Protein AF-A0A8H8MZK5-F1 (afdb_monomer)

Solvent-accessible surface area (backbone atoms only — not comparable to full-atom values): 23412 Å² total; per-residue (Å²): 116,86,90,49,48,70,38,40,75,70,54,70,36,62,51,66,53,46,91,84,56,93,65,47,45,21,61,58,56,51,44,27,31,74,88,29,70,53,31,50,55,61,66,64,50,88,74,42,76,44,72,24,41,55,40,45,24,84,85,52,40,41,29,72,45,61,54,36,93,64,58,81,54,59,44,72,78,41,94,80,50,38,72,26,54,42,56,28,92,89,31,74,28,29,53,68,48,69,29,47,51,60,92,91,62,82,64,62,79,38,69,71,57,53,54,49,52,51,53,50,67,68,38,86,82,66,49,76,80,74,72,69,68,74,80,69,95,60,61,81,92,73,67,54,59,87,69,56,38,59,56,48,63,69,44,42,78,57,48,54,58,53,49,50,51,49,49,52,52,49,52,52,50,56,51,50,54,50,51,51,54,50,54,51,48,68,71,36,85,71,27,65,75,32,68,49,38,48,45,32,52,50,52,53,51,50,51,54,54,62,63,41,78,80,54,84,79,88,82,80,91,77,82,85,82,80,85,84,88,82,89,83,90,83,89,83,90,78,87,81,87,79,88,83,85,82,90,82,89,82,90,80,85,88,78,91,79,92,79,82,88,83,83,86,83,80,86,87,83,92,77,87,80,81,89,75,88,76,83,83,76,82,80,73,88,78,78,74,75,78,39,77,57,79,88,64,76,66,92,79,47,86,86,54,78,91,75,54,71,70,54,51,52,33,35,53,44,57,63,63,41,86,59,64,41,80,45,36,34,55,41,96,81,44,85,57,26,62,55,23,59,70,30,69,49,39,87,89,36,59,77,18,52,61,12,48,39,44,47,44,58,49,57,81,66,61,80,132

Secondary structure (DSSP, 8-state):
-TTTHHHHHTT---B--STT-SS-B-HHHHHH-TTSHHHHHHTT-S-EEEEEESS--SSS-HHHHHT-S--GGGGGGSTT--EEEEEPSS-TTBEEEEEEPPTTSPPPPPHHHHHHHHHHHH-TT--GGGG-S---SS-GGG-PPTTHHHHHHHHHHHHHHHHHHHHHHHHHHHHHHHHHHHHHHHHSGGGGGSHHHHHHHHHHHHHHHHHHTTS-----------------------------------------------------------PPPPP-----------PPP-SS--TT-TTS----HHHHHHHHHHHT-TTEEEEEE--TT-S--TTTTTT--TTT-GGGGGGHHHHHHHHHT---

Radius of gyration: 30.64 Å; Cα contacts (8 Å, |Δi|>4): 304; chains: 1; bounding box: 77×68×89 Å

Sequence (368 aa):
MLSRTGRQFYCVDDDMWSPHAQEGKPVIAVMADKDSIFFKALSLFPHMTIYGNAVHDLTVTYCTALIEPHDPFTELSAKNNRLAVKLDPEYKHVIESFFRVPEGEVVPIHELEKVRRAERAAIAWYKPSKYGAARPLVPPFLKLPFPLNILFYMVTPLLIPMGLTYAVFRFRRESAESRKRLAELTTSEEADSSLGALMRKMEMAVARGMDADEAIADDGWEVASDLEEGSQKSTKKRKSTRADTPEGDKRMELERGAASLPSPVATPGSRTPAETPVPMMTTKPESYPQLALRTTPDPSDPAQPVLTEAQLEMIESLNSIPQLKKVRAFFPFARNAHSMIIARDVERFPFHQAGLEVVRHWADRFVL

Structure (mmCIF, N/CA/C/O backbone):
data_AF-A0A8H8MZK5-F1
#
_entry.id   AF-A0A8H8MZK5-F1
#
loop_
_atom_site.group_PDB
_atom_site.id
_atom_site.type_symbol
_atom_site.label_atom_id
_atom_site.label_alt_id
_atom_site.label_comp_id
_atom_site.label_asym_id
_atom_site.label_entity_id
_atom_site.label_seq_id
_atom_site.pdbx_PDB_ins_code
_atom_site.Cartn_x
_atom_site.Cartn_y
_atom_site.Cartn_z
_atom_site.occupancy
_atom_site.B_iso_or_equiv
_atom_site.auth_seq_id
_atom_site.auth_comp_id
_atom_site.auth_asym_id
_atom_site.auth_atom_id
_atom_site.pdbx_PDB_model_num
ATOM 1 N N . MET A 1 1 ? -17.313 9.511 9.697 1.00 41.59 1 MET A N 1
ATOM 2 C CA . MET A 1 1 ? -16.067 8.712 9.779 1.00 41.59 1 MET A CA 1
ATOM 3 C C . MET A 1 1 ? -14.916 9.232 8.917 1.00 41.59 1 MET A C 1
ATOM 5 O O . MET A 1 1 ? -13.821 9.363 9.443 1.00 41.59 1 MET A O 1
ATOM 9 N N . LEU A 1 2 ? -15.128 9.590 7.643 1.00 42.38 2 LEU A N 1
ATOM 10 C CA . LEU A 1 2 ? -14.038 9.941 6.709 1.00 42.38 2 LEU A CA 1
ATOM 11 C C . LEU A 1 2 ? -13.160 11.155 7.091 1.00 42.38 2 LEU A C 1
ATOM 13 O O . LEU A 1 2 ? -12.052 11.268 6.583 1.00 42.38 2 LEU A O 1
ATOM 17 N N . SER A 1 3 ? -13.595 12.051 7.985 1.00 58.03 3 SER A N 1
ATOM 18 C CA . SER A 1 3 ? -12.782 13.205 8.412 1.00 58.03 3 SER A CA 1
ATOM 19 C C . SER A 1 3 ? -11.813 12.921 9.573 1.00 58.03 3 SER A C 1
ATOM 21 O O . SER A 1 3 ? -11.027 13.804 9.912 1.00 58.03 3 SER A O 1
ATOM 23 N N . ARG A 1 4 ? -11.842 11.719 10.178 1.00 67.81 4 ARG A N 1
ATOM 24 C CA . ARG A 1 4 ? -10.942 11.307 11.283 1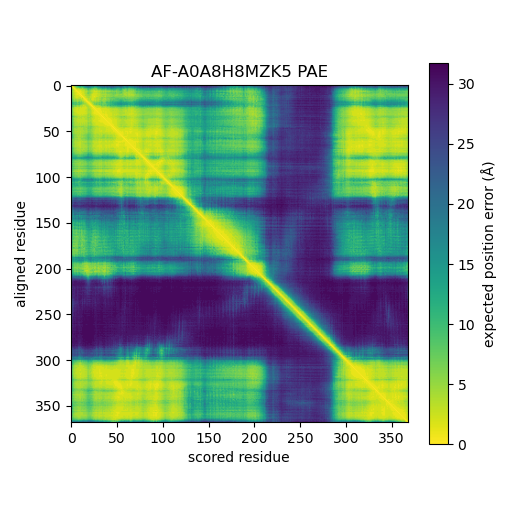.00 67.81 4 ARG A CA 1
ATOM 25 C C . ARG A 1 4 ? -9.841 10.331 10.864 1.00 67.81 4 ARG A C 1
ATOM 27 O O . ARG A 1 4 ? -8.918 10.103 11.642 1.00 67.81 4 ARG A O 1
ATOM 34 N N . THR A 1 5 ? -9.907 9.809 9.642 1.00 70.94 5 THR A N 1
ATOM 35 C CA . THR A 1 5 ? -9.034 8.735 9.144 1.00 70.94 5 THR A CA 1
ATOM 36 C C . THR A 1 5 ? -7.552 9.074 9.248 1.00 70.94 5 THR A C 1
ATOM 38 O O . THR A 1 5 ? -6.765 8.204 9.582 1.00 70.94 5 THR A O 1
ATOM 41 N N . GLY A 1 6 ? -7.168 10.342 9.062 1.00 75.12 6 GLY A N 1
ATOM 42 C CA . GLY A 1 6 ? -5.781 10.774 9.247 1.00 75.12 6 GLY A CA 1
ATOM 43 C C . GLY A 1 6 ? -5.266 10.563 10.675 1.00 75.12 6 GLY A C 1
ATOM 44 O O . GLY A 1 6 ? -4.182 10.023 10.850 1.00 75.12 6 GLY A O 1
ATOM 45 N N . ARG A 1 7 ? -6.045 10.930 11.706 1.00 80.69 7 ARG A N 1
ATOM 46 C CA . ARG A 1 7 ? -5.642 10.694 13.109 1.00 80.69 7 ARG A CA 1
ATOM 47 C C . ARG A 1 7 ? -5.582 9.203 13.422 1.00 80.69 7 ARG A C 1
ATOM 49 O O . ARG A 1 7 ? -4.620 8.781 14.045 1.00 80.69 7 ARG A O 1
ATOM 56 N N . GLN A 1 8 ? -6.556 8.442 12.926 1.00 83.12 8 GLN A N 1
ATOM 57 C CA . GLN A 1 8 ? -6.618 6.989 13.099 1.00 83.12 8 GLN A CA 1
ATOM 58 C C . GLN A 1 8 ? -5.398 6.297 12.485 1.00 83.12 8 GLN A C 1
ATOM 60 O O . GLN A 1 8 ? -4.753 5.490 13.140 1.00 83.12 8 GLN A O 1
ATOM 65 N N . PHE A 1 9 ? -5.017 6.677 11.262 1.00 76.44 9 PHE A N 1
ATOM 66 C CA . PHE A 1 9 ? -3.875 6.090 10.556 1.00 76.44 9 PHE A CA 1
ATOM 67 C C . PHE A 1 9 ? -2.544 6.319 11.284 1.00 76.44 9 PHE A C 1
ATOM 69 O O . PHE A 1 9 ? -1.690 5.439 11.312 1.00 76.44 9 PHE A O 1
ATOM 76 N N . TYR A 1 10 ? -2.377 7.490 11.906 1.00 80.75 10 TYR A N 1
ATOM 77 C CA . TYR A 1 10 ? -1.191 7.819 12.701 1.00 80.75 10 TYR A CA 1
ATOM 78 C C . TYR A 1 10 ? -1.321 7.452 14.186 1.00 80.75 10 TYR A C 1
ATOM 80 O O . TYR A 1 10 ? -0.432 7.792 14.961 1.00 80.75 10 TYR A O 1
ATOM 88 N N . CYS A 1 11 ? -2.401 6.771 14.584 1.00 85.88 11 CYS A N 1
ATOM 89 C CA . CYS A 1 11 ? -2.680 6.402 15.974 1.00 85.88 11 CYS A CA 1
ATOM 90 C C . CYS A 1 11 ? -2.643 7.597 16.946 1.00 85.88 11 CYS A C 1
ATOM 92 O O . CYS A 1 11 ? -2.120 7.508 18.052 1.00 85.88 11 CYS A O 1
ATOM 94 N N . VAL A 1 12 ? -3.171 8.740 16.503 1.00 86.38 12 VAL A N 1
ATOM 95 C CA . VAL A 1 12 ? -3.268 9.990 17.283 1.00 86.38 12 VAL A CA 1
ATOM 96 C C . VAL A 1 12 ? -4.704 10.216 17.771 1.00 86.38 12 VAL A C 1
ATOM 98 O O . VAL A 1 12 ? -5.035 11.273 18.304 1.00 86.38 12 VAL A O 1
ATOM 101 N N . ASP A 1 13 ? -5.622 9.295 17.502 1.00 86.25 13 ASP A N 1
ATOM 102 C CA . ASP A 1 13 ? -6.951 9.285 18.101 1.00 86.25 13 ASP A CA 1
ATOM 103 C C . ASP A 1 13 ? -6.932 8.664 19.503 1.00 86.25 13 ASP A C 1
ATOM 105 O O . ASP A 1 13 ? -6.129 7.793 19.813 1.00 86.25 13 ASP A O 1
ATOM 109 N N . ASP A 1 14 ? -7.817 9.167 20.353 1.00 85.06 14 ASP A N 1
ATOM 110 C CA . ASP A 1 14 ? -7.859 8.937 21.796 1.00 85.06 14 ASP A CA 1
ATOM 111 C C . ASP A 1 14 ? -9.303 8.690 22.265 1.00 85.06 14 ASP A C 1
ATOM 113 O O . ASP A 1 14 ? -9.741 9.171 23.307 1.00 85.06 14 ASP A O 1
ATOM 117 N N . ASP A 1 15 ? -10.081 7.968 21.455 1.00 81.56 15 ASP A N 1
ATOM 118 C CA . ASP A 1 15 ? -11.486 7.689 21.754 1.00 81.56 15 ASP A CA 1
ATOM 119 C C . ASP A 1 15 ? -11.641 6.569 22.795 1.00 81.56 15 ASP A C 1
ATOM 121 O O . ASP A 1 15 ? -10.802 5.675 22.930 1.00 81.56 15 ASP A O 1
ATOM 125 N N . MET A 1 16 ? -12.768 6.597 23.507 1.00 80.31 16 MET A N 1
ATOM 126 C CA . MET A 1 16 ? -13.142 5.561 24.465 1.00 80.31 16 MET A CA 1
ATOM 127 C C . MET A 1 16 ? -13.936 4.447 23.773 1.00 80.31 16 MET A C 1
ATOM 129 O O . MET A 1 16 ? -15.073 4.663 23.347 1.00 80.31 16 MET A O 1
ATOM 133 N N . TRP A 1 17 ? -13.343 3.257 23.670 1.00 78.81 17 TRP A N 1
ATOM 134 C CA . TRP A 1 17 ? -13.921 2.127 22.927 1.00 78.81 17 TRP A CA 1
ATOM 135 C C . TRP A 1 17 ? -14.610 1.081 23.803 1.00 78.81 17 TRP A C 1
ATOM 137 O O . TRP A 1 17 ? -15.500 0.393 23.314 1.00 78.81 17 TRP A O 1
ATOM 147 N N . SER A 1 18 ? -14.256 1.015 25.089 1.00 71.12 18 SER A N 1
ATOM 148 C CA . SER A 1 18 ? -14.851 0.104 26.069 1.00 71.12 18 SER A CA 1
ATOM 149 C C . SER A 1 18 ? -15.468 0.892 27.228 1.00 71.12 18 SER A C 1
ATOM 151 O O . SER A 1 18 ? -14.889 1.904 27.631 1.00 71.12 18 SER A O 1
ATOM 153 N N . PRO A 1 19 ? -16.605 0.462 27.813 1.00 69.94 19 PRO A N 1
ATOM 154 C CA . PRO A 1 19 ? -17.156 1.090 29.017 1.00 69.94 19 PRO A CA 1
ATOM 155 C C . PRO A 1 19 ? -16.228 0.953 30.232 1.00 69.94 19 PRO A C 1
ATOM 157 O O . PRO A 1 19 ? -16.328 1.737 31.172 1.00 69.94 19 PRO A O 1
ATOM 160 N N . HIS A 1 20 ? -15.342 -0.046 30.209 1.00 68.75 20 HIS A N 1
ATOM 161 C CA . HIS A 1 20 ? -14.422 -0.374 31.298 1.00 68.75 20 HIS A CA 1
ATOM 162 C C . HIS A 1 20 ? -13.022 0.222 31.103 1.00 68.75 20 HIS A C 1
ATOM 164 O O . HIS A 1 20 ? -12.172 0.100 31.986 1.00 68.75 20 HIS A O 1
ATOM 170 N N . ALA A 1 21 ? -12.762 0.859 29.957 1.00 72.69 21 ALA A N 1
ATOM 171 C CA . ALA A 1 21 ? -11.476 1.485 29.696 1.00 72.69 21 ALA A CA 1
ATOM 172 C C . ALA A 1 21 ? -11.326 2.775 30.521 1.00 72.69 21 ALA A C 1
ATOM 174 O O . ALA A 1 21 ? -12.217 3.620 30.567 1.00 72.69 21 ALA A O 1
ATOM 175 N N . GLN A 1 22 ? -10.177 2.910 31.189 1.00 73.06 22 GLN A N 1
ATOM 176 C CA . GLN A 1 22 ? -9.841 4.093 31.990 1.00 73.06 22 GLN A CA 1
ATOM 177 C C . GLN A 1 22 ? -9.310 5.244 31.122 1.00 73.06 22 GLN A C 1
ATOM 179 O O . GLN A 1 22 ? -9.482 6.410 31.467 1.00 73.06 22 GLN A O 1
ATOM 184 N N . GLU A 1 23 ? -8.706 4.916 29.978 1.00 83.00 23 GLU A N 1
ATOM 185 C CA . GLU A 1 23 ? -8.098 5.862 29.043 1.00 83.00 23 GLU A CA 1
ATOM 186 C C . GLU A 1 23 ? -8.523 5.553 27.604 1.00 83.00 23 GLU A C 1
ATOM 188 O O . GLU A 1 23 ? -8.758 4.397 27.238 1.00 83.00 23 GLU A O 1
ATOM 193 N N . GLY A 1 24 ? -8.623 6.604 26.787 1.00 83.25 24 GLY A N 1
ATOM 194 C CA . GLY A 1 24 ? -8.891 6.473 25.360 1.00 83.25 24 GLY A CA 1
ATOM 195 C C . GLY A 1 24 ? -7.702 5.858 24.625 1.00 83.25 24 GLY A C 1
ATOM 196 O O . GLY A 1 24 ? -6.548 6.103 24.974 1.00 83.25 24 GLY A O 1
ATOM 197 N N . LYS A 1 25 ? -7.980 5.058 23.595 1.00 86.50 25 LYS A N 1
ATOM 198 C CA . LYS A 1 25 ? -6.949 4.371 22.804 1.00 86.50 25 LYS A CA 1
ATOM 199 C C . LYS A 1 25 ? -7.147 4.629 21.310 1.00 86.50 25 LYS A C 1
ATOM 201 O O . LYS A 1 25 ? -8.282 4.844 20.879 1.00 86.50 25 LYS A O 1
ATOM 206 N N . PRO A 1 26 ? -6.085 4.557 20.493 1.00 90.00 26 PRO A N 1
ATOM 207 C CA . PRO A 1 26 ? -6.231 4.581 19.046 1.00 90.00 26 PRO A CA 1
ATOM 208 C C . PRO A 1 26 ? -7.079 3.412 18.545 1.00 90.00 26 PRO A C 1
ATOM 210 O O . PRO A 1 26 ? -6.870 2.272 18.963 1.00 90.00 26 PRO A O 1
ATOM 213 N N . VAL A 1 27 ? -8.001 3.665 17.614 1.00 87.75 27 VAL A N 1
ATOM 214 C CA . VAL A 1 27 ? -8.915 2.630 17.099 1.00 87.75 27 VAL A CA 1
ATOM 215 C C . VAL A 1 27 ? -8.162 1.441 16.508 1.00 87.75 27 VAL A C 1
ATOM 217 O O . VAL A 1 27 ? -8.544 0.297 16.730 1.00 87.75 27 VAL A O 1
ATOM 220 N N . ILE A 1 28 ? -7.062 1.698 15.795 1.00 89.44 28 ILE A N 1
ATOM 221 C CA . ILE A 1 28 ? -6.268 0.644 15.154 1.00 89.44 28 ILE A CA 1
ATOM 222 C C . ILE A 1 28 ? -5.586 -0.223 16.218 1.00 89.44 28 ILE A C 1
ATOM 224 O O . ILE A 1 28 ? -5.553 -1.438 16.062 1.00 89.44 28 ILE A O 1
ATOM 228 N N . ALA A 1 29 ? -5.134 0.375 17.326 1.00 90.56 29 ALA A N 1
ATOM 229 C CA . ALA A 1 29 ? -4.546 -0.365 18.441 1.00 90.56 29 ALA A CA 1
ATOM 230 C C . ALA A 1 29 ? -5.574 -1.276 19.110 1.00 90.56 29 ALA A C 1
ATOM 232 O O . ALA A 1 29 ? -5.284 -2.440 19.357 1.00 90.56 29 ALA A O 1
ATOM 233 N N . VAL A 1 30 ? -6.800 -0.785 19.318 1.00 89.88 30 VAL A N 1
ATOM 234 C CA . VAL A 1 30 ? -7.892 -1.611 19.852 1.00 89.88 30 VAL A CA 1
ATOM 235 C C . VAL A 1 30 ? -8.266 -2.735 18.888 1.00 89.88 30 VAL A C 1
ATOM 237 O O . VAL A 1 30 ? -8.470 -3.858 19.323 1.00 89.88 30 VAL A O 1
ATOM 240 N N . MET A 1 31 ? -8.329 -2.470 17.582 1.00 90.12 31 MET A N 1
ATOM 241 C CA . MET A 1 31 ? -8.658 -3.497 16.584 1.00 90.12 31 MET A CA 1
ATOM 242 C C . MET A 1 31 ? -7.549 -4.542 16.398 1.00 90.12 31 MET A C 1
ATOM 244 O O . MET A 1 31 ? -7.835 -5.666 15.987 1.00 90.12 31 MET A O 1
ATOM 248 N N . ALA A 1 32 ? -6.296 -4.171 16.665 1.00 93.00 32 ALA A N 1
ATOM 249 C CA . ALA A 1 32 ? -5.149 -5.067 16.616 1.00 93.00 32 ALA A CA 1
ATOM 250 C C . ALA A 1 32 ? -4.941 -5.841 17.926 1.00 93.00 32 ALA A C 1
ATOM 252 O O . ALA A 1 32 ? -4.187 -6.808 17.925 1.00 93.00 32 ALA A O 1
ATOM 253 N N . ASP A 1 33 ? -5.583 -5.455 19.028 1.00 92.06 33 ASP A N 1
ATOM 254 C CA . ASP A 1 33 ? -5.498 -6.164 20.305 1.00 92.06 33 ASP A CA 1
ATOM 255 C C . ASP A 1 33 ? -6.138 -7.556 20.188 1.00 92.06 33 ASP A C 1
ATOM 257 O O . ASP A 1 33 ? -7.298 -7.675 19.787 1.00 92.06 33 ASP A O 1
ATOM 261 N N . LYS A 1 34 ? -5.392 -8.607 20.556 1.00 92.56 34 LYS A N 1
ATOM 262 C CA . LYS A 1 34 ? -5.824 -10.014 20.463 1.00 92.56 34 LYS A CA 1
ATOM 263 C C . LYS A 1 34 ? -7.061 -10.308 21.302 1.00 92.56 34 LYS A C 1
ATOM 265 O O . LYS A 1 34 ? -7.857 -11.178 20.943 1.00 92.56 34 LYS A O 1
ATOM 270 N N . ASP A 1 35 ? -7.234 -9.573 22.395 1.00 89.31 35 ASP A N 1
ATOM 271 C CA . ASP A 1 35 ? -8.369 -9.747 23.291 1.00 89.31 35 ASP A CA 1
ATOM 272 C C . ASP A 1 35 ? -9.618 -9.009 22.805 1.00 89.31 35 ASP A C 1
ATOM 274 O O . ASP A 1 35 ? -10.729 -9.314 23.259 1.00 89.31 35 ASP A O 1
ATOM 278 N N . SER A 1 36 ? -9.468 -8.107 21.830 1.00 87.75 36 SER A N 1
ATOM 279 C CA . SER A 1 36 ? -10.588 -7.381 21.247 1.00 87.75 36 SER A CA 1
ATOM 280 C C . SER A 1 36 ? -11.530 -8.301 20.475 1.00 87.75 36 SER A C 1
ATOM 282 O O . SER A 1 36 ? -11.142 -9.281 19.830 1.00 87.75 36 SER A O 1
ATOM 284 N N . ILE A 1 37 ? -12.809 -7.929 20.474 1.00 88.50 37 ILE A N 1
ATOM 285 C CA . ILE A 1 37 ? -13.830 -8.609 19.672 1.00 88.50 37 ILE A CA 1
ATOM 286 C C . ILE A 1 37 ? -13.498 -8.524 18.176 1.00 88.50 37 ILE A C 1
ATOM 288 O O . ILE A 1 37 ? -13.796 -9.456 17.435 1.00 88.50 37 ILE A O 1
ATOM 292 N N . PHE A 1 38 ? -12.832 -7.453 17.732 1.00 88.88 38 PHE A N 1
ATOM 293 C CA . PHE A 1 38 ? -12.409 -7.289 16.340 1.00 88.88 38 PHE A CA 1
ATOM 294 C C . PHE A 1 38 ? -11.393 -8.332 15.936 1.00 88.88 38 PHE A C 1
ATOM 296 O O . PHE A 1 38 ? -11.582 -8.980 14.913 1.00 88.88 38 PHE A O 1
ATOM 303 N N . PHE A 1 39 ? -10.345 -8.517 16.733 1.00 92.56 39 PHE A N 1
ATOM 304 C CA . PHE A 1 39 ? -9.319 -9.500 16.429 1.00 92.56 39 PHE A CA 1
ATOM 305 C C . PHE A 1 39 ? -9.885 -10.918 16.462 1.00 92.56 39 PHE A C 1
ATOM 307 O O . PHE A 1 39 ? -9.626 -11.717 15.559 1.00 92.56 39 PHE A O 1
ATOM 314 N N . LYS A 1 40 ? -10.723 -11.216 17.462 1.00 92.00 40 LYS A N 1
ATOM 315 C CA . LYS A 1 40 ? -11.423 -12.501 17.573 1.00 92.00 40 LYS A CA 1
ATOM 316 C C . LYS A 1 40 ? -12.313 -12.751 16.357 1.00 92.00 40 LYS A C 1
ATOM 318 O O . LYS A 1 40 ? -12.175 -13.791 15.725 1.00 92.00 40 LYS A O 1
ATOM 323 N N . ALA A 1 41 ? -13.147 -11.787 15.966 1.00 91.75 41 ALA A N 1
ATOM 324 C CA . ALA A 1 41 ? -14.003 -11.888 14.783 1.00 91.75 41 ALA A CA 1
ATOM 325 C C . ALA A 1 41 ? -13.195 -11.983 13.479 1.00 91.75 41 ALA A C 1
ATOM 327 O O . ALA A 1 41 ? -13.518 -12.794 12.615 1.00 91.75 41 ALA A O 1
ATOM 328 N N . LEU A 1 42 ? -12.115 -11.208 13.347 1.00 91.56 42 LEU A N 1
ATOM 329 C CA . LEU A 1 42 ? -11.203 -11.270 12.205 1.00 91.56 42 LEU A CA 1
ATOM 330 C C . LEU A 1 42 ? -10.560 -12.662 12.083 1.00 91.56 42 LEU A C 1
ATOM 332 O O . LEU A 1 42 ? -10.397 -13.180 10.980 1.00 91.56 42 LEU A O 1
ATOM 336 N N . SER A 1 43 ? -10.273 -13.297 13.219 1.00 92.94 43 SER A N 1
ATOM 337 C CA . SER A 1 43 ? -9.731 -14.657 13.293 1.00 92.94 43 SER A CA 1
ATOM 338 C C . SER A 1 43 ? -10.757 -15.749 12.961 1.00 92.94 43 SER A C 1
ATOM 340 O O . SER A 1 43 ? -10.355 -16.888 12.730 1.00 92.94 43 SER A O 1
ATOM 342 N N . LEU A 1 44 ? -12.059 -15.437 12.900 1.00 93.00 44 LEU A N 1
ATOM 343 C CA . LEU A 1 44 ? -13.097 -16.394 12.489 1.00 93.00 44 LEU A CA 1
ATOM 344 C C . LEU A 1 44 ? -13.196 -16.551 10.968 1.00 93.00 44 LEU A C 1
ATOM 346 O O . LEU A 1 44 ? -13.747 -17.546 10.500 1.00 93.00 44 LEU A O 1
ATOM 350 N N . PHE A 1 45 ? -12.681 -15.598 10.182 1.00 92.12 45 PHE A N 1
ATOM 351 C CA . PHE A 1 45 ? -12.738 -15.700 8.726 1.00 92.12 45 PHE A CA 1
ATOM 352 C C . PHE A 1 45 ? -11.897 -16.894 8.246 1.00 92.12 45 PHE A C 1
ATOM 354 O O . PHE A 1 45 ? -10.693 -16.932 8.522 1.00 92.12 45 PHE A O 1
ATOM 361 N N . PRO A 1 46 ? -12.473 -17.844 7.480 1.00 91.25 46 PRO A N 1
ATOM 362 C CA . PRO A 1 46 ? -11.729 -19.003 6.976 1.00 91.25 46 PRO A CA 1
ATOM 363 C C . PRO A 1 46 ? -10.571 -18.610 6.051 1.00 91.25 46 PRO A C 1
ATOM 365 O O . PRO A 1 46 ? -9.547 -19.292 5.967 1.00 91.25 46 PRO A O 1
ATOM 368 N N . HIS A 1 47 ? -10.737 -17.493 5.342 1.00 91.31 47 HIS A N 1
ATOM 369 C CA . HIS A 1 47 ? -9.787 -16.991 4.366 1.00 91.31 47 HIS A CA 1
ATOM 370 C C . HIS A 1 47 ? -9.554 -15.501 4.582 1.00 91.31 47 HIS A C 1
ATOM 3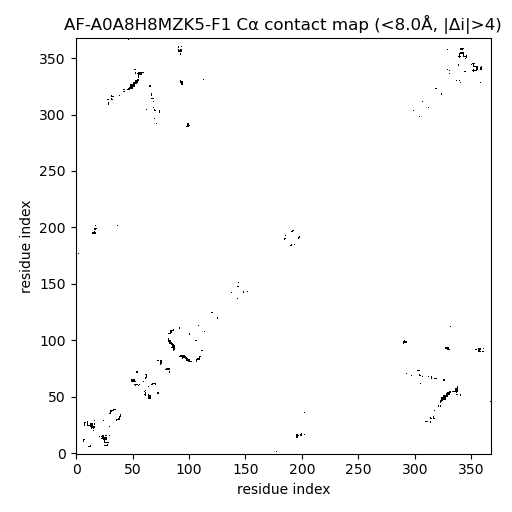72 O O . HIS A 1 47 ? -10.480 -14.700 4.492 1.00 91.31 47 HIS A O 1
ATOM 378 N N . MET A 1 48 ? -8.296 -15.124 4.802 1.00 92.50 48 MET A N 1
ATOM 379 C CA . MET A 1 48 ? -7.893 -13.727 4.887 1.00 92.50 48 MET A CA 1
ATOM 380 C C . MET A 1 48 ? -6.666 -13.510 4.012 1.00 92.50 48 MET A C 1
ATOM 382 O O . MET A 1 48 ? -5.594 -14.042 4.280 1.00 92.50 48 MET A O 1
ATOM 386 N N . THR A 1 49 ? -6.829 -12.750 2.931 1.00 94.50 49 THR A N 1
ATOM 387 C CA . THR A 1 49 ? -5.731 -12.435 2.013 1.00 94.50 49 THR A CA 1
ATOM 388 C C . THR A 1 49 ? -5.669 -10.938 1.780 1.00 94.50 49 THR A C 1
ATOM 390 O O . THR A 1 49 ? -6.644 -10.345 1.324 1.00 94.50 49 THR A O 1
ATOM 393 N N . ILE A 1 50 ? -4.515 -10.338 2.052 1.00 95.25 50 ILE A N 1
ATOM 394 C CA . ILE A 1 50 ? -4.248 -8.930 1.763 1.00 95.25 50 ILE A CA 1
ATOM 395 C C . ILE A 1 50 ? -3.402 -8.804 0.499 1.00 95.25 50 ILE A C 1
ATOM 397 O O . ILE A 1 50 ? -2.477 -9.586 0.270 1.00 95.25 50 ILE A O 1
ATOM 401 N N . TYR A 1 51 ? -3.731 -7.812 -0.322 1.00 96.88 51 TYR A N 1
ATOM 402 C CA . TYR A 1 51 ? -3.010 -7.481 -1.545 1.00 96.88 51 TYR A CA 1
ATOM 403 C C . TYR A 1 51 ? -2.360 -6.117 -1.373 1.00 96.88 51 TYR A C 1
ATOM 405 O O . TYR A 1 51 ? -3.030 -5.144 -1.032 1.00 96.88 51 TYR A O 1
ATOM 413 N N . GLY A 1 52 ? -1.060 -6.040 -1.634 1.00 97.06 52 GLY A N 1
ATOM 414 C CA . GLY A 1 52 ? -0.298 -4.804 -1.520 1.00 97.06 52 GLY A CA 1
ATOM 415 C C . GLY A 1 52 ? 0.728 -4.669 -2.632 1.00 97.06 52 GLY A C 1
ATOM 416 O O . GLY A 1 52 ? 1.217 -5.656 -3.181 1.00 97.06 52 GLY A O 1
ATOM 417 N N . ASN A 1 53 ? 1.055 -3.430 -2.980 1.00 97.12 53 ASN A N 1
ATOM 418 C CA . ASN A 1 53 ? 2.101 -3.146 -3.952 1.00 97.12 53 ASN A CA 1
ATOM 419 C C . ASN A 1 53 ? 3.479 -3.371 -3.318 1.00 97.12 53 ASN A C 1
ATOM 421 O O . ASN A 1 53 ? 3.792 -2.799 -2.278 1.00 97.12 53 ASN A O 1
ATOM 425 N N . ALA A 1 54 ? 4.316 -4.171 -3.978 1.00 94.81 54 ALA A N 1
ATOM 426 C CA . ALA A 1 54 ? 5.708 -4.392 -3.598 1.00 94.81 54 ALA A CA 1
ATOM 427 C C . ALA A 1 54 ? 6.588 -3.167 -3.859 1.00 94.81 54 ALA A C 1
ATOM 429 O O . ALA A 1 54 ? 7.534 -2.916 -3.129 1.00 94.81 54 ALA A O 1
ATOM 430 N N . VAL A 1 55 ? 6.297 -2.410 -4.921 1.00 92.88 55 VAL A N 1
ATOM 431 C CA . VAL A 1 55 ? 7.113 -1.266 -5.339 1.00 92.88 55 VAL A CA 1
ATOM 432 C C . VAL A 1 55 ? 6.256 -0.093 -5.781 1.00 92.88 55 VAL A C 1
ATOM 434 O O . VAL A 1 55 ? 5.179 -0.262 -6.351 1.00 92.88 55 VAL A O 1
ATOM 437 N N . HIS A 1 56 ? 6.802 1.106 -5.582 1.00 92.94 56 HIS A N 1
ATOM 438 C CA . HIS A 1 56 ? 6.307 2.359 -6.150 1.00 92.94 56 HIS A CA 1
ATOM 439 C C . HIS A 1 56 ? 4.868 2.738 -5.774 1.00 92.94 56 HIS A C 1
ATOM 441 O O . HIS A 1 56 ? 4.244 3.481 -6.521 1.00 92.94 56 HIS A O 1
ATOM 447 N N . ASP A 1 57 ? 4.326 2.302 -4.639 1.00 93.81 57 ASP A N 1
ATOM 448 C CA . ASP A 1 57 ? 3.094 2.891 -4.101 1.00 93.81 57 ASP A CA 1
ATOM 449 C C . ASP A 1 57 ? 3.443 4.050 -3.163 1.00 93.81 57 ASP A C 1
ATOM 451 O O . ASP A 1 57 ? 4.017 3.860 -2.093 1.00 93.81 57 ASP A O 1
ATOM 455 N N . LEU A 1 58 ? 3.145 5.271 -3.611 1.00 89.62 58 LEU A N 1
ATOM 456 C CA . LEU A 1 58 ? 3.451 6.495 -2.861 1.00 89.62 58 LEU A CA 1
ATOM 457 C C . LEU A 1 58 ? 2.343 6.876 -1.873 1.00 89.62 58 LEU A C 1
ATOM 459 O O . LEU A 1 58 ? 2.507 7.825 -1.110 1.00 89.62 58 LEU A O 1
ATOM 463 N N . THR A 1 59 ? 1.191 6.209 -1.939 1.00 88.56 59 THR A N 1
ATOM 464 C CA . THR A 1 59 ? 0.015 6.524 -1.122 1.00 88.56 59 THR A CA 1
ATOM 465 C C . THR A 1 59 ? -0.136 5.524 0.017 1.00 88.56 59 THR A C 1
ATOM 467 O O . THR A 1 59 ? -0.417 5.934 1.138 1.00 88.56 59 THR A O 1
ATOM 470 N N . VAL A 1 60 ? 0.083 4.238 -0.260 1.00 90.94 60 VAL A N 1
ATOM 471 C CA . VAL A 1 60 ? 0.041 3.145 0.716 1.00 90.94 60 VAL A CA 1
ATOM 472 C C . VAL A 1 60 ? 1.306 2.311 0.532 1.00 90.94 60 VAL A C 1
ATOM 474 O O . VAL A 1 60 ? 1.373 1.436 -0.327 1.00 90.94 60 VAL A O 1
ATOM 477 N N . THR A 1 61 ? 2.345 2.631 1.300 1.00 91.38 61 THR A N 1
ATOM 478 C CA . THR A 1 61 ? 3.654 1.974 1.182 1.00 91.38 61 THR A CA 1
ATOM 479 C C . THR A 1 61 ? 3.577 0.505 1.590 1.00 91.38 61 THR A C 1
ATOM 481 O O . THR A 1 61 ? 2.670 0.107 2.325 1.00 91.38 61 THR A O 1
ATOM 484 N N . TYR A 1 62 ? 4.561 -0.292 1.166 1.00 93.50 62 TYR A N 1
ATOM 485 C CA . TYR A 1 62 ? 4.628 -1.733 1.421 1.00 93.50 62 TYR A CA 1
ATOM 486 C C . TYR A 1 62 ? 4.346 -2.112 2.884 1.00 93.50 62 TYR A C 1
ATOM 488 O O . TYR A 1 62 ? 3.451 -2.915 3.143 1.00 93.50 62 TYR A O 1
ATOM 496 N N . CYS A 1 63 ? 5.048 -1.482 3.835 1.00 92.25 63 CYS A N 1
ATOM 497 C CA . CYS A 1 63 ? 4.895 -1.747 5.269 1.00 92.25 63 CYS A CA 1
ATOM 498 C C . CYS A 1 63 ? 3.453 -1.561 5.750 1.00 92.25 63 CYS A C 1
ATOM 500 O O . CYS A 1 63 ? 2.934 -2.371 6.511 1.00 92.25 63 CYS A O 1
ATOM 502 N N . THR A 1 64 ? 2.779 -0.515 5.264 1.00 91.06 64 THR A N 1
ATOM 503 C CA . THR A 1 64 ? 1.386 -0.234 5.635 1.00 91.06 64 THR A CA 1
ATOM 504 C C . THR A 1 64 ? 0.399 -1.156 4.920 1.00 91.06 64 THR A C 1
ATOM 506 O O . THR A 1 64 ? -0.518 -1.668 5.552 1.00 91.06 64 THR A O 1
ATOM 509 N N . ALA A 1 65 ? 0.598 -1.412 3.622 1.00 93.44 65 ALA A N 1
ATOM 510 C CA . ALA A 1 65 ? -0.303 -2.227 2.808 1.00 93.44 65 ALA A CA 1
ATOM 511 C C . ALA A 1 65 ? -0.308 -3.697 3.238 1.00 93.44 65 ALA A C 1
ATOM 513 O O . ALA A 1 65 ? -1.340 -4.361 3.179 1.00 93.44 65 ALA A O 1
ATOM 514 N N . LEU A 1 66 ? 0.861 -4.207 3.630 1.00 95.00 66 LEU A N 1
ATOM 515 C CA . LEU A 1 66 ? 1.062 -5.614 3.946 1.00 95.00 66 LEU A CA 1
ATOM 516 C C . LEU A 1 66 ? 1.283 -5.876 5.431 1.00 95.00 66 LEU A C 1
ATOM 518 O O . LEU A 1 66 ? 1.546 -7.019 5.783 1.00 95.00 66 LEU A O 1
ATOM 522 N N . ILE A 1 67 ? 1.129 -4.869 6.296 1.00 94.31 67 ILE A N 1
ATOM 523 C CA . ILE A 1 67 ? 1.295 -5.006 7.750 1.00 94.31 67 ILE A CA 1
ATOM 524 C C . ILE A 1 67 ? 2.671 -5.625 8.035 1.00 94.31 67 ILE A C 1
ATOM 526 O O . ILE A 1 67 ? 2.792 -6.719 8.578 1.00 94.31 67 ILE A O 1
ATOM 530 N N . GLU A 1 68 ? 3.725 -4.986 7.541 1.00 92.62 68 GLU A N 1
ATOM 531 C CA . GLU A 1 68 ? 5.105 -5.443 7.707 1.00 92.62 68 GLU A CA 1
ATOM 532 C C . GLU A 1 68 ? 5.912 -4.355 8.413 1.00 92.62 68 GLU A C 1
ATOM 534 O O . GLU A 1 68 ? 5.745 -3.174 8.099 1.00 92.62 68 GLU A O 1
ATOM 539 N N . PRO A 1 69 ? 6.824 -4.717 9.329 1.00 91.12 69 PRO A N 1
ATOM 540 C CA . PRO A 1 69 ? 7.683 -3.732 9.977 1.00 91.12 69 PRO A CA 1
ATOM 541 C C . PRO A 1 69 ? 8.734 -3.171 9.007 1.00 91.12 69 PRO A C 1
ATOM 543 O O . PRO A 1 69 ? 9.291 -2.103 9.242 1.00 91.12 69 PRO A O 1
ATOM 546 N N . HIS A 1 70 ? 9.004 -3.884 7.910 1.00 89.69 70 HIS A N 1
ATOM 547 C CA . HIS A 1 70 ? 10.104 -3.615 6.995 1.00 89.69 70 HIS A CA 1
ATOM 548 C C . HIS A 1 70 ? 9.724 -3.863 5.540 1.00 89.69 70 HIS A C 1
ATOM 550 O O . HIS A 1 70 ? 9.052 -4.847 5.226 1.00 89.69 70 HIS A O 1
ATOM 556 N N . ASP A 1 71 ? 10.220 -3.003 4.651 1.00 91.19 71 ASP A N 1
ATOM 557 C CA . ASP A 1 71 ? 10.083 -3.160 3.210 1.00 91.19 71 ASP A CA 1
ATOM 558 C C . ASP A 1 71 ? 11.358 -3.777 2.601 1.00 91.19 71 ASP A C 1
ATOM 560 O O . ASP A 1 71 ? 12.367 -3.080 2.469 1.00 91.19 71 ASP A O 1
ATOM 564 N N . PRO A 1 72 ? 11.337 -5.057 2.178 1.00 88.62 72 PRO A N 1
ATOM 565 C CA . PRO A 1 72 ? 12.491 -5.696 1.554 1.00 88.62 72 PRO A CA 1
ATOM 566 C C . PRO A 1 72 ? 12.773 -5.158 0.142 1.00 88.62 72 PRO A C 1
ATOM 568 O O . PRO A 1 72 ? 13.858 -5.376 -0.396 1.00 88.62 72 PRO A O 1
ATOM 571 N N . PHE A 1 73 ? 11.820 -4.462 -0.486 1.00 90.25 73 PHE A N 1
ATOM 572 C CA . PHE A 1 73 ? 11.935 -3.974 -1.857 1.00 90.25 73 PHE A CA 1
ATOM 573 C C . PHE A 1 73 ? 12.643 -2.617 -1.961 1.00 90.25 73 PHE A C 1
ATOM 575 O O . PHE A 1 73 ? 12.940 -2.184 -3.079 1.00 90.25 73 PHE A O 1
ATOM 582 N N . THR A 1 74 ? 13.010 -1.970 -0.845 1.00 86.56 74 THR A N 1
ATOM 583 C CA . THR A 1 74 ? 13.861 -0.763 -0.886 1.00 86.56 74 THR A CA 1
ATOM 584 C C . THR A 1 74 ? 15.231 -1.062 -1.499 1.00 86.56 74 THR A C 1
ATOM 586 O O . THR A 1 74 ? 15.775 -0.233 -2.236 1.00 86.56 74 THR A O 1
ATOM 589 N N . GLU A 1 75 ? 15.742 -2.286 -1.308 1.00 83.44 75 GLU A N 1
ATOM 590 C CA . GLU A 1 75 ? 17.011 -2.757 -1.875 1.00 83.44 75 GLU A CA 1
ATOM 591 C C . GLU A 1 75 ? 17.006 -2.753 -3.413 1.00 83.44 75 GLU A C 1
ATOM 593 O O . GLU A 1 75 ? 18.056 -2.546 -4.023 1.00 83.44 75 GLU A O 1
ATOM 598 N N . LEU A 1 76 ? 15.838 -2.865 -4.062 1.00 84.19 76 LEU A N 1
ATOM 599 C CA . LEU A 1 76 ? 15.739 -2.781 -5.526 1.00 84.19 76 LEU A CA 1
ATOM 600 C C . LEU A 1 76 ? 16.197 -1.426 -6.079 1.00 84.19 76 LEU A C 1
ATOM 602 O O . LEU A 1 76 ? 16.638 -1.345 -7.226 1.00 84.19 76 LEU A O 1
ATOM 606 N N . SER A 1 77 ? 16.099 -0.365 -5.274 1.00 79.44 77 SER A N 1
ATOM 607 C CA . SER A 1 77 ? 16.569 0.973 -5.646 1.00 79.44 77 SER A CA 1
ATOM 608 C C . SER A 1 77 ? 18.056 1.190 -5.331 1.00 79.44 77 SER A C 1
ATOM 610 O O . SER A 1 77 ? 18.643 2.174 -5.789 1.00 79.44 77 SER A O 1
ATOM 612 N N . ALA A 1 78 ? 18.685 0.292 -4.566 1.00 80.38 78 ALA A N 1
ATOM 613 C CA . ALA A 1 78 ? 20.087 0.398 -4.187 1.00 80.38 78 ALA A CA 1
ATOM 614 C C . ALA A 1 78 ? 21.021 0.018 -5.350 1.00 80.38 78 ALA A C 1
ATOM 616 O O . ALA A 1 78 ? 20.737 -0.863 -6.159 1.00 80.38 78 ALA A O 1
ATOM 617 N N . LYS A 1 79 ? 22.200 0.654 -5.412 1.00 75.06 79 LYS A N 1
ATOM 618 C CA . LYS A 1 79 ? 23.209 0.374 -6.456 1.00 75.06 79 LYS A CA 1
ATOM 619 C C . LYS A 1 79 ? 23.719 -1.073 -6.426 1.00 75.06 79 LYS A C 1
ATOM 621 O O . LYS A 1 79 ? 24.049 -1.614 -7.475 1.00 75.06 79 LYS A O 1
ATOM 626 N N . ASN A 1 80 ? 23.752 -1.684 -5.242 1.00 77.69 80 ASN A N 1
ATOM 627 C CA . ASN A 1 80 ? 24.221 -3.051 -5.015 1.00 77.69 80 ASN A CA 1
ATOM 628 C C . ASN A 1 80 ? 23.048 -4.009 -4.757 1.00 77.69 80 ASN A C 1
ATOM 630 O O . ASN A 1 80 ? 23.143 -4.855 -3.875 1.00 77.69 80 ASN A O 1
ATOM 634 N N . ASN A 1 81 ? 21.939 -3.851 -5.484 1.00 83.31 81 ASN A N 1
ATOM 635 C CA . ASN A 1 81 ? 20.755 -4.695 -5.341 1.00 83.31 81 ASN A CA 1
ATOM 636 C C . ASN A 1 81 ? 21.103 -6.192 -5.483 1.00 83.31 81 ASN A C 1
ATOM 638 O O . ASN A 1 81 ? 21.653 -6.600 -6.510 1.00 83.31 81 ASN A O 1
ATOM 642 N N . ARG A 1 82 ? 20.761 -6.999 -4.470 1.00 85.12 82 ARG A N 1
ATOM 643 C CA . ARG A 1 82 ? 20.872 -8.469 -4.484 1.00 85.12 82 ARG A CA 1
ATOM 644 C C . ARG A 1 82 ? 19.529 -9.183 -4.343 1.00 85.12 82 ARG A C 1
ATOM 646 O O . ARG A 1 82 ? 19.502 -10.395 -4.148 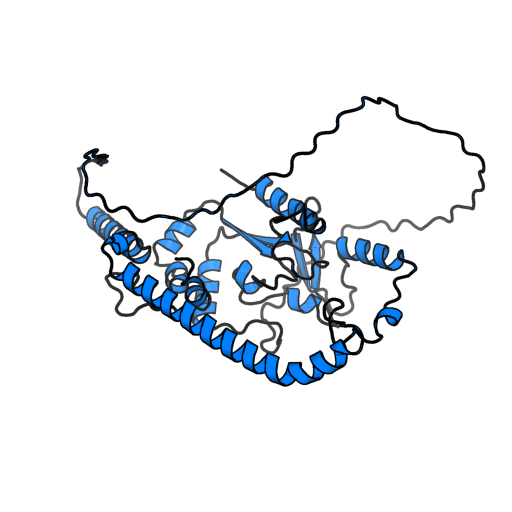1.00 85.12 82 ARG A O 1
ATOM 653 N N . LEU A 1 83 ? 18.422 -8.458 -4.447 1.00 87.75 83 LEU A N 1
ATOM 654 C CA . LEU A 1 83 ? 17.080 -9.008 -4.363 1.00 87.75 83 LEU A CA 1
ATOM 655 C C . LEU A 1 83 ? 16.632 -9.543 -5.727 1.00 87.75 83 LEU A C 1
ATOM 657 O O . LEU A 1 83 ? 16.457 -8.786 -6.685 1.00 87.75 83 LEU A O 1
ATOM 661 N N . ALA A 1 84 ? 16.416 -10.853 -5.800 1.00 88.81 84 ALA A N 1
ATOM 662 C CA . ALA A 1 84 ? 15.776 -11.504 -6.932 1.00 88.81 84 ALA A CA 1
ATOM 663 C C . ALA A 1 84 ? 14.269 -11.608 -6.686 1.00 88.81 84 ALA A C 1
ATOM 665 O O . ALA A 1 84 ? 13.832 -11.984 -5.597 1.00 88.81 84 ALA A O 1
ATOM 666 N N . VAL A 1 85 ? 13.475 -11.303 -7.713 1.00 91.06 85 VAL A N 1
ATOM 667 C CA . VAL A 1 85 ? 12.011 -11.403 -7.678 1.00 91.06 85 VAL A CA 1
ATOM 668 C C . VAL A 1 85 ? 11.568 -12.415 -8.726 1.00 91.06 85 VAL A C 1
ATOM 670 O O . VAL A 1 85 ? 11.841 -12.242 -9.915 1.00 91.06 85 VAL A O 1
ATOM 673 N N . LYS A 1 86 ? 10.870 -13.459 -8.283 1.00 92.44 86 LYS A N 1
ATOM 674 C CA . LYS A 1 86 ? 10.224 -14.455 -9.133 1.00 92.44 86 LYS A CA 1
ATOM 675 C C . LYS A 1 86 ? 8.732 -14.142 -9.212 1.00 92.44 86 LYS A C 1
ATOM 677 O O . LYS A 1 86 ? 8.041 -14.073 -8.194 1.00 92.44 86 LYS A O 1
ATOM 682 N N . LEU A 1 87 ? 8.260 -13.920 -10.430 1.00 93.25 87 LEU A N 1
ATOM 683 C CA . LEU A 1 87 ? 6.861 -13.620 -10.715 1.00 93.25 87 LEU A CA 1
ATOM 684 C C . LEU A 1 87 ? 6.088 -14.913 -10.933 1.00 93.25 87 LEU A C 1
ATOM 686 O O . LEU A 1 87 ? 6.660 -15.908 -11.381 1.00 93.25 87 LEU A O 1
ATOM 690 N N . ASP A 1 88 ? 4.802 -14.865 -10.621 1.00 93.31 88 ASP A N 1
ATOM 691 C CA . ASP A 1 88 ? 3.888 -15.961 -10.879 1.00 93.31 88 ASP A CA 1
ATOM 692 C C . ASP A 1 88 ? 3.796 -16.215 -12.403 1.00 93.31 88 ASP A C 1
ATOM 694 O O . ASP A 1 88 ? 3.695 -15.262 -13.188 1.00 93.31 88 ASP A O 1
ATOM 698 N N . PRO A 1 89 ? 3.898 -17.482 -12.851 1.00 92.31 89 PRO A N 1
ATOM 699 C CA . PRO A 1 89 ? 3.883 -17.817 -14.272 1.00 92.31 89 PRO A CA 1
ATOM 700 C C . PRO A 1 89 ? 2.528 -17.553 -14.945 1.00 92.31 89 PRO A C 1
ATOM 702 O O . PRO A 1 89 ? 2.493 -17.306 -16.151 1.00 92.31 89 PRO A O 1
ATOM 705 N N . GLU A 1 90 ? 1.429 -17.607 -14.191 1.00 94.12 90 GLU A N 1
ATOM 706 C CA . GLU A 1 90 ? 0.072 -17.353 -14.672 1.00 94.12 90 GLU A CA 1
ATOM 707 C C . GLU A 1 90 ? -0.288 -15.864 -14.554 1.00 94.12 90 GLU A C 1
ATOM 709 O O . GLU A 1 90 ? -0.859 -15.282 -15.481 1.00 94.12 90 GLU A O 1
ATOM 714 N N . TYR A 1 91 ? 0.123 -15.218 -13.457 1.00 94.94 91 TYR A N 1
ATOM 715 C CA . TYR A 1 91 ? -0.173 -13.812 -13.170 1.00 94.94 91 TYR A CA 1
ATOM 716 C C . TYR A 1 91 ? 1.113 -12.972 -13.132 1.00 94.94 91 TYR A C 1
ATOM 718 O O . TYR A 1 91 ? 1.734 -12.781 -12.088 1.00 94.94 91 TYR A O 1
ATOM 726 N N . LYS A 1 92 ? 1.504 -12.399 -14.275 1.00 92.25 92 LYS A N 1
ATOM 727 C CA . LYS A 1 92 ? 2.815 -11.745 -14.482 1.00 92.25 92 LYS A CA 1
ATOM 728 C C . LYS A 1 92 ? 3.091 -10.584 -13.529 1.00 92.25 92 LYS A C 1
ATOM 730 O O . LYS A 1 92 ? 4.251 -10.257 -13.293 1.00 92.25 92 LYS A O 1
ATOM 735 N N . HIS A 1 93 ? 2.059 -9.931 -13.005 1.00 95.25 93 HIS A N 1
ATOM 736 C CA . HIS A 1 93 ? 2.191 -8.839 -12.036 1.00 95.25 93 HIS A CA 1
ATOM 737 C C . HIS A 1 93 ? 2.072 -9.261 -10.565 1.00 95.25 93 HIS A C 1
ATOM 739 O O . HIS A 1 93 ? 2.025 -8.391 -9.697 1.00 95.25 93 HIS A O 1
ATOM 745 N N . VAL A 1 94 ? 2.063 -10.559 -10.261 1.00 96.19 94 VAL A N 1
ATOM 746 C CA . VAL A 1 94 ? 2.050 -11.095 -8.894 1.00 96.19 94 VAL A CA 1
ATOM 747 C C . VAL A 1 94 ? 3.404 -11.729 -8.576 1.00 96.19 94 VAL A C 1
ATOM 749 O O . VAL A 1 94 ? 3.982 -12.436 -9.397 1.00 96.19 94 VAL A O 1
ATOM 752 N N . ILE A 1 95 ? 3.946 -11.458 -7.388 1.00 95.12 95 ILE A N 1
ATOM 753 C CA . ILE A 1 95 ? 5.191 -12.081 -6.918 1.00 95.12 95 ILE A CA 1
ATOM 754 C C . ILE A 1 95 ? 4.871 -13.448 -6.313 1.00 95.12 95 ILE A C 1
ATOM 756 O O . ILE A 1 95 ? 4.147 -13.525 -5.322 1.00 95.12 95 ILE A O 1
ATOM 760 N N . GLU A 1 96 ? 5.477 -14.502 -6.861 1.00 92.50 96 GLU A N 1
ATOM 761 C CA . GLU A 1 96 ? 5.443 -15.857 -6.298 1.00 92.50 96 GLU A CA 1
ATOM 762 C C . GLU A 1 96 ? 6.427 -15.966 -5.127 1.00 92.50 96 GLU A C 1
ATOM 764 O O . GLU A 1 96 ? 6.081 -16.394 -4.028 1.00 92.50 96 GLU A O 1
ATOM 769 N N . SER A 1 97 ? 7.675 -15.555 -5.352 1.00 90.88 97 SER A N 1
ATOM 770 C CA . SER A 1 97 ? 8.708 -15.547 -4.320 1.00 90.88 97 SER A CA 1
ATOM 771 C C . SER A 1 97 ? 9.767 -14.492 -4.603 1.00 90.88 97 SER A C 1
ATOM 773 O O . SER A 1 97 ? 9.921 -13.992 -5.715 1.00 90.88 97 SER A O 1
ATOM 775 N N . PHE A 1 98 ? 10.500 -14.122 -3.567 1.00 90.25 98 PHE A N 1
ATOM 776 C CA . PHE A 1 98 ? 11.620 -13.203 -3.659 1.00 90.25 98 PHE A CA 1
ATOM 777 C C . PHE A 1 98 ? 12.661 -13.638 -2.634 1.00 90.25 98 PHE A C 1
ATOM 779 O O . PHE A 1 98 ? 12.318 -14.141 -1.564 1.00 90.25 98 PHE A O 1
ATOM 786 N N . PHE A 1 99 ? 13.930 -13.514 -2.989 1.00 86.69 99 PHE A N 1
ATOM 787 C CA . PHE A 1 99 ? 15.034 -14.007 -2.175 1.00 86.69 99 PHE A CA 1
ATOM 788 C C . PHE A 1 99 ? 16.279 -13.176 -2.426 1.00 86.69 99 PHE A C 1
ATOM 790 O O . PHE A 1 99 ? 16.395 -12.469 -3.431 1.00 86.69 99 PHE A O 1
ATOM 797 N N . ARG A 1 100 ? 17.226 -13.265 -1.495 1.00 84.81 100 ARG A N 1
ATOM 798 C CA . ARG A 1 100 ? 18.515 -12.612 -1.654 1.00 84.81 100 ARG A CA 1
ATOM 799 C C . ARG A 1 100 ? 19.505 -13.548 -2.328 1.00 84.81 100 ARG A C 1
ATOM 801 O O . ARG A 1 100 ? 19.676 -14.686 -1.905 1.00 84.81 100 ARG A O 1
ATOM 808 N N . VAL A 1 101 ? 20.170 -13.046 -3.357 1.00 85.94 101 VAL A N 1
ATOM 809 C CA . VAL A 1 101 ? 21.206 -13.775 -4.089 1.00 85.94 101 VAL A CA 1
ATOM 810 C C . VAL A 1 101 ? 22.546 -13.624 -3.358 1.00 85.94 101 VAL A C 1
ATOM 812 O O . VAL A 1 101 ? 22.884 -12.497 -2.972 1.00 85.94 101 VAL A O 1
ATOM 815 N N . PRO A 1 102 ? 23.311 -14.715 -3.157 1.00 83.94 102 PRO A N 1
ATOM 816 C CA . PRO A 1 102 ? 24.640 -14.659 -2.558 1.00 83.94 102 PRO A CA 1
ATOM 817 C C . PRO A 1 102 ? 25.597 -13.701 -3.278 1.00 83.94 102 PRO A C 1
ATOM 819 O O . PRO A 1 102 ? 25.464 -13.389 -4.466 1.00 83.94 102 PRO A O 1
ATOM 822 N N . GLU A 1 103 ? 26.597 -13.222 -2.542 1.00 80.56 103 GLU A N 1
ATOM 823 C CA . GLU A 1 103 ? 27.625 -12.357 -3.108 1.00 80.56 103 GLU A CA 1
ATOM 824 C C . GLU A 1 103 ? 28.478 -13.128 -4.130 1.00 80.56 103 GLU A C 1
ATOM 826 O O . GLU A 1 103 ? 28.923 -14.242 -3.871 1.00 80.56 103 GLU A O 1
ATOM 831 N N . GLY A 1 104 ? 28.683 -12.538 -5.310 1.00 79.00 104 GLY A N 1
ATOM 832 C CA . GLY A 1 104 ? 29.414 -13.155 -6.426 1.00 79.00 104 GLY A CA 1
ATOM 833 C C . GLY A 1 104 ? 28.527 -13.740 -7.531 1.00 79.00 104 GLY A C 1
ATOM 834 O O . GLY A 1 104 ? 28.968 -13.808 -8.675 1.00 79.00 104 GLY A O 1
ATOM 835 N N . GLU A 1 105 ? 27.263 -14.056 -7.243 1.00 83.06 105 GLU A N 1
ATOM 836 C CA . GLU A 1 105 ? 26.304 -14.516 -8.254 1.00 83.06 105 GLU A CA 1
ATOM 837 C C . GLU A 1 105 ? 25.567 -13.347 -8.929 1.00 83.06 105 GLU A C 1
ATOM 839 O O . GLU A 1 105 ? 25.416 -12.251 -8.371 1.00 83.06 105 GLU A O 1
ATOM 844 N N . VAL A 1 106 ? 25.128 -13.563 -10.172 1.00 83.88 106 VAL A N 1
ATOM 845 C CA . VAL A 1 106 ? 24.359 -12.575 -10.940 1.00 83.88 106 VAL A CA 1
ATOM 846 C C . VAL A 1 106 ? 22.896 -12.660 -10.523 1.00 83.88 106 VAL A C 1
ATOM 848 O O . VAL A 1 106 ? 22.294 -13.725 -10.592 1.00 83.88 106 VAL A O 1
ATOM 851 N N . VAL A 1 107 ? 22.306 -11.529 -10.133 1.00 82.81 107 VAL A N 1
ATOM 852 C CA . VAL A 1 107 ? 20.886 -11.470 -9.763 1.00 82.81 107 VAL A CA 1
ATOM 853 C C . VAL A 1 107 ? 20.016 -11.797 -10.983 1.00 82.81 107 VAL A C 1
ATOM 855 O O . VAL A 1 107 ? 20.122 -11.094 -11.996 1.00 82.81 107 VAL A O 1
ATOM 858 N N . PRO A 1 108 ? 19.139 -12.817 -10.910 1.00 84.19 108 PRO A N 1
ATOM 859 C CA . PRO A 1 108 ? 18.201 -13.116 -11.980 1.00 84.19 108 PRO A CA 1
ATOM 860 C C . PRO A 1 108 ? 17.302 -11.914 -12.274 1.00 84.19 108 PRO A C 1
ATOM 862 O O . PRO A 1 108 ? 16.608 -11.393 -11.400 1.00 84.19 108 PRO A O 1
ATOM 865 N N . ILE A 1 109 ? 17.310 -11.470 -13.529 1.00 83.00 109 ILE A N 1
ATOM 866 C CA . ILE A 1 109 ? 16.427 -10.399 -13.991 1.00 83.00 109 ILE A CA 1
ATOM 867 C C . ILE A 1 109 ? 15.049 -11.011 -14.243 1.00 83.00 109 ILE A C 1
ATOM 869 O O . ILE A 1 109 ? 14.930 -11.981 -14.993 1.00 83.00 109 ILE A O 1
ATOM 873 N N . HIS A 1 110 ? 14.011 -10.431 -13.652 1.00 85.00 110 HIS A N 1
ATOM 874 C CA . HIS A 1 110 ? 12.633 -10.855 -13.873 1.00 85.00 110 HIS A CA 1
ATOM 875 C C . HIS A 1 110 ? 12.158 -10.510 -15.299 1.00 85.00 110 HIS A C 1
ATOM 877 O O . HIS A 1 110 ? 12.632 -9.555 -15.922 1.00 85.00 110 HIS A O 1
ATOM 883 N N . GLU A 1 111 ? 11.191 -11.269 -15.819 1.00 84.12 111 GLU A N 1
ATOM 884 C CA . GLU A 1 111 ? 10.760 -11.174 -17.223 1.00 84.12 111 GLU A CA 1
ATOM 885 C C . GLU A 1 111 ? 10.269 -9.772 -17.625 1.00 84.12 111 GLU A C 1
ATOM 887 O O . GLU A 1 111 ? 10.631 -9.280 -18.695 1.00 84.12 111 GLU A O 1
ATOM 892 N N . LEU A 1 112 ? 9.535 -9.066 -16.752 1.00 85.88 112 LEU A N 1
ATOM 893 C CA . LEU A 1 112 ? 9.063 -7.702 -17.051 1.00 85.88 112 LEU A CA 1
ATOM 894 C C . LEU A 1 112 ? 10.220 -6.719 -17.300 1.00 85.88 112 LEU A C 1
ATOM 896 O O . LEU A 1 112 ? 10.121 -5.843 -18.161 1.00 85.88 112 LEU A O 1
ATOM 900 N N . GLU A 1 113 ? 11.338 -6.852 -16.585 1.00 85.56 113 GLU A N 1
ATOM 901 C CA . GLU A 1 113 ? 12.504 -5.999 -16.798 1.00 85.56 113 GLU A CA 1
ATOM 902 C C . GLU A 1 113 ? 13.285 -6.391 -18.047 1.00 85.56 113 GLU A C 1
ATOM 904 O O . GLU A 1 113 ? 13.774 -5.496 -18.740 1.00 85.56 113 GLU A O 1
ATOM 909 N N . LYS A 1 114 ? 13.356 -7.682 -18.393 1.00 86.56 114 LYS A N 1
ATOM 910 C CA . LYS A 1 114 ? 13.933 -8.116 -19.676 1.00 86.56 114 LYS A CA 1
ATOM 911 C C . LYS A 1 114 ? 13.175 -7.495 -20.848 1.00 86.56 114 LYS A C 1
ATOM 913 O O . LYS A 1 114 ? 13.799 -6.841 -21.685 1.00 86.56 114 LYS A O 1
ATOM 918 N N . VAL A 1 115 ? 11.844 -7.622 -20.855 1.00 86.06 115 VAL A N 1
ATOM 919 C CA . VAL A 1 115 ? 10.965 -7.032 -21.880 1.00 86.06 115 VAL A CA 1
ATOM 920 C C . VAL A 1 115 ? 11.199 -5.528 -21.971 1.00 86.06 115 VAL A C 1
ATOM 922 O O . VAL A 1 115 ? 11.485 -4.999 -23.041 1.00 86.06 115 VAL A O 1
ATOM 925 N N . ARG A 1 116 ? 11.206 -4.832 -20.834 1.00 82.56 116 ARG A N 1
ATOM 926 C CA . ARG A 1 116 ? 11.386 -3.379 -20.817 1.00 82.56 116 ARG A CA 1
ATOM 927 C C . ARG A 1 116 ? 12.778 -2.922 -21.252 1.00 82.56 116 ARG A C 1
ATOM 929 O O . ARG A 1 116 ? 12.916 -1.869 -21.876 1.00 82.56 116 ARG A O 1
ATOM 936 N N . ARG A 1 117 ? 13.834 -3.659 -20.894 1.00 84.75 117 ARG A N 1
ATOM 937 C CA . ARG A 1 117 ? 15.200 -3.375 -21.361 1.00 84.75 117 ARG A CA 1
ATOM 938 C C . ARG A 1 117 ? 15.286 -3.552 -22.875 1.00 84.75 117 ARG A C 1
ATOM 940 O O . ARG A 1 117 ? 15.871 -2.692 -23.528 1.00 84.75 117 ARG A O 1
ATOM 947 N N . ALA A 1 118 ? 14.655 -4.593 -23.418 1.00 85.44 118 ALA A N 1
ATOM 948 C CA . ALA A 1 118 ? 14.565 -4.815 -24.857 1.00 85.44 118 ALA A CA 1
ATOM 949 C C . ALA A 1 118 ? 13.785 -3.691 -25.562 1.00 85.44 118 ALA A C 1
ATOM 951 O O . ALA A 1 118 ? 14.293 -3.120 -26.524 1.00 85.44 118 ALA A O 1
ATOM 952 N N . GLU A 1 119 ? 12.622 -3.289 -25.039 1.00 83.25 119 GLU A N 1
ATOM 953 C CA . GLU A 1 119 ? 11.846 -2.152 -25.559 1.00 83.25 119 GLU A CA 1
ATOM 954 C C . GLU A 1 119 ? 12.673 -0.862 -25.570 1.00 83.25 119 GLU A C 1
ATOM 956 O O . GLU A 1 119 ? 12.764 -0.184 -26.590 1.00 83.25 119 GLU A O 1
ATOM 961 N N . ARG A 1 120 ? 13.338 -0.530 -24.456 1.00 80.38 120 ARG A N 1
ATOM 962 C CA . ARG A 1 120 ? 14.199 0.661 -24.370 1.00 80.38 120 ARG A CA 1
ATOM 963 C C . ARG A 1 120 ? 15.368 0.610 -25.347 1.00 80.38 120 ARG A C 1
ATOM 965 O O . ARG A 1 120 ? 15.722 1.649 -25.895 1.00 80.38 120 ARG A O 1
ATOM 972 N N . ALA A 1 121 ? 15.966 -0.563 -25.547 1.00 82.69 121 ALA A N 1
ATOM 973 C CA . ALA A 1 121 ? 17.057 -0.754 -26.496 1.00 82.69 121 ALA A CA 1
ATOM 974 C C . ALA A 1 121 ? 16.585 -0.647 -27.957 1.00 82.69 121 ALA A C 1
ATOM 976 O O . ALA A 1 121 ? 17.323 -0.138 -28.798 1.00 82.69 121 ALA A O 1
ATOM 977 N N . ALA A 1 122 ? 15.353 -1.073 -28.252 1.00 82.38 122 ALA A N 1
ATOM 978 C CA . ALA A 1 122 ? 14.749 -0.979 -29.580 1.00 82.38 122 ALA A CA 1
ATOM 979 C C . ALA A 1 122 ? 14.369 0.463 -29.971 1.00 82.38 122 ALA A C 1
ATOM 981 O O . ALA A 1 122 ? 14.273 0.789 -31.156 1.00 82.38 122 ALA A O 1
ATOM 982 N N . ILE A 1 123 ? 14.179 1.360 -28.998 1.00 80.19 123 ILE A N 1
ATOM 983 C CA . ILE A 1 123 ? 13.855 2.764 -29.261 1.00 80.19 123 ILE A CA 1
ATOM 984 C C . ILE A 1 123 ? 15.126 3.519 -29.689 1.00 80.19 123 ILE A C 1
ATOM 986 O O . ILE A 1 123 ? 15.860 4.069 -28.870 1.00 80.19 123 ILE A O 1
ATOM 990 N N . ALA A 1 124 ? 15.355 3.613 -31.003 1.00 66.12 124 ALA A N 1
ATOM 991 C CA . ALA A 1 124 ? 16.545 4.229 -31.609 1.00 66.12 124 ALA A CA 1
ATOM 992 C C . ALA A 1 124 ? 16.837 5.686 -31.167 1.00 66.12 124 ALA A C 1
ATOM 994 O O . ALA A 1 124 ? 17.983 6.144 -31.213 1.00 66.12 124 ALA A O 1
ATOM 995 N N . TRP A 1 125 ? 15.817 6.434 -30.726 1.00 65.50 125 TRP A N 1
ATOM 996 C CA . TRP A 1 125 ? 15.950 7.810 -30.229 1.00 65.50 125 TRP A CA 1
ATOM 997 C C . TRP A 1 125 ? 16.175 7.909 -28.710 1.00 65.50 125 TRP A C 1
ATOM 999 O O . TRP A 1 125 ? 16.581 8.969 -28.222 1.00 65.50 125 TRP A O 1
ATOM 1009 N 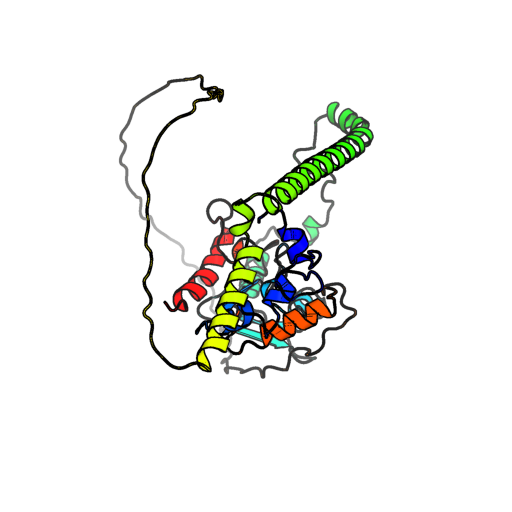N . TYR A 1 126 ? 15.976 6.823 -27.957 1.00 57.72 126 TYR A N 1
ATOM 1010 C CA . TYR A 1 126 ? 16.168 6.778 -26.510 1.00 57.72 126 TYR A CA 1
ATOM 1011 C C . TYR A 1 126 ? 17.657 6.612 -26.183 1.00 57.72 126 TYR A C 1
ATOM 1013 O O . TYR A 1 126 ? 18.174 5.518 -25.981 1.00 57.72 126 TYR A O 1
ATOM 1021 N N . LYS A 1 127 ? 18.376 7.736 -26.128 1.00 59.12 127 LYS A N 1
ATOM 1022 C CA . LYS A 1 127 ? 19.722 7.814 -25.546 1.00 59.12 127 LYS A CA 1
ATOM 1023 C C . LYS A 1 127 ? 19.618 8.559 -24.212 1.00 59.12 127 LYS A C 1
ATOM 1025 O O . LYS A 1 127 ? 19.361 9.764 -24.246 1.00 59.12 127 LYS A O 1
ATOM 1030 N N . PRO A 1 128 ? 19.814 7.902 -23.049 1.00 58.81 128 PRO A N 1
ATOM 1031 C CA . PRO A 1 128 ? 19.688 8.538 -21.732 1.00 58.81 128 PRO A CA 1
ATOM 1032 C C . PRO A 1 128 ? 20.512 9.828 -21.591 1.00 58.81 128 PRO A C 1
ATOM 1034 O O . PRO A 1 128 ? 20.065 10.784 -20.962 1.00 58.81 128 PRO A O 1
ATOM 1037 N N . SER A 1 129 ? 21.666 9.899 -22.263 1.00 58.72 129 SER A N 1
ATOM 1038 C CA . SER A 1 129 ? 22.540 11.077 -22.293 1.00 58.72 129 SER A CA 1
ATOM 1039 C C . SER A 1 129 ? 21.924 12.318 -22.953 1.00 58.72 129 SER A C 1
ATOM 1041 O O . SER A 1 129 ? 22.330 13.429 -22.627 1.00 58.72 129 SER A O 1
ATOM 1043 N N . LYS A 1 130 ? 20.921 12.175 -23.835 1.00 54.34 130 LYS A N 1
ATOM 1044 C CA . LYS A 1 130 ? 20.248 13.311 -24.498 1.00 54.34 130 LYS A CA 1
ATOM 1045 C C . LYS A 1 130 ? 19.212 14.014 -23.614 1.00 54.34 130 LYS A C 1
ATOM 1047 O O . LYS A 1 130 ? 18.904 15.174 -23.859 1.00 54.34 130 LYS A O 1
ATOM 1052 N N . TYR A 1 131 ? 18.695 13.340 -22.584 1.00 53.91 131 TYR A N 1
ATOM 1053 C CA . TYR A 1 131 ? 17.663 13.874 -21.681 1.00 53.91 131 TYR A CA 1
ATOM 1054 C C . TYR A 1 131 ? 18.226 14.405 -20.351 1.00 53.91 131 TYR A C 1
ATOM 1056 O O . TYR A 1 131 ? 17.461 14.830 -19.486 1.00 53.91 131 TYR A O 1
ATOM 1064 N N . GLY A 1 132 ? 19.555 14.400 -20.187 1.00 51.06 132 GLY A N 1
ATOM 1065 C CA . GLY A 1 132 ? 20.253 14.992 -19.040 1.00 51.06 132 GLY A CA 1
ATOM 1066 C C . GLY A 1 132 ? 20.379 16.520 -19.095 1.00 51.06 132 GLY A C 1
ATOM 1067 O O . GLY A 1 132 ? 20.822 17.128 -18.125 1.00 51.06 132 GLY A O 1
ATOM 1068 N N . ALA A 1 133 ? 19.984 17.156 -20.201 1.00 51.81 133 ALA A N 1
ATOM 1069 C CA . ALA A 1 133 ? 20.065 18.602 -20.367 1.00 51.81 133 ALA A CA 1
ATOM 1070 C C . ALA A 1 133 ? 18.774 19.287 -19.882 1.00 51.81 133 ALA A C 1
ATOM 1072 O O . ALA A 1 133 ? 17.731 19.191 -20.520 1.00 51.81 133 ALA A O 1
ATOM 1073 N N . ALA A 1 134 ? 18.882 19.957 -18.730 1.00 55.69 134 ALA A N 1
ATOM 1074 C CA . ALA A 1 134 ? 18.007 21.011 -18.208 1.00 55.69 134 ALA A CA 1
ATOM 1075 C C . ALA A 1 134 ? 16.492 20.815 -18.418 1.00 55.69 134 ALA A C 1
ATOM 1077 O O . ALA A 1 134 ? 15.897 21.285 -19.391 1.00 55.69 134 ALA A O 1
ATOM 1078 N N . ARG A 1 135 ? 15.823 20.213 -17.426 1.00 58.16 135 ARG A N 1
ATOM 1079 C CA . ARG A 1 135 ? 14.369 20.379 -17.305 1.00 58.16 135 ARG A CA 1
ATOM 1080 C C . ARG A 1 135 ? 14.084 21.876 -17.118 1.00 58.16 135 ARG A C 1
ATOM 1082 O O . ARG A 1 135 ? 14.680 22.475 -16.224 1.00 58.16 135 ARG A O 1
ATOM 1089 N N . PRO A 1 136 ? 13.213 22.496 -17.932 1.00 61.41 136 PRO A N 1
ATOM 1090 C CA . PRO A 1 136 ? 12.845 23.889 -17.724 1.00 61.41 136 PRO A CA 1
ATOM 1091 C C . PRO A 1 136 ? 12.240 24.048 -16.324 1.00 61.41 136 PRO A C 1
ATOM 1093 O O . PRO A 1 136 ? 11.417 23.229 -15.917 1.00 61.41 136 PRO A O 1
ATOM 1096 N N . LEU A 1 137 ? 12.653 25.095 -15.603 1.00 66.75 137 LEU A N 1
ATOM 1097 C CA . LEU A 1 137 ? 12.235 25.365 -14.220 1.00 66.75 137 LEU A CA 1
ATOM 1098 C C . LEU A 1 137 ? 10.708 25.496 -14.082 1.00 66.75 137 LEU A C 1
ATOM 1100 O O . LEU A 1 137 ? 10.146 25.172 -13.040 1.00 66.75 137 LEU A O 1
ATOM 1104 N N . VAL A 1 138 ? 10.040 25.938 -15.151 1.00 69.62 138 VAL A N 1
ATOM 1105 C CA . VAL A 1 138 ? 8.589 26.121 -15.213 1.00 69.62 138 VAL A CA 1
ATOM 1106 C C . VAL A 1 138 ? 7.943 25.133 -16.194 1.00 69.62 138 VAL A C 1
ATOM 1108 O O . VAL A 1 138 ? 8.451 24.943 -17.311 1.00 69.62 138 VAL A O 1
ATOM 1111 N N . PRO A 1 139 ? 6.816 24.500 -15.813 1.00 71.62 139 PRO A N 1
ATOM 1112 C CA . PRO A 1 139 ? 6.081 23.614 -16.702 1.00 71.62 139 PRO A CA 1
ATOM 1113 C C . PRO A 1 139 ? 5.555 24.381 -17.930 1.00 71.62 139 PRO A C 1
ATOM 1115 O O . PRO A 1 139 ? 5.356 25.595 -17.862 1.00 71.62 139 PRO A O 1
ATOM 1118 N N . PRO A 1 140 ? 5.309 23.699 -19.066 1.00 69.12 140 PRO A N 1
ATOM 1119 C CA . PRO A 1 140 ? 4.996 24.354 -20.341 1.00 69.12 140 PRO A CA 1
ATOM 1120 C C . PRO A 1 140 ? 3.816 25.334 -20.297 1.00 69.12 140 PRO A C 1
ATOM 1122 O O . PRO A 1 140 ? 3.845 26.336 -21.000 1.00 69.12 140 PRO A O 1
ATOM 1125 N N . PHE A 1 141 ? 2.819 25.083 -19.445 1.00 75.56 141 PHE A N 1
ATOM 1126 C CA . PHE A 1 141 ? 1.623 25.920 -19.317 1.00 75.56 141 PHE A CA 1
ATOM 1127 C C . PHE A 1 141 ? 1.850 27.250 -18.568 1.00 75.56 141 PHE A C 1
ATOM 1129 O O . PHE A 1 141 ? 0.993 28.123 -18.633 1.00 75.56 141 PHE A O 1
ATOM 1136 N N . LEU A 1 142 ? 2.989 27.431 -17.883 1.00 74.75 142 LEU A N 1
ATOM 1137 C CA . LEU A 1 142 ? 3.360 28.682 -17.193 1.00 74.75 142 LEU A CA 1
ATOM 1138 C C . LEU A 1 142 ? 4.354 29.540 -17.991 1.00 74.75 142 LEU A C 1
ATOM 1140 O O . LEU A 1 142 ? 4.861 30.542 -17.491 1.00 74.75 142 LEU A O 1
ATOM 1144 N N . LYS A 1 143 ? 4.647 29.166 -19.240 1.00 79.56 143 LYS A N 1
ATOM 1145 C CA . LYS A 1 143 ? 5.524 29.933 -20.130 1.00 79.56 143 LYS A CA 1
ATOM 1146 C C . LYS A 1 143 ? 4.716 31.013 -20.846 1.00 79.56 143 LYS A C 1
ATOM 1148 O O . LYS A 1 143 ? 4.245 30.808 -21.961 1.00 79.56 143 LYS A O 1
ATOM 1153 N N . LEU A 1 144 ? 4.535 32.156 -20.190 1.00 82.69 144 LEU A N 1
ATOM 1154 C CA . LEU A 1 144 ? 3.859 33.306 -20.792 1.00 82.69 144 LEU A CA 1
ATOM 1155 C C . LEU A 1 144 ? 4.763 33.980 -21.848 1.00 82.69 144 LEU A C 1
ATOM 1157 O O . LEU A 1 144 ? 5.985 33.988 -21.681 1.00 82.69 144 LEU A O 1
ATOM 1161 N N . PRO A 1 145 ? 4.205 34.549 -22.935 1.00 86.25 145 PRO A N 1
ATOM 1162 C CA . PRO A 1 145 ? 4.986 35.287 -23.926 1.00 86.25 145 PRO A CA 1
ATOM 1163 C C . PRO A 1 145 ? 5.496 36.624 -23.362 1.00 86.25 145 PRO A C 1
ATOM 1165 O O . PRO A 1 145 ? 4.994 37.140 -22.362 1.00 86.25 145 PRO A O 1
ATOM 1168 N N . PHE A 1 146 ? 6.505 37.212 -24.003 1.00 83.44 146 PHE A N 1
ATOM 1169 C CA . PHE A 1 146 ? 6.951 38.573 -23.689 1.00 83.44 146 PHE A CA 1
ATOM 1170 C C . PHE A 1 146 ? 5.861 39.597 -24.079 1.00 83.44 146 PHE A C 1
ATOM 1172 O O . PHE A 1 146 ? 5.274 39.445 -25.150 1.00 83.44 146 PHE A O 1
ATOM 1179 N N . PRO A 1 147 ? 5.578 40.633 -23.259 1.00 86.69 147 PRO A N 1
ATOM 1180 C CA . PRO A 1 147 ? 6.252 41.008 -22.006 1.00 86.69 147 PRO A CA 1
ATOM 1181 C C . PRO A 1 147 ? 5.658 40.379 -20.731 1.00 86.69 147 PRO A C 1
ATOM 1183 O O . PRO A 1 147 ? 6.215 40.553 -19.647 1.00 86.69 147 PRO A O 1
ATOM 1186 N N . LEU A 1 148 ? 4.557 39.625 -20.836 1.00 86.50 148 LEU A N 1
ATOM 1187 C CA . LEU A 1 148 ? 3.834 39.047 -19.693 1.00 86.50 148 LEU A CA 1
ATOM 1188 C C . LEU A 1 148 ? 4.709 38.142 -18.813 1.00 86.50 148 LEU A C 1
ATOM 1190 O O . LEU A 1 148 ? 4.524 38.114 -17.601 1.00 86.50 148 LEU A O 1
ATOM 1194 N N . ASN A 1 149 ? 5.695 37.458 -19.396 1.00 84.62 149 ASN A N 1
ATOM 1195 C CA . ASN A 1 149 ? 6.663 36.641 -18.656 1.00 84.62 149 ASN A CA 1
ATOM 1196 C C . ASN A 1 149 ? 7.423 37.442 -17.579 1.00 84.62 149 ASN A C 1
ATOM 1198 O O . ASN A 1 149 ? 7.599 36.971 -16.461 1.00 84.62 149 ASN A O 1
ATOM 1202 N N . ILE A 1 150 ? 7.843 38.674 -17.895 1.00 85.44 150 ILE A N 1
ATOM 1203 C CA . ILE A 1 150 ? 8.585 39.536 -16.958 1.00 85.44 150 ILE A CA 1
ATOM 1204 C C . ILE A 1 150 ? 7.663 39.971 -15.822 1.00 85.44 150 ILE A C 1
ATOM 1206 O O . ILE A 1 150 ? 8.027 39.854 -14.654 1.00 85.44 150 ILE A O 1
ATOM 1210 N N . LEU A 1 151 ? 6.448 40.413 -16.156 1.00 89.38 151 LEU A N 1
ATOM 1211 C CA . LEU A 1 151 ? 5.450 40.798 -15.159 1.00 89.38 151 LEU A CA 1
ATOM 1212 C C . LEU A 1 151 ? 5.113 39.627 -14.224 1.00 89.38 151 LEU A C 1
ATOM 1214 O O . LEU A 1 151 ? 5.025 39.809 -13.013 1.00 89.38 151 LEU A O 1
ATOM 1218 N N . PHE A 1 152 ? 4.994 38.416 -14.770 1.00 85.69 152 PHE A N 1
ATOM 1219 C CA . PHE A 1 152 ? 4.768 37.203 -13.992 1.00 85.69 152 PHE A CA 1
ATOM 1220 C C . PHE A 1 152 ? 5.899 36.944 -12.991 1.00 85.69 152 PHE A C 1
ATOM 1222 O O . PHE A 1 152 ? 5.617 36.756 -11.807 1.00 85.69 152 PHE A O 1
ATOM 1229 N N . TYR A 1 153 ? 7.169 37.011 -13.406 1.00 85.81 153 TYR A N 1
ATOM 1230 C CA . TYR A 1 153 ? 8.295 36.846 -12.476 1.00 85.81 153 TYR A CA 1
ATOM 1231 C C . TYR A 1 153 ? 8.351 37.940 -11.406 1.00 85.81 153 TYR A C 1
ATOM 1233 O O . TYR A 1 153 ? 8.671 37.638 -10.260 1.00 85.81 153 TYR A O 1
ATOM 1241 N N . MET A 1 154 ? 7.980 39.179 -11.741 1.00 90.19 154 MET A N 1
ATOM 1242 C CA . MET A 1 154 ? 7.936 40.290 -10.782 1.00 90.19 154 MET A CA 1
ATOM 1243 C C . MET A 1 154 ? 6.832 40.116 -9.728 1.00 90.19 154 MET A C 1
ATOM 1245 O O . MET A 1 154 ? 7.028 40.467 -8.567 1.00 90.19 154 MET A O 1
ATOM 1249 N N . VAL A 1 155 ? 5.680 39.548 -10.105 1.00 90.75 155 VAL A N 1
ATOM 1250 C CA . VAL A 1 155 ? 4.536 39.333 -9.197 1.00 90.75 155 VAL A CA 1
ATOM 1251 C C . VAL A 1 155 ? 4.648 38.016 -8.417 1.00 90.75 155 VAL A C 1
ATOM 1253 O O . VAL A 1 155 ? 4.137 37.913 -7.303 1.00 90.75 155 VAL A O 1
ATOM 1256 N N . THR A 1 156 ? 5.354 37.015 -8.947 1.00 87.50 156 THR A N 1
ATOM 1257 C CA . THR A 1 156 ? 5.567 35.702 -8.308 1.00 87.50 156 THR A CA 1
ATOM 1258 C C . THR A 1 156 ? 6.030 35.770 -6.837 1.00 87.50 156 THR A C 1
ATOM 1260 O O . THR A 1 156 ? 5.410 35.086 -6.016 1.00 87.50 156 THR A O 1
ATOM 1263 N N . PRO A 1 157 ? 7.035 36.582 -6.436 1.00 91.00 157 PRO A N 1
ATOM 1264 C CA . PRO A 1 157 ? 7.464 36.663 -5.035 1.00 91.00 157 PRO A CA 1
ATOM 1265 C C . PRO A 1 157 ? 6.403 37.246 -4.090 1.00 91.00 157 PRO A C 1
ATOM 1267 O O . PRO A 1 157 ? 6.498 37.029 -2.888 1.00 91.00 157 PRO A O 1
ATOM 1270 N N . LEU A 1 158 ? 5.382 37.941 -4.605 1.00 93.12 158 LEU A N 1
ATOM 1271 C CA . LEU A 1 158 ? 4.231 38.407 -3.825 1.00 93.12 158 LEU A CA 1
ATOM 1272 C C . LEU A 1 158 ? 3.084 37.384 -3.838 1.00 93.12 158 LEU A C 1
ATOM 1274 O O . LEU A 1 158 ? 2.436 37.144 -2.818 1.00 93.12 158 LEU A O 1
ATOM 1278 N N . LEU A 1 159 ? 2.847 36.752 -4.989 1.00 90.38 159 LEU A N 1
ATOM 1279 C CA . LEU A 1 159 ? 1.736 35.826 -5.195 1.00 90.38 159 LEU A CA 1
ATOM 1280 C C . LEU A 1 159 ? 1.933 34.510 -4.438 1.00 90.38 159 LEU A C 1
ATOM 1282 O O . LEU A 1 159 ? 0.973 33.992 -3.877 1.00 90.38 159 LEU A O 1
ATOM 1286 N N . ILE A 1 160 ? 3.164 33.992 -4.363 1.00 90.62 160 ILE A N 1
ATOM 1287 C CA . ILE A 1 160 ? 3.470 32.767 -3.609 1.00 90.62 160 ILE A CA 1
ATOM 1288 C C . ILE A 1 160 ? 3.146 32.916 -2.110 1.00 90.62 160 ILE A C 1
ATOM 1290 O O . ILE A 1 160 ? 2.358 32.110 -1.612 1.00 90.62 160 ILE A O 1
ATOM 1294 N N . PRO A 1 161 ? 3.673 33.910 -1.362 1.00 94.94 161 PRO A N 1
ATOM 1295 C CA . PRO A 1 161 ? 3.348 34.050 0.056 1.00 94.94 161 PRO A CA 1
ATOM 1296 C C . PRO A 1 161 ? 1.870 34.396 0.282 1.00 94.94 161 PRO A C 1
ATOM 1298 O O . PRO A 1 161 ? 1.264 33.870 1.214 1.00 94.94 161 PRO A O 1
ATOM 1301 N N . MET A 1 162 ? 1.246 35.205 -0.584 1.00 95.31 162 MET A N 1
ATOM 1302 C CA . MET A 1 162 ? -0.195 35.488 -0.500 1.00 95.31 162 MET A CA 1
ATOM 1303 C C . MET A 1 162 ? -1.044 34.223 -0.724 1.00 95.31 162 MET A C 1
ATOM 1305 O O . MET A 1 162 ? -1.986 33.959 0.021 1.00 95.31 162 MET A O 1
ATOM 1309 N N . GLY A 1 163 ? -0.686 33.397 -1.707 1.00 93.81 163 GLY A N 1
ATOM 1310 C CA . GLY A 1 163 ? -1.346 32.122 -1.978 1.00 93.81 163 GLY A CA 1
ATOM 1311 C C . GLY A 1 163 ? -1.153 31.108 -0.850 1.00 93.81 163 GLY A C 1
ATOM 1312 O O . GLY A 1 163 ? -2.116 30.465 -0.439 1.00 93.81 163 GLY A O 1
ATOM 1313 N N . LEU A 1 164 ? 0.062 31.001 -0.298 1.00 94.31 164 LEU A N 1
ATOM 1314 C CA . LEU A 1 164 ? 0.364 30.125 0.839 1.00 94.31 164 LEU A CA 1
ATOM 1315 C C . LEU A 1 164 ? -0.391 30.550 2.102 1.00 94.31 164 LEU A C 1
ATOM 1317 O O . LEU A 1 164 ? -0.988 29.708 2.769 1.00 94.31 164 LEU A O 1
ATOM 1321 N N . THR A 1 165 ? -0.415 31.846 2.418 1.00 94.62 165 THR A N 1
ATOM 1322 C CA . THR A 1 165 ? -1.164 32.373 3.571 1.00 94.62 165 THR A CA 1
ATOM 1323 C C . THR A 1 165 ? -2.668 32.159 3.415 1.00 94.62 165 THR A C 1
ATOM 1325 O O . THR A 1 165 ? -3.310 31.686 4.355 1.00 94.62 165 THR A O 1
ATOM 1328 N N . TYR A 1 166 ? -3.224 32.406 2.224 1.00 95.88 166 TYR A N 1
ATOM 1329 C CA . TYR A 1 166 ? -4.618 32.082 1.915 1.00 95.88 166 TYR A CA 1
ATOM 1330 C C . TYR A 1 166 ? -4.904 30.583 2.065 1.00 95.88 166 TYR A C 1
ATOM 1332 O O . TYR A 1 166 ? -5.883 30.217 2.713 1.00 95.88 166 TYR A O 1
ATOM 1340 N N . ALA A 1 167 ? -4.049 29.712 1.518 1.00 93.00 167 ALA A N 1
ATOM 1341 C CA . ALA A 1 167 ? -4.209 28.263 1.615 1.00 93.00 167 ALA A CA 1
ATOM 1342 C C . ALA A 1 167 ? -4.185 27.789 3.076 1.00 93.00 167 ALA A C 1
ATOM 1344 O O . ALA A 1 167 ? -5.069 27.043 3.490 1.00 93.00 167 ALA A O 1
ATOM 1345 N N . VAL A 1 168 ? -3.239 28.279 3.888 1.00 94.12 168 VAL A N 1
ATOM 1346 C CA . VAL A 1 168 ? -3.174 27.973 5.327 1.00 94.12 168 VAL A CA 1
ATOM 1347 C C . VAL A 1 168 ? -4.435 28.448 6.043 1.00 94.12 168 VAL A C 1
ATOM 1349 O O . VAL A 1 168 ? -5.015 27.688 6.817 1.00 94.12 168 VAL A O 1
ATOM 1352 N N . PHE A 1 169 ? -4.891 29.677 5.789 1.00 94.88 169 PHE A N 1
ATOM 1353 C CA . PHE A 1 169 ? -6.108 30.200 6.407 1.00 94.88 169 PHE A CA 1
ATOM 1354 C C . PHE A 1 169 ? -7.344 29.384 6.007 1.00 94.88 169 PHE A C 1
ATOM 1356 O O . PHE A 1 169 ? -8.129 28.982 6.868 1.00 94.88 169 PHE A O 1
ATOM 1363 N N . ARG A 1 170 ? -7.482 29.073 4.715 1.00 92.12 170 ARG A N 1
ATOM 1364 C CA . ARG A 1 170 ? -8.568 28.255 4.174 1.00 92.12 170 ARG A CA 1
ATOM 1365 C C . ARG A 1 170 ? -8.581 26.863 4.800 1.00 92.12 170 ARG A C 1
ATOM 1367 O O . ARG A 1 170 ? -9.608 26.470 5.346 1.00 92.12 170 ARG A O 1
ATOM 1374 N N . PHE A 1 171 ? -7.452 26.153 4.786 1.00 88.06 171 PHE A N 1
ATOM 1375 C CA . PHE A 1 171 ? -7.357 24.814 5.367 1.00 88.06 171 PHE A CA 1
ATOM 1376 C C . PHE A 1 171 ? -7.583 24.823 6.877 1.00 88.06 171 PHE A C 1
ATOM 1378 O O . PHE A 1 171 ? -8.241 23.920 7.391 1.00 88.06 171 PHE A O 1
ATOM 1385 N N . ARG A 1 172 ? -7.112 25.849 7.601 1.00 89.88 172 ARG A N 1
ATOM 1386 C CA . ARG A 1 172 ? -7.409 26.010 9.033 1.00 89.88 172 ARG A CA 1
ATOM 1387 C C . ARG A 1 172 ? -8.904 26.183 9.281 1.00 89.88 172 ARG A C 1
ATOM 1389 O O . ARG A 1 172 ? -9.430 25.519 10.173 1.00 89.88 172 ARG A O 1
ATOM 1396 N N . ARG A 1 173 ? -9.582 27.024 8.492 1.00 91.69 173 ARG A N 1
ATOM 1397 C CA . ARG A 1 173 ? -11.028 27.260 8.607 1.00 91.69 173 ARG A CA 1
ATOM 1398 C C . ARG A 1 173 ? -11.826 25.996 8.298 1.00 91.69 173 ARG A C 1
ATOM 1400 O O . ARG A 1 173 ? -12.623 25.572 9.126 1.00 91.69 173 ARG A O 1
ATOM 1407 N N . GLU A 1 174 ? -11.555 25.355 7.164 1.00 85.56 174 GLU A N 1
ATOM 1408 C CA . GLU A 1 174 ? -12.223 24.111 6.759 1.00 85.56 174 GLU A CA 1
ATOM 1409 C C . GLU A 1 174 ? -11.968 22.975 7.767 1.00 85.56 174 GLU A C 1
ATOM 1411 O O . GLU A 1 174 ? -12.888 22.233 8.116 1.00 85.56 174 GLU A O 1
ATOM 1416 N N . SER A 1 175 ? -10.751 22.877 8.316 1.00 80.38 175 SER A N 1
ATOM 1417 C CA . SER A 1 175 ? -10.426 21.900 9.364 1.00 80.38 175 SER A CA 1
ATOM 1418 C C . SER A 1 175 ? -11.149 22.194 10.680 1.00 80.38 175 SER A C 1
ATOM 1420 O O . SER A 1 175 ? -11.587 21.265 11.356 1.00 80.38 175 SER A O 1
ATOM 1422 N N . ALA A 1 176 ? -11.286 23.467 11.064 1.00 83.69 176 ALA A N 1
ATOM 1423 C CA . ALA A 1 176 ? -12.015 23.865 12.267 1.00 83.69 176 ALA A CA 1
ATOM 1424 C C . ALA A 1 176 ? -13.520 23.594 12.136 1.00 83.69 176 ALA A C 1
ATOM 1426 O O . ALA A 1 176 ? -14.107 22.998 13.037 1.00 83.69 176 ALA A O 1
ATOM 1427 N N . GLU A 1 177 ? -14.122 23.947 10.997 1.00 85.38 177 GLU A N 1
ATOM 1428 C CA . GLU A 1 177 ? -15.518 23.624 10.679 1.00 85.38 177 GLU A CA 1
ATOM 1429 C C . GLU A 1 177 ? -15.752 22.107 10.689 1.00 85.38 177 GLU A C 1
ATOM 1431 O O . GLU A 1 177 ? -16.748 21.632 11.230 1.00 85.38 177 GLU A O 1
ATOM 1436 N N . SER A 1 178 ? -14.807 21.327 10.155 1.00 75.81 178 SER A N 1
ATOM 1437 C CA . SER A 1 178 ? -14.866 19.863 10.181 1.00 75.81 178 SER A CA 1
ATOM 1438 C C . SER A 1 178 ? -14.829 19.295 11.603 1.00 75.81 178 SER A C 1
ATOM 1440 O O . SER A 1 178 ? -15.656 18.450 11.946 1.00 75.81 178 SER A O 1
ATOM 1442 N N . ARG A 1 179 ? -13.921 19.787 12.459 1.00 77.00 179 ARG A N 1
ATOM 1443 C CA . ARG A 1 179 ? -13.843 19.366 13.868 1.00 77.00 179 ARG A CA 1
ATOM 1444 C C . ARG A 1 179 ? -15.101 19.727 14.645 1.00 77.00 179 ARG A C 1
ATOM 1446 O O . ARG A 1 179 ? -15.556 18.916 15.441 1.00 77.00 179 ARG A O 1
ATOM 1453 N N . LYS A 1 180 ? -15.682 20.901 14.383 1.00 82.31 180 LYS A N 1
ATOM 1454 C CA . LYS A 1 180 ? -16.942 21.311 15.006 1.00 82.31 180 LYS A CA 1
ATOM 1455 C C . LYS A 1 180 ? -18.081 20.357 14.633 1.00 82.31 180 LYS A C 1
ATOM 1457 O O . LYS A 1 180 ? -18.761 19.868 15.524 1.00 82.31 180 LYS A O 1
ATOM 1462 N N . ARG A 1 181 ? -18.214 20.011 13.345 1.00 79.31 181 ARG A N 1
ATOM 1463 C CA . ARG A 1 181 ? -19.209 19.025 12.879 1.00 79.31 181 ARG A CA 1
ATOM 1464 C C . ARG A 1 181 ? -19.023 17.649 13.520 1.00 79.31 181 ARG A C 1
ATOM 1466 O O . ARG A 1 181 ? -20.000 16.994 13.850 1.00 79.31 181 ARG A O 1
ATOM 1473 N N . LEU A 1 182 ? -17.779 17.199 13.693 1.00 70.75 182 LEU A N 1
ATOM 1474 C CA . LEU A 1 182 ? -17.493 15.935 14.376 1.00 70.75 182 LEU A CA 1
ATOM 1475 C C . LEU A 1 182 ? -17.867 15.978 15.858 1.00 70.75 182 LEU A C 1
ATOM 1477 O O . LEU A 1 182 ? -18.459 15.021 16.338 1.00 70.75 182 LEU A O 1
ATOM 1481 N N . ALA A 1 183 ? -17.542 17.074 16.549 1.00 73.75 183 ALA A N 1
ATOM 1482 C CA . ALA A 1 183 ? -17.908 17.262 17.949 1.00 73.75 183 ALA A CA 1
ATOM 1483 C C . ALA A 1 183 ? -19.436 17.244 18.126 1.00 73.75 183 ALA A C 1
ATOM 1485 O O . ALA A 1 183 ? -19.943 16.548 18.999 1.00 73.75 183 ALA A O 1
ATOM 1486 N N . GLU A 1 184 ? -20.165 17.929 17.240 1.00 80.19 184 GLU A N 1
ATOM 1487 C CA . GLU A 1 184 ? -21.632 17.929 17.221 1.00 80.19 184 GLU A CA 1
ATOM 1488 C C . GLU A 1 184 ? -22.198 16.514 16.994 1.00 80.19 184 GLU A C 1
ATOM 1490 O O . GLU A 1 184 ? -23.073 16.083 17.744 1.00 80.19 184 GLU A O 1
ATOM 1495 N N . LEU A 1 185 ? -21.652 15.750 16.036 1.00 70.81 185 LEU A N 1
ATOM 1496 C CA . LEU A 1 185 ? -22.057 14.360 15.779 1.00 70.81 185 LEU A CA 1
ATOM 1497 C C . LEU A 1 185 ? -21.796 13.434 16.972 1.00 70.81 185 LEU A C 1
ATOM 1499 O O . LEU A 1 185 ? -22.633 12.591 17.274 1.00 70.81 185 LEU A O 1
ATOM 1503 N N . THR A 1 186 ? -20.668 13.593 17.671 1.00 65.62 186 THR A N 1
ATOM 1504 C CA . THR A 1 186 ? -20.373 12.791 18.871 1.00 65.62 186 THR A CA 1
ATOM 1505 C C . THR A 1 186 ? -21.296 13.105 20.045 1.00 65.62 186 THR A C 1
ATOM 1507 O O . THR A 1 186 ? -21.480 12.251 20.902 1.00 65.62 186 THR A O 1
ATOM 1510 N N . THR A 1 187 ? -21.872 14.310 20.089 1.00 69.19 187 THR A N 1
ATOM 1511 C CA . THR A 1 187 ? -22.805 14.735 21.147 1.00 69.19 187 THR A CA 1
ATOM 1512 C C . THR A 1 187 ? -24.281 14.529 20.801 1.00 69.19 187 THR A C 1
ATOM 1514 O O . THR A 1 187 ? -25.124 14.654 21.681 1.00 69.19 187 THR A O 1
ATOM 1517 N N . SER A 1 188 ? -24.611 14.271 19.532 1.00 72.69 188 SER A N 1
ATOM 1518 C CA . SER A 1 188 ? -25.995 14.082 19.074 1.00 72.69 188 SER A CA 1
ATOM 1519 C C . SER A 1 188 ? -26.561 12.713 19.467 1.00 72.69 188 SER A C 1
ATOM 1521 O O . SER A 1 188 ? -25.800 11.764 19.621 1.00 72.69 188 SER A O 1
ATOM 1523 N N . GLU A 1 189 ? -27.888 12.578 19.567 1.00 61.72 189 GLU A N 1
ATOM 1524 C CA . GLU A 1 189 ? -28.566 11.296 19.858 1.00 61.72 189 GLU A CA 1
ATOM 1525 C C . GLU A 1 189 ? -28.261 10.204 18.809 1.00 61.72 189 GLU A C 1
ATOM 1527 O O . GLU A 1 189 ? -28.249 9.019 19.128 1.00 61.72 189 GLU A O 1
ATOM 1532 N N . GLU A 1 190 ? -27.892 10.579 17.577 1.00 63.09 190 GLU A N 1
ATOM 1533 C CA . GLU A 1 190 ? -27.410 9.650 16.540 1.00 63.09 190 GLU A CA 1
ATOM 1534 C C . GLU A 1 190 ? -26.017 9.054 16.839 1.00 63.09 190 GLU A C 1
ATOM 1536 O O . GLU A 1 190 ? -25.596 8.106 16.167 1.00 63.09 190 GLU A O 1
ATOM 1541 N N . ALA A 1 191 ? -25.294 9.547 17.856 1.00 59.03 191 ALA A N 1
ATOM 1542 C CA . ALA A 1 191 ? -24.015 8.989 18.307 1.00 59.03 191 ALA A CA 1
ATOM 1543 C C . ALA A 1 191 ? -24.136 7.530 18.772 1.00 59.03 191 ALA A C 1
ATOM 1545 O O . ALA A 1 191 ? -23.138 6.805 18.794 1.00 59.03 191 ALA A O 1
ATOM 1546 N N . ASP A 1 192 ? -25.351 7.072 19.062 1.00 57.50 192 ASP A N 1
ATOM 1547 C CA . ASP A 1 192 ? -25.673 5.681 19.365 1.00 57.50 192 ASP A CA 1
ATOM 1548 C C . ASP A 1 192 ? -25.438 4.711 18.196 1.00 57.50 192 ASP A C 1
ATOM 1550 O O . ASP A 1 192 ? -25.306 3.504 18.420 1.00 57.50 192 ASP A O 1
ATOM 1554 N N . SER A 1 193 ? -25.336 5.242 16.970 1.00 62.69 193 SER A N 1
ATOM 1555 C CA . SER A 1 193 ? -24.936 4.526 15.749 1.00 62.69 193 SER A CA 1
ATOM 1556 C C . SER A 1 193 ? -23.438 4.645 15.437 1.00 62.69 193 SER A C 1
ATOM 1558 O O . SER A 1 193 ? -22.943 4.064 14.469 1.00 62.69 193 SER A O 1
ATOM 1560 N N . SER A 1 194 ? -22.683 5.408 16.237 1.00 71.69 194 SER A N 1
ATOM 1561 C CA . SER A 1 194 ? -21.237 5.525 16.052 1.00 71.69 194 SER A CA 1
ATOM 1562 C C . SER A 1 194 ? -20.554 4.184 16.318 1.00 71.69 194 SER A C 1
ATOM 1564 O O . SER A 1 194 ? -20.982 3.416 17.178 1.00 71.69 194 SER A O 1
ATOM 1566 N N . LEU A 1 195 ? -19.444 3.913 15.625 1.00 74.38 195 LEU A N 1
ATOM 1567 C CA . LEU A 1 195 ? -18.664 2.691 15.852 1.00 74.38 195 LEU A CA 1
ATOM 1568 C C . LEU A 1 195 ? -18.297 2.512 17.327 1.00 74.38 195 LEU A C 1
ATOM 1570 O O . LEU A 1 195 ? -18.419 1.411 17.835 1.00 74.38 195 LEU A O 1
ATOM 1574 N N . GLY A 1 196 ? -17.934 3.583 18.039 1.00 72.56 196 GLY A N 1
ATOM 1575 C CA . GLY A 1 196 ? -17.644 3.492 19.472 1.00 72.56 196 GLY A CA 1
ATOM 1576 C C . GLY A 1 196 ? -18.860 3.090 20.313 1.00 72.56 196 GLY A C 1
ATOM 1577 O O . GLY A 1 196 ? -18.724 2.365 21.292 1.00 72.56 196 GLY A O 1
ATOM 1578 N N . ALA A 1 197 ? -20.072 3.514 19.947 1.00 73.56 197 ALA A N 1
ATOM 1579 C CA . ALA A 1 197 ? -21.292 3.026 20.590 1.00 73.56 197 ALA A CA 1
ATOM 1580 C C . ALA A 1 197 ? -21.582 1.559 20.238 1.00 73.56 197 ALA A C 1
ATOM 1582 O O . ALA A 1 197 ? -21.898 0.781 21.135 1.00 73.56 197 ALA A O 1
ATOM 1583 N N . LEU A 1 198 ? -21.410 1.161 18.974 1.00 77.69 198 LEU A N 1
ATOM 1584 C CA . LEU A 1 198 ? -21.569 -0.230 18.537 1.00 77.69 198 LEU A CA 1
ATOM 1585 C C . LEU A 1 198 ? -20.576 -1.171 19.230 1.00 77.69 198 LEU A C 1
ATOM 1587 O O . LEU A 1 198 ? -20.981 -2.224 19.708 1.00 77.69 198 LEU A O 1
ATOM 1591 N N . MET A 1 199 ? -19.308 -0.770 19.347 1.00 75.88 199 MET A N 1
ATOM 1592 C CA . MET A 1 199 ? -18.261 -1.537 20.029 1.00 75.88 199 MET A CA 1
ATOM 1593 C C . MET A 1 199 ? -18.609 -1.777 21.493 1.00 75.88 199 MET A C 1
ATOM 1595 O O . MET A 1 199 ? -18.636 -2.919 21.936 1.00 75.88 199 MET A O 1
ATOM 1599 N N . ARG A 1 200 ? -18.992 -0.720 22.218 1.00 78.25 200 ARG A N 1
ATOM 1600 C CA . ARG A 1 200 ? -19.422 -0.832 23.618 1.00 78.25 200 ARG A CA 1
ATOM 1601 C C . ARG A 1 200 ? -20.663 -1.712 23.776 1.00 78.25 200 ARG A C 1
ATOM 1603 O O . ARG A 1 200 ? -20.724 -2.517 24.700 1.00 78.25 200 ARG A O 1
ATOM 1610 N N . LYS A 1 201 ? -21.649 -1.580 22.879 1.00 80.44 201 LYS A N 1
ATOM 1611 C CA . LYS A 1 201 ? -22.862 -2.418 22.876 1.00 80.44 201 LYS A CA 1
ATOM 1612 C C . LYS A 1 201 ? -22.514 -3.892 22.648 1.00 80.44 201 LYS A C 1
ATOM 1614 O O . LYS A 1 201 ? -23.032 -4.744 23.363 1.00 80.44 201 LYS A O 1
ATOM 1619 N N . MET A 1 202 ? -21.619 -4.182 21.704 1.00 79.75 202 MET A N 1
ATOM 1620 C CA . MET A 1 202 ? -21.173 -5.542 21.402 1.00 79.75 202 MET A CA 1
ATOM 1621 C C . MET A 1 202 ? -20.364 -6.146 22.555 1.00 79.75 202 MET A C 1
ATOM 1623 O O . MET A 1 202 ? -20.627 -7.281 22.933 1.00 79.75 202 MET A O 1
ATOM 1627 N N . GLU A 1 203 ? -19.454 -5.384 23.171 1.00 78.88 203 GLU A N 1
ATOM 1628 C CA . GLU A 1 203 ? -18.720 -5.820 24.369 1.00 78.88 203 GLU A CA 1
ATOM 1629 C C . GLU A 1 203 ? -19.655 -6.156 25.527 1.00 78.88 203 GLU A C 1
ATOM 1631 O O . GLU A 1 203 ? -19.529 -7.224 26.122 1.00 78.88 203 GLU A O 1
ATOM 1636 N N . MET A 1 204 ? -20.641 -5.302 25.812 1.00 79.19 204 MET A N 1
ATOM 1637 C CA . MET A 1 204 ? -21.614 -5.594 26.865 1.00 79.19 204 MET A CA 1
ATOM 1638 C C . MET A 1 204 ? -22.502 -6.797 26.535 1.00 79.19 204 MET A C 1
ATOM 1640 O O . MET A 1 204 ? -22.857 -7.548 27.439 1.00 79.19 204 MET A O 1
ATOM 1644 N N . ALA A 1 205 ? -22.876 -6.992 25.268 1.00 79.94 205 ALA A N 1
ATOM 1645 C CA . ALA A 1 205 ? -23.654 -8.157 24.850 1.00 79.94 205 ALA A CA 1
ATOM 1646 C C . ALA A 1 205 ? -22.852 -9.458 25.006 1.00 79.94 205 ALA A C 1
ATOM 1648 O O . ALA A 1 205 ? -23.385 -10.439 25.514 1.00 79.94 205 ALA A O 1
ATOM 1649 N N . VAL A 1 206 ? -21.568 -9.449 24.631 1.00 76.94 206 VAL A N 1
ATOM 1650 C CA . VAL A 1 206 ? -20.667 -10.596 24.817 1.00 76.94 206 VAL A CA 1
ATOM 1651 C C . VAL A 1 206 ? -20.439 -10.879 26.300 1.00 76.94 206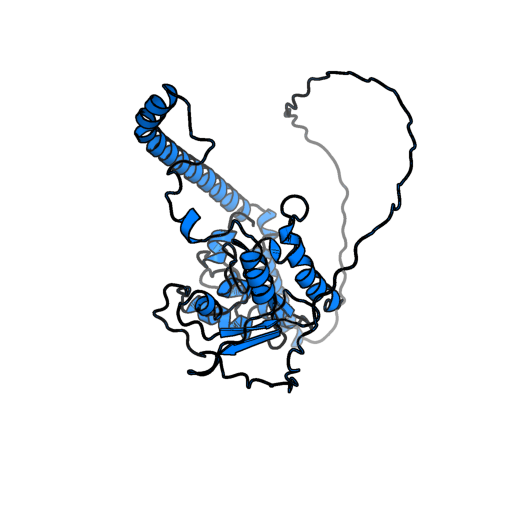 VAL A C 1
ATOM 1653 O O . VAL A 1 206 ? -20.556 -12.030 26.700 1.00 76.94 206 VAL A O 1
ATOM 1656 N N . ALA A 1 207 ? -20.190 -9.857 27.125 1.00 75.00 207 ALA A N 1
ATOM 1657 C CA . ALA A 1 207 ? -20.040 -10.030 28.571 1.00 75.00 207 ALA A CA 1
ATOM 1658 C C . ALA A 1 207 ? -21.291 -10.673 29.195 1.00 75.00 207 ALA A C 1
ATOM 1660 O O . ALA A 1 207 ? -21.185 -11.671 29.897 1.00 75.00 207 ALA A O 1
ATOM 1661 N N . ARG A 1 208 ? -22.489 -10.186 28.838 1.00 73.19 208 ARG A N 1
ATOM 1662 C CA . ARG A 1 208 ? -23.760 -10.776 29.292 1.00 73.19 208 ARG A CA 1
ATOM 1663 C C . ARG A 1 208 ? -23.969 -12.210 28.806 1.00 73.19 208 ARG A C 1
ATOM 1665 O O . ARG A 1 208 ? -24.538 -13.003 29.541 1.00 73.19 208 ARG A O 1
ATOM 1672 N N . GLY A 1 209 ? -23.545 -12.534 27.583 1.00 63.22 209 GLY A N 1
ATOM 1673 C CA . GLY A 1 209 ? -23.620 -13.893 27.042 1.00 63.22 209 GLY A CA 1
ATOM 1674 C C . GLY A 1 209 ? -22.650 -14.862 27.724 1.00 63.22 209 GLY A C 1
ATOM 1675 O O . GLY A 1 209 ? -23.011 -16.005 27.960 1.00 63.22 209 GLY A O 1
ATOM 1676 N N . MET A 1 210 ? -21.455 -14.396 28.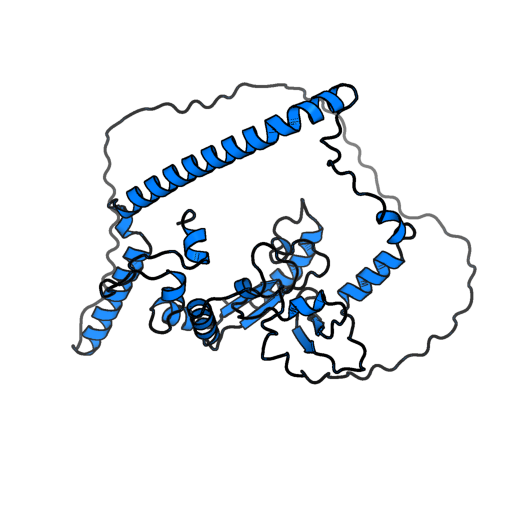100 1.00 56.62 210 MET A N 1
ATOM 1677 C CA . MET A 1 210 ? -20.474 -15.191 28.850 1.00 56.62 210 MET A CA 1
ATOM 1678 C C . MET A 1 210 ? -20.894 -15.408 30.311 1.00 56.62 210 MET A C 1
ATOM 1680 O O . MET A 1 210 ? -20.651 -16.482 30.850 1.00 56.62 210 MET A O 1
ATOM 1684 N N . ASP A 1 211 ? -21.570 -14.433 30.926 1.00 53.09 211 ASP A N 1
ATOM 1685 C CA . ASP A 1 211 ? -22.152 -14.576 32.269 1.00 53.09 211 ASP A CA 1
ATOM 1686 C C . ASP A 1 211 ? -23.412 -15.470 32.272 1.00 53.09 211 ASP A C 1
ATOM 1688 O O . ASP A 1 211 ? -23.784 -16.027 33.305 1.00 53.09 211 ASP A O 1
ATOM 1692 N N . ALA A 1 212 ? -24.074 -15.630 31.119 1.00 49.44 212 ALA A N 1
ATOM 1693 C CA . ALA A 1 212 ? -25.257 -16.478 30.966 1.00 49.44 212 ALA A CA 1
ATOM 1694 C C . ALA A 1 212 ? -24.926 -17.974 30.804 1.00 49.44 212 ALA A C 1
ATOM 1696 O O . ALA A 1 212 ? -25.780 -18.808 31.091 1.00 49.44 212 ALA A O 1
ATOM 1697 N N . ASP A 1 213 ? -23.693 -18.341 30.438 1.00 43.12 213 ASP A N 1
ATOM 1698 C CA . ASP A 1 213 ? -23.279 -19.752 30.340 1.00 43.12 213 ASP A CA 1
ATOM 1699 C C . ASP A 1 213 ? -23.023 -20.414 31.718 1.00 43.12 213 ASP A C 1
ATOM 1701 O O . ASP A 1 213 ? -22.870 -21.635 31.797 1.00 43.12 213 ASP A O 1
ATOM 1705 N N . GLU A 1 214 ? -23.064 -19.654 32.825 1.00 44.62 214 GLU A N 1
ATOM 1706 C CA . GLU A 1 214 ? -23.114 -20.190 34.202 1.00 44.62 214 GLU A CA 1
ATOM 1707 C C . GLU A 1 214 ? -24.539 -20.256 34.801 1.00 44.62 214 GLU A C 1
ATOM 1709 O O . GLU A 1 214 ? -24.719 -20.736 35.924 1.00 44.62 214 GLU A O 1
ATOM 1714 N N . ALA A 1 215 ? -25.579 -19.871 34.049 1.00 34.94 215 ALA A N 1
ATOM 1715 C CA . ALA A 1 215 ? -26.975 -19.977 34.473 1.00 34.94 215 ALA A CA 1
ATOM 1716 C C . ALA A 1 215 ? -27.840 -20.664 33.401 1.00 34.94 215 ALA A C 1
ATOM 1718 O O . ALA A 1 215 ? -28.243 -20.089 32.400 1.00 34.94 215 ALA A O 1
ATOM 1719 N N . ILE A 1 216 ? -28.120 -21.937 33.665 1.00 35.22 216 ILE A N 1
ATOM 1720 C CA . ILE A 1 216 ? -28.979 -22.876 32.932 1.00 35.22 216 ILE A CA 1
ATOM 1721 C C . ILE A 1 216 ? -30.236 -22.253 32.279 1.00 35.22 216 ILE A C 1
ATOM 1723 O O . ILE A 1 216 ? -31.052 -21.658 32.971 1.00 35.22 216 ILE A O 1
ATOM 1727 N N . ALA A 1 217 ? -30.418 -22.624 31.003 1.00 39.09 217 ALA A N 1
ATOM 1728 C CA . ALA A 1 217 ? -31.654 -22.898 30.250 1.00 39.09 217 ALA A CA 1
ATOM 1729 C C . ALA A 1 217 ? -32.722 -21.809 30.034 1.00 39.09 217 ALA A C 1
ATOM 1731 O O . ALA A 1 217 ? -33.144 -21.113 30.944 1.00 39.09 217 ALA A O 1
ATOM 1732 N N . ASP A 1 218 ? -33.260 -21.882 28.809 1.00 42.50 218 ASP A N 1
ATOM 1733 C CA . ASP A 1 218 ? -34.587 -21.436 28.373 1.00 42.50 218 ASP A CA 1
ATOM 1734 C C . ASP A 1 218 ? -34.803 -19.916 28.356 1.00 42.50 218 ASP A C 1
ATOM 1736 O O . ASP A 1 218 ? -35.167 -19.310 29.353 1.00 42.50 218 ASP A O 1
ATOM 1740 N N . ASP A 1 219 ? -34.573 -19.295 27.195 1.00 32.53 219 ASP A N 1
ATOM 1741 C CA . ASP A 1 219 ? -35.635 -18.519 26.547 1.00 32.53 219 ASP A CA 1
ATOM 1742 C C . ASP A 1 219 ? -35.236 -18.081 25.130 1.00 32.53 219 ASP A C 1
ATOM 1744 O O . ASP A 1 219 ? -34.090 -17.739 24.821 1.00 32.53 219 ASP A O 1
ATOM 1748 N N . GLY A 1 220 ? -36.215 -18.188 24.235 1.00 29.94 220 GLY A N 1
ATOM 1749 C CA . GLY A 1 220 ? -36.071 -18.083 22.793 1.00 29.94 220 GLY A CA 1
ATOM 1750 C C . GLY A 1 220 ? -35.677 -16.699 22.279 1.00 29.94 220 GLY A C 1
ATOM 1751 O O . GLY A 1 220 ? -36.038 -15.653 22.811 1.00 29.94 220 GLY A O 1
ATOM 1752 N N . TRP A 1 221 ? -34.964 -16.715 21.155 1.00 33.19 221 TRP A N 1
ATOM 1753 C CA . TRP A 1 221 ? -34.742 -15.548 20.313 1.00 33.19 221 TRP A CA 1
ATOM 1754 C C . TRP A 1 221 ? -36.058 -15.120 19.645 1.00 33.19 221 TRP A C 1
ATOM 1756 O O . TRP A 1 221 ? -36.424 -15.662 18.602 1.00 33.19 221 TRP A O 1
ATOM 1766 N N . GLU A 1 222 ? -36.747 -14.119 20.195 1.00 27.73 222 GLU A N 1
ATOM 1767 C CA . GLU A 1 222 ? -37.712 -13.333 19.421 1.00 27.73 222 GLU A CA 1
ATOM 1768 C C . GLU A 1 222 ? -36.999 -12.150 18.755 1.00 27.73 222 GLU A C 1
ATOM 1770 O O . GLU A 1 222 ? -36.544 -11.197 19.389 1.00 27.73 222 GLU A O 1
ATOM 1775 N N . VAL A 1 223 ? -36.883 -12.236 17.430 1.00 32.81 223 VAL A N 1
ATOM 1776 C CA . VAL A 1 223 ? -36.455 -11.144 16.556 1.00 32.81 223 VAL A CA 1
ATOM 1777 C C . VAL A 1 223 ? -37.625 -10.168 16.432 1.00 32.81 223 VAL A C 1
ATOM 1779 O O . VAL A 1 223 ? -38.552 -10.405 15.661 1.00 32.81 223 VAL A O 1
ATOM 1782 N N . ALA A 1 224 ? -37.587 -9.067 17.182 1.00 30.55 224 ALA A N 1
ATOM 1783 C CA . ALA A 1 224 ? -38.539 -7.973 17.022 1.00 30.55 224 ALA A CA 1
ATOM 1784 C C . ALA A 1 224 ? -38.198 -7.161 15.762 1.00 30.55 224 ALA A C 1
ATOM 1786 O O . ALA A 1 224 ? -37.304 -6.312 15.742 1.00 30.55 224 ALA A O 1
ATOM 1787 N N . SER A 1 225 ? -38.912 -7.472 14.686 1.00 34.12 225 SER A N 1
ATOM 1788 C CA . SER A 1 225 ? -39.062 -6.642 13.500 1.00 34.12 225 SER A CA 1
ATOM 1789 C C . SER A 1 225 ? -40.246 -5.697 13.699 1.00 34.12 225 SER A C 1
ATOM 1791 O O . SER A 1 225 ? -41.369 -6.093 13.409 1.00 34.12 225 SER A O 1
ATOM 1793 N N . ASP A 1 226 ? -40.004 -4.459 14.127 1.00 29.06 226 ASP A N 1
ATOM 1794 C CA . ASP A 1 226 ? -41.049 -3.430 14.139 1.00 29.06 226 ASP A CA 1
ATOM 1795 C C . ASP A 1 226 ? -40.670 -2.256 13.232 1.00 29.06 226 ASP A C 1
ATOM 1797 O O . ASP A 1 226 ? -39.838 -1.399 13.533 1.00 29.06 226 ASP A O 1
ATOM 1801 N N . LEU A 1 227 ? -41.306 -2.280 12.060 1.00 31.81 227 LEU A N 1
ATOM 1802 C CA . LEU A 1 227 ? -41.569 -1.138 11.201 1.00 31.81 227 LEU A CA 1
ATOM 1803 C C . LEU A 1 227 ? -42.773 -0.390 11.786 1.00 31.81 227 LEU A C 1
ATOM 1805 O O . LEU A 1 227 ? -43.844 -0.981 11.890 1.00 31.81 227 LEU A O 1
ATOM 1809 N N . GLU A 1 228 ? -42.646 0.909 12.057 1.00 31.83 228 GLU A N 1
ATOM 1810 C CA . GLU A 1 228 ? -43.815 1.786 12.195 1.00 31.83 228 GLU A CA 1
ATOM 1811 C C . GLU A 1 228 ? -43.808 2.911 11.152 1.00 31.83 228 GLU A C 1
ATOM 1813 O O . GLU A 1 228 ? -42.921 3.766 11.076 1.00 31.83 228 GLU A O 1
ATOM 1818 N N . GLU A 1 229 ? -44.858 2.874 10.334 1.00 28.77 229 GLU A N 1
ATOM 1819 C CA . GLU A 1 229 ? -45.371 3.914 9.450 1.00 28.77 229 GLU A CA 1
ATOM 1820 C C . GLU A 1 229 ? -46.224 4.896 10.275 1.00 28.77 229 GLU A C 1
ATOM 1822 O O . GLU A 1 229 ? -47.131 4.475 10.989 1.00 28.77 229 GLU A O 1
ATOM 1827 N N . GLY A 1 230 ? -46.004 6.214 10.160 1.00 26.17 230 GLY A N 1
ATOM 1828 C CA . GLY A 1 230 ? -46.786 7.169 10.961 1.00 26.17 230 GLY A CA 1
ATOM 1829 C C . GLY A 1 230 ? -46.523 8.658 10.731 1.00 26.17 230 GLY A C 1
ATOM 1830 O O . GLY A 1 230 ? -46.054 9.371 11.606 1.00 26.17 230 GLY A O 1
ATOM 1831 N N . SER A 1 231 ? -46.842 9.137 9.532 1.00 27.84 231 SER A N 1
ATOM 1832 C CA . SER A 1 231 ? -46.834 10.535 9.065 1.00 27.84 231 SER A CA 1
ATOM 1833 C C . SER A 1 231 ? -47.608 11.550 9.946 1.00 27.84 231 SER A C 1
ATOM 1835 O O . SER A 1 231 ? -48.773 11.316 10.246 1.00 27.84 231 SER A O 1
ATOM 1837 N N . GLN A 1 232 ? -47.049 12.745 10.228 1.00 31.47 232 GLN A N 1
ATOM 1838 C CA . GLN A 1 232 ? -47.441 14.022 9.576 1.00 31.47 232 GLN A CA 1
ATOM 1839 C C . GLN A 1 232 ? -46.803 15.309 10.174 1.00 31.47 232 GLN A C 1
ATOM 1841 O O . GLN A 1 232 ? -47.047 15.702 11.306 1.00 31.47 232 GLN A O 1
ATOM 1846 N N . LYS A 1 233 ? -46.134 16.041 9.264 1.00 29.00 233 LYS A N 1
ATOM 1847 C CA . LYS A 1 233 ? -46.121 17.507 9.024 1.00 29.00 233 LYS A CA 1
ATOM 1848 C C . LYS A 1 233 ? -45.611 18.491 10.098 1.00 29.00 233 LYS A C 1
ATOM 1850 O O . LYS A 1 233 ? -46.347 18.951 10.959 1.00 29.00 233 LYS A O 1
ATOM 1855 N N . SER A 1 234 ? -44.469 19.110 9.775 1.00 27.66 234 SER A N 1
ATOM 1856 C CA . SER A 1 234 ? -44.346 20.577 9.787 1.00 27.66 234 SER A CA 1
ATOM 1857 C C . SER A 1 234 ? -43.374 21.058 8.706 1.00 27.66 234 SER A C 1
ATOM 1859 O O . SER A 1 234 ? -42.207 20.688 8.639 1.00 27.66 234 SER A O 1
ATOM 1861 N N . THR A 1 235 ? -43.910 21.872 7.807 1.00 26.08 235 THR A N 1
ATOM 1862 C CA . THR A 1 235 ? -43.265 22.499 6.656 1.00 26.08 235 THR A CA 1
ATOM 1863 C C . THR A 1 235 ? -42.296 23.615 7.054 1.00 26.08 235 THR A C 1
ATOM 1865 O O . THR A 1 235 ? -42.712 24.585 7.688 1.00 26.08 235 THR A O 1
ATOM 1868 N N . LYS A 1 236 ? -41.066 23.616 6.516 1.00 29.36 236 LYS A N 1
ATOM 1869 C CA . LYS A 1 236 ? -40.364 24.879 6.225 1.00 29.36 236 LYS A CA 1
ATOM 1870 C C . LYS A 1 236 ? -39.523 24.800 4.950 1.00 29.36 236 LYS A C 1
ATOM 1872 O O . LYS A 1 236 ? -38.494 24.148 4.855 1.00 29.36 236 LYS A O 1
ATOM 1877 N N . LYS A 1 237 ? -40.039 25.513 3.955 1.00 26.70 237 LYS A N 1
ATOM 1878 C CA . LYS A 1 237 ? -39.548 25.732 2.596 1.00 26.70 237 LYS A CA 1
ATOM 1879 C C . LYS A 1 237 ? -38.263 26.574 2.630 1.00 26.70 237 LYS A C 1
ATOM 1881 O O . LYS A 1 237 ? -38.299 27.703 3.117 1.00 26.70 237 LYS A O 1
ATOM 1886 N N . ARG A 1 238 ? -37.156 26.094 2.047 1.00 26.08 238 ARG A N 1
ATOM 1887 C CA . ARG A 1 238 ? -36.035 26.955 1.617 1.00 26.08 238 ARG A CA 1
ATOM 1888 C C . ARG A 1 238 ? -35.305 26.391 0.385 1.00 26.08 238 ARG A C 1
ATOM 1890 O O . ARG A 1 238 ? -34.337 25.657 0.480 1.00 26.08 238 ARG A O 1
ATOM 1897 N N . LYS A 1 239 ? -35.861 26.758 -0.775 1.00 25.53 239 LYS A N 1
ATOM 1898 C CA . LYS A 1 239 ? -35.205 27.283 -1.990 1.00 25.53 239 LYS A CA 1
ATOM 1899 C C . LYS A 1 239 ? -33.763 26.797 -2.255 1.00 25.53 239 LYS A C 1
ATOM 1901 O O . LYS A 1 239 ? -32.822 27.424 -1.780 1.00 25.53 239 LYS A O 1
ATOM 1906 N N . SER A 1 240 ? -33.597 25.774 -3.101 1.00 28.05 240 SER A N 1
ATOM 1907 C CA . SER A 1 240 ? -32.360 25.601 -3.871 1.00 28.05 240 SER A CA 1
ATOM 1908 C C . SER A 1 240 ? -32.533 26.276 -5.232 1.00 28.05 240 SER A C 1
ATOM 1910 O O . SER A 1 240 ? -33.513 26.075 -5.949 1.00 28.05 240 SER A O 1
ATOM 1912 N N . THR A 1 241 ? -31.613 27.177 -5.545 1.00 26.88 241 THR A N 1
ATOM 1913 C CA . THR A 1 241 ? -31.478 27.806 -6.854 1.00 26.88 241 THR A CA 1
ATOM 1914 C C . THR A 1 241 ? -30.602 26.902 -7.712 1.00 26.88 241 THR A C 1
ATOM 1916 O O . THR A 1 241 ? -29.380 26.924 -7.584 1.00 26.88 241 THR A O 1
ATOM 1919 N N . ARG A 1 242 ? -31.235 26.093 -8.562 1.00 25.00 242 ARG A N 1
ATOM 1920 C CA . ARG A 1 242 ? -30.612 25.478 -9.736 1.00 25.00 242 ARG A CA 1
ATOM 1921 C C . ARG A 1 242 ? -30.777 26.467 -10.887 1.00 25.00 242 ARG A C 1
ATOM 1923 O O . ARG A 1 242 ? -31.904 26.820 -11.221 1.00 25.00 242 ARG A O 1
ATOM 1930 N N . ALA A 1 243 ? -29.668 26.960 -11.422 1.00 27.16 243 ALA A N 1
ATOM 1931 C CA . ALA A 1 243 ? -29.662 27.727 -12.658 1.00 27.16 243 ALA A CA 1
ATOM 1932 C C . ALA A 1 243 ? -29.419 26.750 -13.814 1.00 27.16 243 ALA A C 1
ATOM 1934 O O . ALA A 1 243 ? -28.317 26.232 -13.961 1.00 27.16 243 ALA A O 1
ATOM 1935 N N . ASP A 1 244 ? -30.477 26.495 -14.578 1.00 26.30 244 ASP A N 1
ATOM 1936 C CA . ASP A 1 244 ? -30.438 26.025 -15.962 1.00 26.30 244 ASP A CA 1
ATOM 1937 C C . ASP A 1 244 ? -30.841 27.215 -16.845 1.00 26.30 244 ASP A C 1
ATOM 1939 O O . ASP A 1 244 ? -31.808 27.909 -16.521 1.00 26.30 244 ASP A O 1
ATOM 1943 N N . THR A 1 245 ? -30.123 27.466 -17.944 1.00 30.31 245 THR A N 1
ATOM 1944 C CA . THR A 1 245 ? -30.630 28.115 -19.179 1.00 30.31 245 THR A CA 1
ATOM 1945 C C . THR A 1 245 ? -29.602 27.932 -20.325 1.00 30.31 245 THR A C 1
ATOM 1947 O O . THR A 1 245 ? -28.451 27.610 -20.033 1.00 30.31 245 THR A O 1
ATOM 1950 N N . PRO A 1 246 ? -29.977 28.044 -21.619 1.00 36.38 246 PRO A N 1
ATOM 1951 C CA . PRO A 1 246 ? -30.206 26.858 -22.450 1.00 36.38 246 PRO A CA 1
ATOM 1952 C C . PRO A 1 246 ? -29.544 26.915 -23.851 1.00 36.38 246 PRO A C 1
ATOM 1954 O O . PRO A 1 246 ? -28.918 27.900 -24.226 1.00 36.38 246 PRO A O 1
ATOM 1957 N N . GLU A 1 247 ? -29.756 25.823 -24.595 1.00 26.83 247 GLU A N 1
ATOM 1958 C CA . GLU A 1 247 ? -29.952 25.685 -26.054 1.00 26.83 247 GLU A CA 1
ATOM 1959 C C . GLU A 1 247 ? -29.009 26.353 -27.074 1.00 26.83 247 GLU A C 1
ATOM 1961 O O . GLU A 1 247 ? -28.881 27.567 -27.195 1.00 26.83 247 GLU A O 1
ATOM 1966 N N . GLY A 1 248 ? -28.489 25.492 -27.956 1.00 24.97 248 GLY A N 1
ATOM 1967 C CA . GLY A 1 248 ? -27.912 25.827 -29.253 1.00 24.97 248 GLY A CA 1
ATOM 1968 C C . GLY A 1 248 ? -28.047 24.632 -30.196 1.00 24.97 248 GLY A C 1
ATOM 1969 O O . GLY A 1 248 ? -27.105 23.870 -30.387 1.00 24.97 248 GLY A O 1
ATOM 1970 N N . ASP A 1 249 ? -29.256 24.464 -30.719 1.00 27.03 249 ASP A N 1
ATOM 1971 C CA . ASP A 1 249 ? -29.694 23.479 -31.705 1.00 27.03 249 ASP A CA 1
ATOM 1972 C C . ASP A 1 249 ? -28.993 23.680 -33.064 1.00 27.03 249 ASP A C 1
ATOM 1974 O O . ASP A 1 249 ? -29.087 24.761 -33.646 1.00 27.03 249 ASP A O 1
ATOM 1978 N N . LYS A 1 250 ? -28.300 22.650 -33.577 1.00 29.28 250 LYS A N 1
ATOM 1979 C CA . LYS A 1 250 ? -28.044 22.446 -35.017 1.00 29.28 250 LYS A CA 1
ATOM 1980 C C . LYS A 1 250 ? -27.912 20.956 -35.331 1.00 29.28 250 LYS A C 1
ATOM 1982 O O . LYS A 1 250 ? -26.840 20.363 -35.233 1.00 29.28 250 LYS A O 1
ATOM 1987 N N . ARG A 1 251 ? -29.026 20.384 -35.777 1.00 25.03 251 ARG A N 1
ATOM 1988 C CA . ARG A 1 251 ? -29.115 19.133 -36.536 1.00 25.03 251 ARG A CA 1
ATOM 1989 C C . ARG A 1 251 ? -28.722 19.385 -38.000 1.00 25.03 251 ARG A C 1
ATOM 1991 O O . ARG A 1 251 ? -29.286 20.266 -38.642 1.00 25.03 251 ARG A O 1
ATOM 1998 N N . MET A 1 252 ? -27.807 18.582 -38.542 1.00 27.42 252 MET A N 1
ATOM 1999 C CA . MET A 1 252 ? -27.724 18.292 -39.980 1.00 27.42 252 MET A CA 1
ATOM 2000 C C . MET A 1 252 ? -27.551 16.782 -40.161 1.00 27.42 252 MET A C 1
ATOM 2002 O O . MET A 1 252 ? -26.658 16.171 -39.580 1.00 27.42 252 MET A O 1
ATOM 2006 N N . GLU A 1 253 ? -28.486 16.210 -40.914 1.00 25.08 253 GLU A N 1
ATOM 2007 C CA . GLU A 1 253 ? -28.526 14.833 -41.414 1.00 25.08 253 GLU A CA 1
ATOM 2008 C C . GLU A 1 253 ? -27.596 14.635 -42.627 1.00 25.08 253 GLU A C 1
ATOM 2010 O O . GLU A 1 253 ? -27.046 15.610 -43.135 1.00 25.08 253 GLU A O 1
ATOM 2015 N N . LEU A 1 254 ? -27.560 13.377 -43.108 1.00 26.45 254 LEU A N 1
ATOM 2016 C CA . LEU A 1 254 ? -26.923 12.794 -44.309 1.00 26.45 254 LEU A CA 1
ATOM 2017 C C . LEU A 1 254 ? -25.481 12.264 -44.089 1.00 26.45 254 LEU A C 1
ATOM 2019 O O . LEU A 1 254 ? -24.645 12.965 -43.546 1.00 26.45 254 LEU A O 1
ATOM 2023 N N . GLU A 1 255 ? -25.072 11.042 -44.459 1.00 26.45 255 GLU A N 1
ATOM 2024 C CA . GLU A 1 255 ? -25.667 9.943 -45.238 1.00 26.45 255 GLU A CA 1
ATOM 2025 C C . GLU A 1 255 ? -25.089 8.576 -44.827 1.00 26.45 255 GLU A C 1
ATOM 2027 O O . GLU A 1 255 ? -24.012 8.460 -44.242 1.00 26.45 255 GLU A O 1
ATOM 2032 N N . ARG A 1 256 ? -25.818 7.525 -45.221 1.00 27.19 256 ARG A N 1
ATOM 2033 C CA . ARG A 1 256 ? -25.358 6.138 -45.337 1.00 27.19 256 ARG A CA 1
ATOM 2034 C C . ARG A 1 256 ? -24.145 6.032 -46.267 1.00 27.19 256 ARG A C 1
ATOM 2036 O O . ARG A 1 256 ? -24.162 6.569 -47.366 1.00 27.19 256 ARG A O 1
ATOM 2043 N N . GLY A 1 257 ? -23.179 5.198 -45.895 1.00 25.42 257 GLY A N 1
ATOM 2044 C CA . GLY A 1 257 ? -22.111 4.761 -46.793 1.00 25.42 257 GLY A CA 1
ATOM 2045 C C . GLY A 1 257 ? -21.423 3.512 -46.264 1.00 25.42 257 GLY A C 1
ATOM 2046 O O . GLY A 1 257 ? -20.495 3.596 -45.468 1.00 25.42 257 GLY A O 1
ATOM 2047 N N . ALA A 1 258 ? -21.909 2.347 -46.686 1.00 26.72 258 ALA A N 1
ATOM 2048 C CA . ALA A 1 258 ? -21.227 1.072 -46.526 1.00 26.72 258 ALA A CA 1
ATOM 2049 C C . ALA A 1 258 ? -20.077 0.963 -47.543 1.00 26.72 258 ALA A C 1
ATOM 2051 O O . ALA A 1 258 ? -20.310 1.177 -48.729 1.00 26.72 258 ALA A O 1
ATOM 2052 N N . ALA A 1 259 ? -18.873 0.599 -47.093 1.00 27.38 259 ALA A N 1
ATOM 2053 C CA . ALA A 1 259 ? -17.769 0.074 -47.913 1.00 27.38 259 ALA A CA 1
ATOM 2054 C C . ALA A 1 259 ? -16.689 -0.471 -46.953 1.00 27.38 259 ALA A C 1
ATOM 2056 O O . ALA A 1 259 ? -16.079 0.282 -46.205 1.00 27.38 259 ALA A O 1
ATOM 2057 N N . SER A 1 260 ? -16.657 -1.780 -46.700 1.00 25.67 260 SER A N 1
ATOM 2058 C CA . SER A 1 260 ? -15.847 -2.788 -47.407 1.00 25.67 260 SER A CA 1
ATOM 2059 C C . SER A 1 260 ? -14.347 -2.742 -47.079 1.00 25.67 260 SER A C 1
ATOM 2061 O O . SER A 1 260 ? -13.633 -1.805 -47.423 1.00 25.67 260 SER A O 1
ATOM 2063 N N . LEU A 1 261 ? -13.907 -3.832 -46.446 1.00 27.41 261 LEU A N 1
ATOM 2064 C CA . LEU A 1 261 ? -12.528 -4.289 -46.263 1.00 27.41 261 LEU A CA 1
ATOM 2065 C C . LEU A 1 261 ? -11.695 -4.196 -47.553 1.00 27.41 261 LEU A C 1
ATOM 2067 O O . LEU A 1 261 ? -12.223 -4.461 -48.633 1.00 27.41 261 LEU A O 1
ATOM 2071 N N . PRO A 1 262 ? -10.369 -4.047 -47.424 1.00 27.06 262 PRO A N 1
ATOM 2072 C CA . PRO A 1 262 ? -9.457 -4.680 -48.360 1.00 27.06 262 PRO A CA 1
ATOM 2073 C C . PRO A 1 262 ? -8.548 -5.695 -47.652 1.00 27.06 262 PRO A C 1
ATOM 2075 O O . PRO A 1 262 ? -7.907 -5.413 -46.643 1.00 27.06 262 PRO A O 1
ATOM 2078 N N . SER A 1 263 ? -8.482 -6.897 -48.218 1.00 25.94 263 SER A N 1
ATOM 2079 C CA . SER A 1 263 ? -7.322 -7.796 -48.124 1.00 25.94 263 SER A CA 1
ATOM 2080 C C . SER A 1 263 ? -6.629 -7.836 -49.506 1.00 25.94 263 SER A C 1
ATOM 2082 O O . SER A 1 263 ? -7.040 -7.111 -50.410 1.00 25.94 263 SER A O 1
ATOM 2084 N N . PRO A 1 264 ? -5.552 -8.611 -49.691 1.00 34.78 264 PRO A N 1
ATOM 2085 C CA . PRO A 1 264 ? -4.172 -8.145 -49.730 1.00 34.78 264 PRO A CA 1
ATOM 2086 C C . PRO A 1 264 ? -3.600 -8.141 -51.160 1.00 34.78 264 PRO A C 1
ATOM 2088 O O . PRO A 1 264 ? -4.052 -8.893 -52.020 1.00 34.78 264 PRO A O 1
ATOM 2091 N N . VAL A 1 265 ? -2.553 -7.353 -51.424 1.00 28.14 265 VAL A N 1
ATOM 2092 C CA . VAL A 1 265 ? -1.815 -7.434 -52.697 1.00 28.14 265 VAL A CA 1
ATOM 2093 C C . VAL A 1 265 ? -0.314 -7.604 -52.453 1.00 28.14 265 VAL A C 1
ATOM 2095 O O . VAL A 1 265 ? 0.356 -6.720 -51.934 1.00 28.14 265 VAL A O 1
ATOM 2098 N N . ALA A 1 266 ? 0.133 -8.803 -52.834 1.00 26.25 266 ALA A N 1
ATOM 2099 C CA . ALA A 1 266 ? 1.395 -9.214 -53.452 1.00 26.25 266 ALA A CA 1
ATOM 2100 C C . ALA A 1 266 ? 2.746 -8.647 -52.964 1.00 26.25 266 ALA A C 1
ATOM 2102 O O . ALA A 1 266 ? 3.118 -7.500 -53.195 1.00 26.25 266 ALA A O 1
ATOM 2103 N N . THR A 1 267 ? 3.552 -9.573 -52.441 1.00 28.00 267 THR A N 1
ATOM 2104 C CA . THR A 1 267 ? 5.025 -9.574 -52.424 1.00 28.00 267 THR A CA 1
ATOM 2105 C C . THR A 1 267 ? 5.596 -9.510 -53.854 1.00 28.00 267 THR A C 1
ATOM 2107 O O . THR A 1 267 ? 4.966 -10.018 -54.784 1.00 28.00 267 THR A O 1
ATOM 2110 N N . PRO A 1 268 ? 6.819 -8.981 -54.047 1.00 26.41 268 PRO A N 1
ATOM 2111 C CA . PRO A 1 268 ? 7.926 -9.911 -54.314 1.00 26.41 268 PRO A CA 1
ATOM 2112 C C . PRO A 1 268 ? 9.274 -9.462 -53.718 1.00 26.41 268 PRO A C 1
ATOM 2114 O O . PRO A 1 268 ? 9.571 -8.274 -53.636 1.00 26.41 268 PRO A O 1
ATOM 2117 N N . GLY A 1 269 ? 10.137 -10.427 -53.380 1.00 25.25 269 GLY A N 1
ATOM 2118 C CA . GLY A 1 269 ? 11.569 -10.157 -53.195 1.00 25.25 269 GLY A CA 1
ATOM 2119 C C . GLY A 1 269 ? 12.243 -10.925 -52.067 1.00 25.25 269 GLY A C 1
ATOM 2120 O O . GLY A 1 269 ? 12.675 -10.337 -51.083 1.00 25.25 269 GLY A O 1
ATOM 2121 N N . SER A 1 270 ? 12.380 -12.237 -52.236 1.00 25.31 270 SER A N 1
ATOM 2122 C CA . SER A 1 270 ? 13.258 -13.094 -51.441 1.00 25.31 270 SER A CA 1
ATOM 2123 C C . SER A 1 270 ? 14.728 -12.673 -51.571 1.00 25.31 270 SER A C 1
ATOM 2125 O O . SER A 1 270 ? 15.292 -12.759 -52.665 1.00 25.31 270 SER A O 1
ATOM 2127 N N . ARG A 1 271 ? 15.374 -12.313 -50.458 1.00 27.11 271 ARG A N 1
ATOM 2128 C CA . ARG A 1 271 ? 16.819 -12.510 -50.250 1.00 27.11 271 ARG A CA 1
ATOM 2129 C C . ARG A 1 271 ? 17.083 -12.883 -48.794 1.00 27.11 271 ARG A C 1
ATOM 2131 O O . ARG A 1 271 ? 17.047 -12.045 -47.902 1.00 27.11 271 ARG A O 1
ATOM 2138 N N . THR A 1 272 ? 17.331 -14.169 -48.597 1.00 27.30 272 THR A N 1
ATOM 2139 C CA . THR A 1 272 ? 17.884 -14.794 -47.395 1.00 27.30 272 THR A CA 1
ATOM 2140 C C . THR A 1 272 ? 19.291 -14.258 -47.113 1.00 27.30 272 THR A C 1
ATOM 2142 O O . THR A 1 272 ? 20.067 -14.070 -48.054 1.00 27.30 272 THR A O 1
ATOM 2145 N N . PRO A 1 273 ? 19.666 -14.105 -45.835 1.00 29.16 273 PRO A N 1
ATOM 2146 C CA . PRO A 1 273 ? 21.001 -14.531 -45.427 1.00 29.16 273 PRO A CA 1
ATOM 2147 C C . PRO A 1 273 ? 20.959 -15.468 -44.211 1.00 29.16 273 PRO A C 1
ATOM 2149 O O . PRO A 1 273 ? 20.446 -15.113 -43.157 1.00 29.16 273 PRO A O 1
ATOM 2152 N N . ALA A 1 274 ? 21.530 -16.654 -44.437 1.00 25.84 274 ALA A N 1
ATOM 2153 C CA . ALA A 1 274 ? 22.259 -17.536 -43.524 1.00 25.84 274 ALA A CA 1
ATOM 2154 C C . ALA A 1 274 ? 21.888 -17.525 -42.027 1.00 25.84 274 ALA A C 1
ATOM 2156 O O . ALA A 1 274 ? 22.263 -16.631 -41.270 1.00 25.84 274 ALA A O 1
ATOM 2157 N N . GLU A 1 275 ? 21.263 -18.622 -41.602 1.00 25.66 275 GLU A N 1
ATOM 2158 C CA . GLU A 1 275 ? 21.209 -19.068 -40.213 1.00 25.66 275 GLU A CA 1
ATOM 2159 C C . GLU A 1 275 ? 22.617 -19.415 -39.711 1.00 25.66 275 GLU A C 1
ATOM 2161 O O . GLU A 1 275 ? 23.269 -20.336 -40.205 1.00 25.66 275 GLU A O 1
ATOM 2166 N N . THR A 1 276 ? 23.071 -18.693 -38.691 1.00 29.11 276 THR A N 1
ATOM 2167 C CA . THR A 1 276 ? 24.159 -19.135 -37.815 1.00 29.11 276 THR A CA 1
ATOM 2168 C C . THR A 1 276 ? 23.509 -19.807 -36.601 1.00 29.11 276 THR A C 1
ATOM 2170 O O . THR A 1 276 ? 22.666 -19.175 -35.960 1.00 29.11 276 THR A O 1
ATOM 2173 N N . PRO A 1 277 ? 23.845 -21.063 -36.255 1.00 29.06 277 PRO A N 1
ATOM 2174 C CA . PRO A 1 277 ? 23.176 -21.773 -35.173 1.00 29.06 277 PRO A CA 1
ATOM 2175 C C . PRO A 1 277 ? 23.578 -21.182 -33.817 1.00 29.06 277 PRO A C 1
ATOM 2177 O O . PRO A 1 277 ? 24.744 -21.212 -33.421 1.00 29.06 277 PRO A O 1
ATOM 2180 N N . VAL A 1 278 ? 22.595 -20.638 -33.099 1.00 30.08 278 VAL A N 1
ATOM 2181 C CA . VAL A 1 278 ? 22.729 -20.243 -31.692 1.00 30.08 278 VAL A CA 1
ATOM 2182 C C . VAL A 1 278 ? 22.744 -21.530 -30.855 1.00 30.08 278 VAL A C 1
ATOM 2184 O O . VAL A 1 278 ? 21.832 -22.346 -31.006 1.00 30.08 278 VAL A O 1
ATOM 2187 N N . PRO A 1 279 ? 23.747 -21.771 -29.992 1.00 28.12 279 PRO A N 1
ATOM 2188 C CA . PRO A 1 279 ? 23.797 -22.992 -29.201 1.00 28.12 279 PRO A CA 1
ATOM 2189 C C . PRO A 1 279 ? 22.651 -23.007 -28.182 1.00 28.12 279 PRO A C 1
ATOM 2191 O O . PRO A 1 279 ? 22.527 -22.106 -27.351 1.00 28.12 279 PRO A O 1
ATOM 2194 N N . MET A 1 280 ?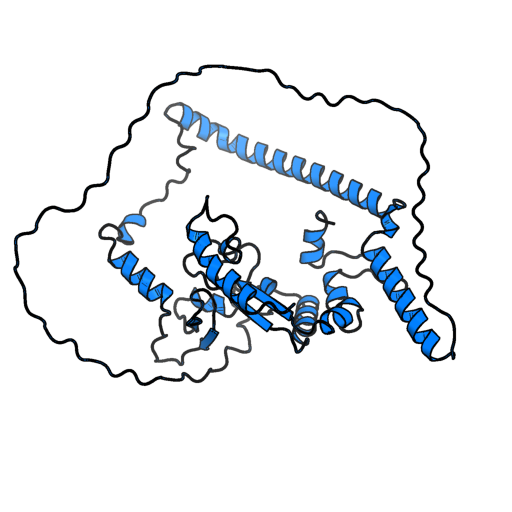 21.822 -24.053 -28.249 1.00 25.83 280 MET A N 1
ATOM 2195 C CA . MET A 1 280 ? 20.836 -24.394 -27.226 1.00 25.83 280 MET A CA 1
ATOM 2196 C C . MET A 1 280 ? 21.556 -24.616 -25.893 1.00 25.83 280 MET A C 1
ATOM 2198 O O . MET A 1 280 ? 22.181 -25.652 -25.677 1.00 25.83 280 MET A O 1
ATOM 2202 N N . MET A 1 281 ? 21.449 -23.652 -24.981 1.00 27.59 281 MET A N 1
ATOM 2203 C CA . MET A 1 281 ? 21.673 -23.918 -23.568 1.00 27.59 281 MET A CA 1
ATOM 2204 C C . MET A 1 281 ? 20.453 -24.668 -23.039 1.00 27.59 281 MET A C 1
ATOM 2206 O O . MET A 1 281 ? 19.374 -24.106 -22.870 1.00 27.59 281 MET A O 1
ATOM 2210 N N . THR A 1 282 ? 20.638 -25.963 -22.811 1.00 28.25 282 THR A N 1
ATOM 2211 C CA . THR A 1 282 ? 19.745 -26.812 -22.026 1.00 28.25 282 THR A CA 1
ATOM 2212 C C . THR A 1 282 ? 19.557 -26.198 -20.640 1.00 28.25 282 THR A C 1
ATOM 2214 O O . THR A 1 282 ? 20.478 -26.211 -19.821 1.00 28.25 282 THR A O 1
ATOM 2217 N N . THR A 1 283 ? 18.378 -25.645 -20.373 1.00 31.83 283 THR A N 1
ATOM 2218 C CA . THR A 1 283 ? 18.005 -25.117 -19.062 1.00 31.83 283 THR A CA 1
ATOM 2219 C C . THR A 1 283 ? 17.636 -26.271 -18.132 1.00 31.83 283 THR A C 1
ATOM 2221 O O . THR A 1 283 ? 16.604 -26.923 -18.278 1.00 31.83 283 THR A O 1
ATOM 2224 N N . LYS A 1 284 ? 18.500 -26.534 -17.150 1.00 25.70 284 LYS A N 1
ATOM 2225 C CA . LYS A 1 284 ? 18.119 -27.254 -15.929 1.00 25.70 284 LYS A CA 1
ATOM 2226 C C . LYS A 1 284 ? 17.216 -26.328 -15.093 1.00 25.70 284 LYS A C 1
ATOM 2228 O O . LYS A 1 284 ? 17.494 -25.130 -15.049 1.00 25.70 284 LYS A O 1
ATOM 2233 N N . PRO A 1 285 ? 16.168 -26.830 -14.417 1.00 32.69 285 PRO A N 1
ATOM 2234 C CA . PRO A 1 285 ? 15.394 -26.015 -13.491 1.00 32.69 285 PRO A CA 1
ATOM 2235 C C . PRO A 1 285 ? 16.229 -25.810 -12.221 1.00 32.69 285 PRO A C 1
ATOM 2237 O O . PRO A 1 285 ? 16.305 -26.691 -11.368 1.00 32.69 285 PRO A O 1
ATOM 2240 N N . GLU A 1 286 ? 16.916 -24.674 -12.114 1.00 38.38 286 GLU A N 1
ATOM 2241 C CA . GLU A 1 286 ? 17.603 -24.288 -10.882 1.00 38.38 286 GLU A CA 1
ATOM 2242 C C . GLU A 1 286 ? 16.566 -23.808 -9.863 1.00 38.38 286 GLU A C 1
ATOM 2244 O O . GLU A 1 286 ? 16.044 -22.694 -9.929 1.00 38.38 286 GLU A O 1
ATOM 2249 N N . SER A 1 287 ? 16.231 -24.682 -8.915 1.00 38.25 287 SER A N 1
ATOM 2250 C CA . SER A 1 287 ? 15.568 -24.289 -7.678 1.00 38.25 287 SER A CA 1
ATOM 2251 C C . SER A 1 287 ? 16.580 -23.522 -6.826 1.00 38.25 287 SER A C 1
ATOM 2253 O O . SER A 1 287 ? 17.391 -24.130 -6.126 1.00 38.25 287 SER A O 1
ATOM 2255 N N . TYR A 1 288 ? 16.568 -22.192 -6.904 1.00 41.84 288 TYR A N 1
ATOM 2256 C CA . TYR A 1 288 ? 17.344 -21.371 -5.979 1.00 41.84 288 TYR A CA 1
ATOM 2257 C C . TYR A 1 288 ? 16.830 -21.622 -4.552 1.00 41.84 288 TYR A C 1
ATOM 2259 O O . TYR A 1 288 ? 15.621 -21.499 -4.322 1.00 41.84 288 TYR A O 1
ATOM 2267 N N . PRO A 1 289 ? 17.692 -21.996 -3.590 1.00 44.59 289 PRO A N 1
ATOM 2268 C CA . PRO A 1 289 ? 17.276 -22.060 -2.198 1.00 44.59 289 PRO A CA 1
ATOM 2269 C C . PRO A 1 289 ? 16.812 -20.662 -1.777 1.00 44.59 289 PRO A C 1
ATOM 2271 O O . PRO A 1 289 ? 17.485 -19.674 -2.074 1.00 44.59 289 PRO A O 1
ATOM 2274 N N . GLN A 1 290 ? 15.660 -20.570 -1.103 1.00 50.44 290 GLN A N 1
ATOM 2275 C CA . GLN A 1 290 ? 15.217 -19.334 -0.457 1.00 50.44 290 GLN A CA 1
ATOM 2276 C C . GLN A 1 290 ? 16.220 -19.000 0.650 1.00 50.44 290 GLN A C 1
ATOM 2278 O O . GLN A 1 290 ? 16.046 -19.381 1.805 1.00 50.44 290 GLN A O 1
ATOM 2283 N N . LEU A 1 291 ? 17.320 -18.339 0.291 1.00 47.78 291 LEU A N 1
ATOM 2284 C CA . LEU A 1 291 ? 18.219 -17.765 1.271 1.00 47.78 291 LEU A CA 1
ATOM 2285 C C . LEU A 1 291 ? 17.382 -16.768 2.067 1.00 47.78 291 LEU A C 1
ATOM 2287 O O . LEU A 1 291 ? 16.752 -15.887 1.469 1.00 47.78 291 LEU A O 1
ATOM 2291 N N . ALA A 1 292 ? 17.329 -16.959 3.387 1.00 45.88 292 ALA A N 1
ATOM 2292 C CA . ALA A 1 292 ? 16.539 -16.118 4.267 1.00 45.88 292 ALA A CA 1
ATOM 2293 C C . ALA A 1 292 ? 16.837 -14.650 3.941 1.00 45.88 292 ALA A C 1
ATOM 2295 O O . ALA A 1 292 ? 17.993 -14.213 3.955 1.00 45.88 292 ALA A O 1
ATOM 2296 N N . LEU A 1 293 ? 15.784 -13.905 3.595 1.00 58.44 293 LEU A N 1
ATOM 2297 C CA . LEU A 1 293 ? 15.827 -12.448 3.536 1.00 58.44 293 LEU A CA 1
ATOM 2298 C C . LEU A 1 293 ? 16.474 -11.947 4.827 1.00 58.44 293 LEU A C 1
ATOM 2300 O O . LEU A 1 293 ? 16.365 -12.616 5.856 1.00 58.44 293 LEU A O 1
ATOM 2304 N N . ARG A 1 294 ? 17.151 -10.790 4.793 1.00 51.84 294 ARG A N 1
ATOM 2305 C CA . ARG A 1 294 ? 17.615 -10.164 6.036 1.00 51.84 294 ARG A CA 1
ATOM 2306 C C . ARG A 1 294 ? 16.422 -10.101 6.991 1.00 51.84 294 ARG A C 1
ATOM 2308 O O . ARG A 1 294 ? 15.474 -9.366 6.747 1.00 51.84 294 ARG A O 1
ATOM 2315 N N . THR A 1 295 ? 16.461 -10.926 8.031 1.00 49.00 295 THR A N 1
ATOM 2316 C CA . THR A 1 295 ? 15.423 -11.001 9.062 1.00 49.00 295 THR A CA 1
ATOM 2317 C C . THR A 1 295 ? 15.434 -9.750 9.925 1.00 49.00 295 THR A C 1
ATOM 2319 O O . THR A 1 295 ? 14.447 -9.447 10.584 1.00 49.00 295 THR A O 1
ATOM 2322 N N . THR A 1 296 ? 16.535 -8.997 9.881 1.00 50.47 296 THR A N 1
ATOM 2323 C CA . THR A 1 296 ? 16.684 -7.707 10.530 1.00 50.47 296 THR A CA 1
ATOM 2324 C C . THR A 1 296 ? 16.915 -6.609 9.485 1.00 50.47 296 THR A C 1
ATOM 2326 O O . THR A 1 296 ? 17.873 -6.679 8.703 1.00 50.47 296 THR A O 1
ATOM 2329 N N . PRO A 1 297 ? 16.038 -5.592 9.446 1.00 57.59 297 PRO A N 1
ATOM 2330 C CA . PRO A 1 297 ? 16.254 -4.373 8.674 1.00 57.59 297 PRO A CA 1
ATOM 2331 C C . PRO A 1 297 ? 17.582 -3.738 9.066 1.00 57.59 297 PRO A C 1
ATOM 2333 O O . PRO A 1 297 ? 17.976 -3.816 10.228 1.00 57.59 297 PRO A O 1
ATOM 2336 N N . ASP A 1 298 ? 18.249 -3.062 8.134 1.00 64.38 298 ASP A N 1
ATOM 2337 C CA . ASP A 1 298 ? 19.272 -2.098 8.530 1.00 64.38 298 ASP A CA 1
ATOM 2338 C C . ASP A 1 298 ? 18.543 -0.886 9.140 1.00 64.38 298 ASP A C 1
ATOM 2340 O O . ASP A 1 298 ? 17.852 -0.179 8.402 1.00 64.38 298 ASP A O 1
ATOM 2344 N N . PRO A 1 299 ? 18.647 -0.634 10.460 1.00 61.47 299 PRO A N 1
ATOM 2345 C CA . PRO A 1 299 ? 17.932 0.469 11.099 1.00 61.47 299 PRO A CA 1
ATOM 2346 C C . PRO A 1 299 ? 18.426 1.845 10.626 1.00 61.47 299 PRO A C 1
ATOM 2348 O O . PRO A 1 299 ? 17.821 2.859 10.964 1.00 61.47 299 PRO A O 1
ATOM 2351 N N . SER A 1 300 ? 19.517 1.894 9.853 1.00 66.12 300 SER A N 1
ATOM 2352 C CA . SER A 1 300 ? 20.051 3.114 9.253 1.00 66.12 300 SER A CA 1
ATOM 2353 C C . SER A 1 300 ? 19.594 3.363 7.809 1.00 66.12 300 SER A C 1
ATOM 2355 O O . SER A 1 300 ? 19.966 4.392 7.246 1.00 66.12 300 SER A O 1
ATOM 2357 N N . ASP A 1 301 ? 18.786 2.479 7.203 1.00 77.81 301 ASP A N 1
ATOM 2358 C CA . ASP A 1 301 ? 18.257 2.690 5.849 1.00 77.81 301 ASP A CA 1
ATOM 2359 C C . ASP A 1 301 ? 17.199 3.816 5.850 1.00 77.81 301 ASP A C 1
ATOM 2361 O O . ASP A 1 301 ? 16.089 3.615 6.351 1.00 77.81 301 ASP A O 1
ATOM 2365 N N . PRO A 1 302 ? 17.482 4.998 5.259 1.00 80.31 302 PRO A N 1
ATOM 2366 C CA . PRO A 1 302 ? 16.539 6.116 5.241 1.00 80.31 302 PRO A CA 1
ATOM 2367 C C . PRO A 1 302 ? 15.294 5.844 4.384 1.00 80.31 302 PRO A C 1
ATOM 2369 O O . PRO A 1 302 ? 14.363 6.650 4.399 1.00 80.31 302 PRO A O 1
ATOM 2372 N N . ALA A 1 303 ? 15.275 4.760 3.600 1.00 82.38 303 ALA A N 1
ATOM 2373 C CA . ALA A 1 303 ? 14.100 4.341 2.845 1.00 82.38 303 ALA A CA 1
ATOM 2374 C C . ALA A 1 303 ? 13.074 3.579 3.704 1.00 82.38 303 ALA A C 1
ATOM 2376 O O . ALA A 1 303 ? 11.942 3.393 3.256 1.00 82.38 303 ALA A O 1
ATOM 2377 N N . GLN A 1 304 ? 13.445 3.150 4.915 1.00 86.81 304 GLN A N 1
ATOM 2378 C CA . GLN A 1 304 ? 12.557 2.429 5.823 1.00 86.81 304 GLN A CA 1
ATOM 2379 C C . GLN A 1 304 ? 11.726 3.383 6.685 1.00 86.81 304 GLN A C 1
ATOM 2381 O O . GLN A 1 304 ? 12.211 4.446 7.085 1.00 86.81 304 GLN A O 1
ATOM 2386 N N . PRO A 1 305 ? 10.468 3.029 7.001 1.00 85.38 305 PRO A N 1
ATOM 2387 C CA . PRO A 1 305 ? 9.671 3.819 7.923 1.00 85.38 305 PRO A CA 1
ATOM 2388 C C . PRO A 1 305 ? 10.212 3.699 9.352 1.00 85.38 305 PRO A C 1
ATOM 2390 O O . PRO A 1 305 ? 10.642 2.634 9.788 1.00 85.38 305 PRO A O 1
ATOM 2393 N N . VAL A 1 306 ? 10.119 4.793 10.106 1.00 87.62 306 VAL A N 1
ATOM 2394 C CA . VAL A 1 306 ? 10.334 4.780 11.557 1.00 87.62 306 VAL A CA 1
ATOM 2395 C C . VAL A 1 306 ? 8.993 4.484 12.220 1.00 87.62 306 VAL A C 1
ATOM 2397 O O . VAL A 1 306 ? 8.062 5.282 12.102 1.00 87.62 306 VAL A O 1
ATOM 2400 N N . LEU A 1 307 ? 8.897 3.335 12.886 1.00 87.75 307 LEU A N 1
ATOM 2401 C CA . LEU A 1 307 ? 7.686 2.870 13.563 1.00 87.75 307 LEU A CA 1
ATOM 2402 C C . LEU A 1 307 ? 7.843 2.986 15.082 1.00 87.75 307 LEU A C 1
ATOM 2404 O O . LEU A 1 307 ? 8.936 2.789 15.614 1.00 87.75 307 LEU A O 1
ATOM 2408 N N . THR A 1 308 ? 6.758 3.316 15.780 1.00 90.00 308 THR A N 1
ATOM 2409 C CA . THR A 1 308 ? 6.723 3.309 17.250 1.00 90.00 308 THR A CA 1
ATOM 2410 C C . THR A 1 308 ? 6.603 1.883 17.790 1.00 90.00 308 THR A C 1
ATOM 2412 O O . THR A 1 308 ? 6.183 0.975 17.078 1.00 90.00 308 THR A O 1
ATOM 2415 N N . GLU A 1 309 ? 6.920 1.683 19.070 1.00 90.62 309 GLU A N 1
ATOM 2416 C CA . GLU A 1 309 ? 6.763 0.383 19.740 1.00 90.62 309 GLU A CA 1
ATOM 2417 C C . GLU A 1 309 ? 5.318 -0.133 19.658 1.00 90.62 309 GLU A C 1
ATOM 2419 O O . GLU A 1 309 ? 5.091 -1.237 19.178 1.00 90.62 309 GLU A O 1
ATOM 2424 N N . ALA A 1 310 ? 4.334 0.722 19.952 1.00 89.12 310 ALA A N 1
ATOM 2425 C CA . ALA A 1 310 ? 2.918 0.381 19.801 1.00 89.12 310 ALA A CA 1
ATOM 2426 C C . ALA A 1 310 ? 2.551 -0.038 18.362 1.00 89.12 310 ALA A C 1
ATOM 2428 O O . ALA A 1 310 ? 1.722 -0.918 18.156 1.00 89.12 310 ALA A O 1
ATOM 2429 N N . GLN A 1 311 ? 3.166 0.563 17.335 1.00 90.81 311 GLN A N 1
ATOM 2430 C CA . GLN A 1 311 ? 2.948 0.143 15.947 1.00 90.81 311 GLN A CA 1
ATOM 2431 C C . GLN A 1 311 ? 3.546 -1.232 15.656 1.00 90.81 311 GLN A C 1
ATOM 2433 O O . GLN A 1 311 ? 2.929 -2.013 14.933 1.00 90.81 311 GLN A O 1
ATOM 2438 N N . LEU A 1 312 ? 4.714 -1.539 16.220 1.00 92.69 312 LEU A N 1
ATOM 2439 C CA . LEU A 1 312 ? 5.338 -2.855 16.095 1.00 92.69 312 LEU A CA 1
ATOM 2440 C C . LEU A 1 312 ? 4.506 -3.936 16.794 1.00 92.69 312 LEU A C 1
ATOM 2442 O O . LEU A 1 312 ? 4.284 -4.985 16.196 1.00 92.69 312 LEU A O 1
ATOM 2446 N N . GLU A 1 313 ? 3.964 -3.656 17.981 1.00 93.25 313 GLU A N 1
ATOM 2447 C CA . GLU A 1 313 ? 3.048 -4.559 18.694 1.00 93.25 313 GLU A CA 1
ATOM 2448 C C . GLU A 1 313 ? 1.779 -4.846 17.881 1.00 93.25 313 GLU A C 1
ATOM 2450 O O . GLU A 1 313 ? 1.373 -6.000 17.736 1.00 93.25 313 GLU A O 1
ATOM 2455 N N . MET A 1 314 ? 1.167 -3.814 17.284 1.00 93.44 314 MET A N 1
ATOM 2456 C CA . MET A 1 314 ? 0.010 -3.999 16.400 1.00 93.44 314 MET A CA 1
ATOM 2457 C C . MET A 1 314 ? 0.353 -4.864 15.182 1.00 93.44 314 MET A C 1
ATOM 2459 O O . MET A 1 314 ? -0.431 -5.735 14.801 1.00 93.44 314 MET A O 1
ATOM 2463 N N . ILE A 1 315 ? 1.516 -4.628 14.564 1.00 94.12 315 ILE A N 1
ATOM 2464 C CA . ILE A 1 315 ? 2.001 -5.405 13.418 1.00 94.12 315 ILE A CA 1
ATOM 2465 C C . ILE A 1 315 ? 2.206 -6.866 13.818 1.00 94.12 315 ILE A C 1
ATOM 2467 O O . ILE A 1 315 ? 1.738 -7.758 13.113 1.00 94.12 315 ILE A O 1
ATOM 2471 N N . GLU A 1 316 ? 2.873 -7.126 14.942 1.00 95.06 316 GLU A N 1
ATOM 2472 C CA . GLU A 1 316 ? 3.087 -8.478 15.461 1.00 95.06 316 GLU A CA 1
ATOM 2473 C C . GLU A 1 316 ? 1.758 -9.174 15.758 1.00 95.06 316 GLU A C 1
ATOM 2475 O O . GLU A 1 316 ? 1.548 -10.322 15.361 1.00 95.06 316 GLU A O 1
ATOM 2480 N N . SER A 1 317 ? 0.832 -8.464 16.401 1.00 95.75 317 SER A N 1
ATOM 2481 C CA . SER A 1 317 ? -0.480 -8.999 16.729 1.00 95.75 317 SER A CA 1
ATOM 2482 C C . SER A 1 317 ? -1.255 -9.401 15.475 1.00 95.75 317 SER A C 1
ATOM 2484 O O . SER A 1 317 ? -1.631 -10.566 15.336 1.00 95.75 317 SER A O 1
ATOM 2486 N N . LEU A 1 318 ? -1.426 -8.494 14.510 1.00 94.44 318 LEU A N 1
ATOM 2487 C CA . LEU A 1 318 ? -2.155 -8.774 13.267 1.00 94.44 318 LEU A CA 1
ATOM 2488 C C . LEU A 1 318 ? -1.484 -9.873 12.430 1.00 94.44 318 LEU A C 1
ATOM 2490 O O . LEU A 1 318 ? -2.172 -10.698 11.829 1.00 94.44 318 LEU A O 1
ATOM 2494 N N . ASN A 1 319 ? -0.151 -9.938 12.430 1.00 95.12 319 ASN A N 1
ATOM 2495 C CA . ASN A 1 319 ? 0.592 -11.002 11.751 1.00 95.12 319 ASN A CA 1
ATOM 2496 C C . ASN A 1 319 ? 0.537 -12.354 12.460 1.00 95.12 319 ASN A C 1
ATOM 2498 O O . ASN A 1 319 ? 0.878 -13.364 11.847 1.00 95.12 319 ASN A O 1
ATOM 2502 N N . SER A 1 320 ? 0.098 -12.400 13.719 1.00 95.38 320 SER A N 1
ATOM 2503 C CA . SER A 1 320 ? -0.099 -13.661 14.434 1.00 95.38 320 SER A CA 1
ATOM 2504 C C . SER A 1 320 ? -1.351 -14.426 13.987 1.00 95.38 320 SER A C 1
ATOM 2506 O O . SER A 1 320 ? -1.520 -15.578 14.383 1.00 95.38 320 SER A O 1
ATOM 2508 N N . ILE A 1 321 ? -2.204 -13.831 13.140 1.00 94.56 321 ILE A N 1
ATOM 2509 C CA . ILE A 1 321 ? -3.390 -14.498 12.596 1.00 94.56 321 ILE A CA 1
ATOM 2510 C C . ILE A 1 321 ? -2.950 -15.575 11.583 1.00 94.56 321 ILE A C 1
ATOM 2512 O O . ILE A 1 321 ? -2.435 -15.237 10.513 1.00 94.56 321 ILE A O 1
ATOM 2516 N N . PRO A 1 322 ? -3.161 -16.875 11.867 1.00 91.38 322 PRO A N 1
ATOM 2517 C CA . PRO A 1 322 ? -2.509 -17.962 11.133 1.00 91.38 322 PRO A CA 1
ATOM 2518 C C . PRO A 1 322 ? -2.974 -18.102 9.678 1.00 91.38 322 PRO A C 1
ATOM 2520 O O . PRO A 1 322 ? -2.211 -18.550 8.824 1.00 91.38 322 PRO A O 1
ATOM 2523 N N . GLN A 1 323 ? -4.214 -17.715 9.366 1.00 93.94 323 GLN A N 1
ATOM 2524 C CA . GLN A 1 323 ? -4.758 -17.759 8.008 1.00 93.94 323 GLN A CA 1
ATOM 2525 C C . GLN A 1 323 ? -4.433 -16.516 7.162 1.00 93.94 323 GLN A C 1
ATOM 2527 O O . GLN A 1 323 ? -4.830 -16.479 5.993 1.00 93.94 323 GLN A O 1
ATOM 2532 N N . LEU A 1 324 ? -3.743 -15.505 7.718 1.00 94.81 324 LEU A N 1
ATOM 2533 C CA . LEU A 1 324 ? -3.377 -14.288 6.991 1.00 94.81 324 LEU A CA 1
ATOM 2534 C C . LEU A 1 324 ? -2.380 -14.606 5.872 1.00 94.81 324 LEU A C 1
ATOM 2536 O O . LEU A 1 324 ? -1.223 -14.946 6.109 1.00 94.81 324 LEU A O 1
ATOM 2540 N N . LYS A 1 325 ? -2.814 -14.425 4.628 1.00 94.75 325 LYS A N 1
ATOM 2541 C CA . LYS A 1 325 ? -1.969 -14.524 3.436 1.00 94.75 325 LYS A CA 1
ATOM 2542 C C . LYS A 1 325 ? -1.694 -13.142 2.865 1.00 94.75 325 LYS A C 1
ATOM 2544 O O . LYS A 1 325 ? -2.559 -12.270 2.864 1.00 94.75 325 LYS A O 1
ATOM 2549 N N . LYS A 1 326 ? -0.491 -12.953 2.330 1.00 95.62 326 LYS A N 1
ATOM 2550 C CA . LYS A 1 326 ? -0.039 -11.676 1.770 1.00 95.62 326 LYS A CA 1
ATOM 2551 C C . LYS A 1 326 ? 0.378 -11.864 0.324 1.00 95.62 326 LYS A C 1
ATOM 2553 O O . LYS A 1 326 ? 1.308 -12.617 0.041 1.00 95.62 326 LYS A O 1
ATOM 2558 N N . VAL A 1 327 ? -0.294 -11.163 -0.578 1.00 96.75 327 VAL A N 1
ATOM 2559 C CA . VAL A 1 327 ? -0.002 -11.180 -2.009 1.00 96.75 327 VAL A CA 1
ATOM 2560 C C . VAL A 1 327 ? 0.596 -9.843 -2.411 1.00 96.75 327 VAL A C 1
ATOM 2562 O O . VAL A 1 327 ? 0.110 -8.772 -2.046 1.00 96.75 327 VAL A O 1
ATOM 2565 N N . ARG A 1 328 ? 1.689 -9.915 -3.165 1.00 97.06 328 ARG A N 1
ATOM 2566 C CA . ARG A 1 328 ? 2.497 -8.762 -3.546 1.00 97.06 328 ARG A CA 1
ATOM 2567 C C . ARG A 1 328 ? 2.341 -8.505 -5.035 1.00 97.06 328 ARG A C 1
ATOM 2569 O O . ARG A 1 328 ? 2.710 -9.351 -5.847 1.00 97.06 328 ARG A O 1
ATOM 2576 N N . ALA A 1 329 ? 1.821 -7.338 -5.384 1.00 97.12 329 ALA A N 1
ATOM 2577 C CA . ALA A 1 329 ? 1.733 -6.880 -6.761 1.00 97.12 329 ALA A CA 1
ATOM 2578 C C . ALA A 1 329 ? 3.013 -6.142 -7.172 1.00 97.12 329 ALA A C 1
ATOM 2580 O O . ALA A 1 329 ? 3.560 -5.355 -6.397 1.00 97.12 329 ALA A O 1
ATOM 2581 N N . PHE A 1 330 ? 3.495 -6.368 -8.392 1.00 95.50 330 PHE A N 1
ATOM 2582 C CA . PHE A 1 330 ? 4.783 -5.854 -8.849 1.00 95.50 330 PHE A CA 1
ATOM 2583 C C . PHE A 1 330 ? 4.672 -5.073 -10.159 1.00 95.50 330 PHE A C 1
ATOM 2585 O O . PHE A 1 330 ? 4.479 -5.621 -11.248 1.00 95.50 330 PHE A O 1
ATOM 2592 N N . PHE A 1 331 ? 4.859 -3.755 -10.042 1.00 94.31 331 PHE A N 1
ATOM 2593 C CA . PHE A 1 331 ? 4.784 -2.805 -11.151 1.00 94.31 331 PHE A CA 1
ATOM 2594 C C . PHE A 1 331 ? 6.050 -1.930 -11.216 1.00 94.31 331 PHE A C 1
ATOM 2596 O O . PHE A 1 331 ? 5.985 -0.721 -10.984 1.00 94.31 331 PHE A O 1
ATOM 2603 N N . PRO A 1 332 ? 7.219 -2.487 -11.590 1.00 90.31 332 PRO A N 1
ATOM 2604 C CA . PRO A 1 332 ? 8.515 -1.782 -11.583 1.00 90.31 332 PRO A CA 1
ATOM 2605 C C . PRO A 1 332 ? 8.603 -0.651 -12.625 1.00 90.31 332 PRO A C 1
ATOM 2607 O O . PRO A 1 332 ? 9.607 0.052 -12.769 1.00 90.31 332 PRO A O 1
ATOM 2610 N N . PHE A 1 333 ? 7.562 -0.497 -13.441 1.00 87.56 333 PHE A N 1
ATOM 2611 C CA . PHE A 1 333 ? 7.461 0.540 -14.453 1.00 87.56 333 PHE A CA 1
ATOM 2612 C C . PHE A 1 333 ? 6.595 1.722 -14.077 1.00 87.56 333 PHE A C 1
ATOM 2614 O O . PHE A 1 333 ? 6.764 2.782 -14.691 1.00 87.56 333 PHE A O 1
ATOM 2621 N N . ALA A 1 334 ? 5.746 1.560 -13.071 1.00 88.69 334 ALA A N 1
ATOM 2622 C CA . ALA A 1 334 ? 4.905 2.615 -12.561 1.00 88.69 334 ALA A CA 1
ATOM 2623 C C . ALA A 1 334 ? 5.742 3.633 -11.783 1.00 88.69 334 ALA A C 1
ATOM 2625 O O . ALA A 1 334 ? 6.660 3.276 -11.052 1.00 88.69 334 ALA A O 1
ATOM 2626 N N . ARG A 1 335 ? 5.404 4.919 -11.912 1.00 86.88 335 ARG A N 1
ATOM 2627 C CA . ARG A 1 335 ? 5.885 5.939 -10.962 1.00 86.88 335 ARG A CA 1
ATOM 2628 C C . ARG A 1 335 ? 5.073 5.936 -9.672 1.00 86.88 335 ARG A C 1
ATOM 2630 O O . ARG A 1 335 ? 5.607 6.274 -8.626 1.00 86.88 335 ARG A O 1
ATOM 2637 N N . ASN A 1 336 ? 3.787 5.614 -9.790 1.00 92.06 336 ASN A N 1
ATOM 2638 C CA . ASN A 1 336 ? 2.895 5.367 -8.673 1.00 92.06 336 ASN A CA 1
ATOM 2639 C C . ASN A 1 336 ? 1.999 4.168 -9.019 1.00 92.06 336 ASN A C 1
ATOM 2641 O O . ASN A 1 336 ? 1.187 4.261 -9.939 1.00 92.06 336 ASN A O 1
ATOM 2645 N N . ALA A 1 337 ? 2.174 3.055 -8.314 1.00 94.25 337 ALA A N 1
ATOM 2646 C CA . ALA A 1 337 ? 1.453 1.803 -8.511 1.00 94.25 337 ALA A CA 1
ATOM 2647 C C . ALA A 1 337 ? 0.097 1.760 -7.782 1.00 94.25 337 ALA A C 1
ATOM 2649 O O . ALA A 1 337 ? -0.682 0.834 -8.001 1.00 94.25 337 ALA A O 1
ATOM 2650 N N . HIS A 1 338 ? -0.228 2.771 -6.967 1.00 95.50 338 HIS A N 1
ATOM 2651 C CA . HIS A 1 338 ? -1.418 2.775 -6.113 1.00 95.50 338 HIS A CA 1
ATOM 2652 C C . HIS A 1 338 ? -2.720 2.448 -6.854 1.00 95.50 338 HIS A C 1
ATOM 2654 O O . HIS A 1 338 ? -3.469 1.550 -6.485 1.00 95.50 338 HIS A O 1
ATOM 2660 N N . SER A 1 339 ? -2.982 3.156 -7.951 1.00 94.06 339 SER A N 1
ATOM 2661 C CA . SER A 1 339 ? -4.186 2.944 -8.761 1.00 94.06 339 SER A CA 1
ATOM 2662 C C . SER A 1 339 ? -4.109 1.689 -9.636 1.00 94.06 339 SER A C 1
ATOM 2664 O O . SER A 1 339 ? -5.132 1.247 -10.159 1.00 94.06 339 SER A O 1
ATOM 2666 N N . MET A 1 340 ? -2.909 1.130 -9.821 1.00 94.81 340 MET A N 1
ATOM 2667 C CA . MET A 1 340 ? -2.676 0.001 -10.716 1.00 94.81 340 MET A CA 1
ATOM 2668 C C . MET A 1 340 ? -3.139 -1.311 -10.118 1.00 94.81 340 MET A C 1
ATOM 2670 O O . MET A 1 340 ? -3.733 -2.090 -10.842 1.00 94.81 340 MET A O 1
ATOM 2674 N N . ILE A 1 341 ? -2.938 -1.541 -8.819 1.00 95.38 341 ILE A N 1
ATOM 2675 C CA . ILE A 1 341 ? -3.269 -2.826 -8.180 1.00 95.38 341 ILE A CA 1
ATOM 2676 C C . ILE A 1 341 ? -4.742 -3.242 -8.353 1.00 95.38 341 ILE A C 1
ATOM 2678 O O . ILE A 1 341 ? -5.040 -4.430 -8.385 1.00 95.38 341 ILE A O 1
ATOM 2682 N N . ILE A 1 342 ? -5.643 -2.270 -8.538 1.00 95.00 342 ILE A N 1
ATOM 2683 C CA . ILE A 1 342 ? -7.082 -2.477 -8.776 1.00 95.00 342 ILE A CA 1
ATOM 2684 C C . ILE A 1 342 ? -7.542 -2.090 -10.191 1.00 95.00 342 ILE A C 1
ATOM 2686 O O . ILE A 1 342 ? -8.738 -1.945 -10.420 1.00 95.00 342 ILE A O 1
ATOM 2690 N N . ALA A 1 343 ? -6.617 -1.836 -11.122 1.00 95.00 343 ALA A N 1
ATOM 2691 C CA . ALA A 1 343 ? -6.922 -1.359 -12.475 1.00 95.00 343 ALA A CA 1
ATOM 2692 C C . ALA A 1 343 ? -7.918 -0.169 -12.501 1.00 95.00 343 ALA A C 1
ATOM 2694 O O . ALA A 1 343 ? -8.868 -0.153 -13.278 1.00 95.00 343 ALA A O 1
ATOM 2695 N N . ARG A 1 344 ? -7.706 0.836 -11.634 1.00 94.44 344 ARG A N 1
ATOM 2696 C CA . ARG A 1 344 ? -8.718 1.850 -11.256 1.00 94.44 344 ARG A CA 1
ATOM 2697 C C . ARG A 1 344 ? -9.371 2.600 -12.424 1.00 94.44 344 ARG A C 1
ATOM 2699 O O . ARG A 1 344 ? -10.552 2.911 -12.357 1.00 94.44 344 ARG A O 1
ATOM 2706 N N . ASP A 1 345 ? -8.582 2.986 -13.423 1.00 92.44 345 ASP A N 1
ATOM 2707 C CA . ASP A 1 345 ? -9.028 3.828 -14.544 1.00 92.44 345 ASP A CA 1
ATOM 2708 C C . ASP A 1 345 ? -8.202 3.478 -15.783 1.00 92.44 345 ASP A C 1
ATOM 2710 O O . ASP A 1 345 ? -7.134 4.050 -16.011 1.00 92.44 345 ASP A O 1
ATOM 2714 N N . VAL A 1 346 ? -8.645 2.453 -16.511 1.00 93.00 346 VAL A N 1
ATOM 2715 C CA . VAL A 1 346 ? -7.945 1.924 -17.692 1.00 93.00 346 VAL A CA 1
ATOM 2716 C C . VAL A 1 346 ? -8.184 2.799 -18.926 1.00 93.00 346 VAL A C 1
ATOM 2718 O O . VAL A 1 346 ? -7.322 2.868 -19.798 1.00 93.00 346 VAL A O 1
ATOM 2721 N N . GLU A 1 347 ? -9.310 3.513 -18.987 1.00 91.69 347 GLU A N 1
ATOM 2722 C CA . GLU A 1 347 ? -9.653 4.385 -20.117 1.00 91.69 347 GLU A CA 1
ATOM 2723 C C . GLU A 1 347 ? -8.725 5.598 -20.188 1.00 91.69 347 GLU A C 1
ATOM 2725 O O . GLU A 1 347 ? -8.154 5.899 -21.238 1.00 91.69 347 GLU A O 1
ATOM 2730 N N . ARG A 1 348 ? -8.528 6.286 -19.057 1.00 90.06 348 ARG A N 1
ATOM 2731 C CA . ARG A 1 348 ? -7.653 7.460 -18.998 1.00 90.06 348 ARG A CA 1
ATOM 2732 C C . ARG A 1 348 ? -6.182 7.084 -18.906 1.00 90.06 348 ARG A C 1
ATOM 2734 O O . ARG A 1 348 ? -5.322 7.816 -19.403 1.00 90.06 348 ARG A O 1
ATOM 2741 N N . PHE A 1 349 ? -5.882 5.969 -18.246 1.00 88.88 349 PHE A N 1
ATOM 2742 C CA . PHE A 1 349 ? -4.521 5.505 -18.007 1.00 88.88 349 PHE A CA 1
ATOM 2743 C C . PHE A 1 349 ? -4.374 4.043 -18.453 1.00 88.88 349 PHE A C 1
ATOM 2745 O O . PHE A 1 349 ? -4.419 3.139 -17.618 1.00 88.88 349 PHE A O 1
ATOM 2752 N N . PRO A 1 350 ? -4.109 3.786 -19.750 1.00 90.56 350 PRO A N 1
ATOM 2753 C CA . PRO A 1 350 ? -4.038 2.426 -20.297 1.00 90.56 350 PRO A CA 1
ATOM 2754 C C . PRO A 1 350 ? -3.055 1.500 -19.572 1.00 90.56 350 PRO A C 1
ATOM 2756 O O . PRO A 1 350 ? -3.282 0.301 -19.464 1.00 90.56 350 PRO A O 1
ATOM 2759 N N . PHE A 1 351 ? -1.980 2.046 -18.996 1.00 87.00 351 PHE A N 1
ATOM 2760 C CA . PHE A 1 351 ? -1.019 1.253 -18.228 1.00 87.00 351 PHE A CA 1
ATOM 2761 C C . PHE A 1 351 ? -1.610 0.643 -16.942 1.00 87.00 351 PHE A C 1
ATOM 2763 O O . PHE A 1 351 ? -1.041 -0.318 -16.433 1.00 87.00 351 PHE A O 1
ATOM 2770 N N . HIS A 1 352 ? -2.753 1.130 -16.434 1.00 93.69 352 HIS A N 1
ATOM 2771 C CA . HIS A 1 352 ? -3.491 0.493 -15.336 1.00 93.69 352 HIS A CA 1
ATOM 2772 C C . HIS A 1 352 ? -4.010 -0.907 -15.700 1.00 93.69 352 HIS A C 1
ATOM 2774 O O . HIS A 1 352 ? -4.285 -1.692 -14.798 1.00 93.69 352 HIS A O 1
ATOM 2780 N N . GLN A 1 353 ? -4.094 -1.251 -16.992 1.00 94.56 353 GLN A N 1
ATOM 2781 C CA . GLN A 1 353 ? -4.525 -2.571 -17.460 1.00 94.56 353 GLN A CA 1
ATOM 2782 C C . GLN A 1 353 ? -3.659 -3.716 -16.913 1.00 94.56 353 GLN A C 1
ATOM 2784 O O . GLN A 1 353 ? -4.172 -4.808 -16.686 1.00 94.56 353 GLN A O 1
ATOM 2789 N N . ALA A 1 354 ? -2.376 -3.461 -16.634 1.00 92.94 354 ALA A N 1
ATOM 2790 C CA . ALA A 1 354 ? -1.482 -4.414 -15.968 1.00 92.94 354 ALA A CA 1
ATOM 2791 C C . ALA A 1 354 ? -2.043 -4.917 -14.621 1.00 92.94 354 ALA A C 1
ATOM 2793 O O . ALA A 1 354 ? -1.808 -6.053 -14.223 1.00 92.94 354 ALA A O 1
ATOM 2794 N N . GLY A 1 355 ? -2.840 -4.088 -13.942 1.00 95.62 355 GLY A N 1
ATOM 2795 C CA . GLY A 1 355 ? -3.546 -4.434 -12.713 1.00 95.62 355 GLY A CA 1
ATOM 2796 C C . GLY A 1 355 ? -4.558 -5.563 -12.832 1.00 95.62 355 GLY A C 1
ATOM 2797 O O . GLY A 1 355 ? -4.845 -6.229 -11.841 1.00 95.62 355 GLY A O 1
ATOM 2798 N N . LEU A 1 356 ? -5.095 -5.804 -14.032 1.00 95.88 356 LEU A N 1
ATOM 2799 C CA . LEU A 1 356 ? -6.125 -6.822 -14.239 1.00 95.88 356 LEU A CA 1
ATOM 2800 C C . LEU A 1 356 ? -5.629 -8.224 -13.889 1.00 95.88 356 LEU A C 1
ATOM 2802 O O . LEU A 1 356 ? -6.431 -9.051 -13.479 1.00 95.88 356 LEU A O 1
ATOM 2806 N N . GLU A 1 357 ? -4.331 -8.502 -14.015 1.00 94.38 357 GLU A N 1
ATOM 2807 C CA . GLU A 1 357 ? -3.766 -9.792 -13.604 1.00 94.38 357 GLU A CA 1
ATOM 2808 C C . GLU A 1 357 ? -3.817 -9.985 -12.086 1.00 94.38 357 GLU A C 1
ATOM 2810 O O . GLU A 1 357 ? -4.097 -11.084 -11.622 1.00 94.38 357 GLU A O 1
ATOM 2815 N N . VAL A 1 358 ? -3.636 -8.915 -11.306 1.00 96.75 358 VAL A N 1
ATOM 2816 C CA . VAL A 1 358 ? -3.779 -8.963 -9.844 1.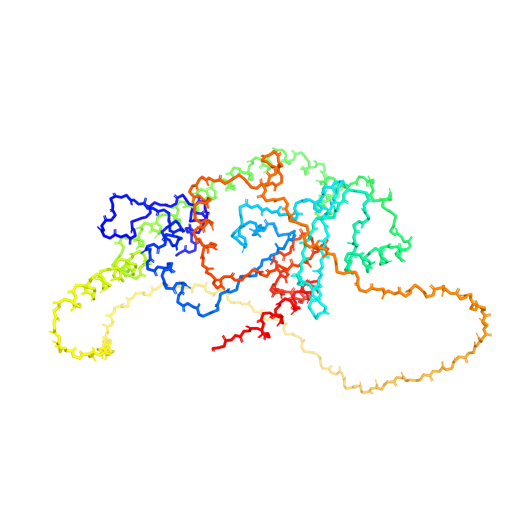00 96.75 358 VAL A CA 1
ATOM 2817 C C . VAL A 1 358 ? -5.243 -9.172 -9.459 1.00 96.75 358 VAL A C 1
ATOM 2819 O O . VAL A 1 358 ? -5.547 -9.997 -8.602 1.00 96.75 358 VAL A O 1
ATOM 2822 N N . VAL A 1 359 ? -6.160 -8.469 -10.133 1.00 96.44 359 VAL A N 1
ATOM 2823 C CA . VAL A 1 359 ? -7.607 -8.626 -9.918 1.00 96.44 359 VAL A CA 1
ATOM 2824 C C . VAL A 1 359 ? -8.072 -10.035 -10.299 1.00 96.44 359 VAL A C 1
ATOM 2826 O O . VAL A 1 359 ? -8.871 -10.617 -9.575 1.00 96.44 359 VAL A O 1
ATOM 2829 N N . ARG A 1 360 ? -7.546 -10.612 -11.386 1.00 96.56 360 ARG A N 1
ATOM 2830 C CA . ARG A 1 360 ? -7.803 -12.010 -11.773 1.00 96.56 360 ARG A CA 1
ATOM 2831 C C . ARG A 1 360 ? -7.255 -12.988 -10.743 1.00 96.56 360 ARG A C 1
ATOM 2833 O O . ARG A 1 360 ? -8.007 -13.833 -10.284 1.00 96.56 360 ARG A O 1
ATOM 2840 N N . HIS A 1 361 ? -6.008 -12.814 -10.298 1.00 96.56 361 HIS A N 1
ATOM 2841 C CA . HIS A 1 361 ? -5.427 -13.644 -9.238 1.00 96.56 361 HIS A CA 1
ATOM 2842 C C . HIS A 1 361 ? -6.296 -13.642 -7.972 1.00 96.56 361 HIS A C 1
ATOM 2844 O O . HIS A 1 361 ? -6.477 -14.687 -7.346 1.00 96.56 361 HIS A O 1
ATOM 2850 N N . TRP A 1 362 ? -6.836 -12.475 -7.599 1.00 95.50 362 TRP A N 1
ATOM 2851 C CA . TRP A 1 362 ? -7.796 -12.351 -6.504 1.00 95.50 362 TRP A CA 1
ATOM 2852 C C . TRP A 1 362 ? -9.115 -13.070 -6.798 1.00 95.50 362 TRP A C 1
ATOM 2854 O O . TRP A 1 362 ? -9.540 -13.874 -5.974 1.00 95.50 362 TRP A O 1
ATOM 2864 N N . ALA A 1 363 ? -9.729 -12.823 -7.957 1.00 95.12 363 ALA A N 1
ATOM 2865 C CA . ALA A 1 363 ? -11.013 -13.407 -8.337 1.00 95.12 363 ALA A CA 1
ATOM 2866 C C . ALA A 1 363 ? -10.963 -14.942 -8.415 1.00 95.12 363 ALA A C 1
ATOM 2868 O O . ALA A 1 363 ? -11.848 -15.606 -7.887 1.00 95.12 363 ALA A O 1
ATOM 2869 N N . ASP A 1 364 ? -9.898 -15.509 -8.983 1.00 94.81 364 ASP A N 1
ATOM 2870 C CA . ASP A 1 364 ? -9.718 -16.961 -9.131 1.00 94.81 364 ASP A C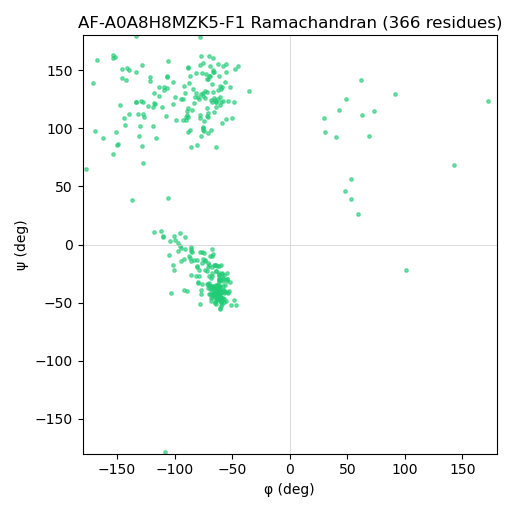A 1
ATOM 2871 C C . ASP A 1 364 ? -9.522 -17.676 -7.781 1.00 94.81 364 ASP A C 1
ATOM 2873 O O . ASP A 1 364 ? -9.695 -18.888 -7.673 1.00 94.81 364 ASP A O 1
ATOM 2877 N N . ARG A 1 365 ? -9.147 -16.928 -6.737 1.00 91.50 365 ARG A N 1
ATOM 2878 C CA . ARG A 1 365 ? -8.948 -17.421 -5.363 1.00 91.50 365 ARG A CA 1
ATOM 2879 C C . ARG A 1 365 ? -10.024 -16.923 -4.403 1.00 91.50 365 ARG A C 1
ATOM 2881 O O . ARG A 1 365 ? -9.902 -17.132 -3.195 1.00 91.50 365 ARG A O 1
ATOM 2888 N N . PHE A 1 366 ? -11.047 -16.244 -4.916 1.00 88.38 366 PHE A N 1
ATOM 2889 C CA . PHE A 1 366 ? -12.147 -15.753 -4.110 1.00 88.38 366 PHE A CA 1
ATOM 2890 C C . PHE A 1 366 ? -13.088 -16.917 -3.793 1.00 88.38 366 PHE A C 1
ATOM 2892 O O . PHE A 1 366 ? -13.730 -17.476 -4.679 1.00 88.38 366 PHE A O 1
ATOM 2899 N N . VAL A 1 367 ? -13.130 -17.302 -2.519 1.00 83.00 367 VAL A N 1
ATOM 2900 C CA . VAL A 1 367 ? -14.021 -18.347 -2.007 1.00 83.00 367 VAL A CA 1
ATOM 2901 C C . VAL A 1 367 ? -15.221 -17.655 -1.363 1.00 83.00 367 VAL A C 1
ATOM 2903 O O . VAL A 1 367 ? -15.023 -16.762 -0.536 1.00 83.00 367 VAL A O 1
ATOM 2906 N N . LEU A 1 368 ? -16.432 -18.036 -1.781 1.00 67.12 368 LEU A N 1
ATOM 2907 C CA . LEU A 1 368 ? -17.702 -17.542 -1.232 1.00 67.12 368 LEU A CA 1
ATOM 2908 C C . LEU A 1 368 ? -18.104 -18.271 0.048 1.00 67.12 368 LEU A C 1
ATOM 2910 O O . LEU A 1 368 ? -17.886 -19.504 0.107 1.00 67.12 368 LEU A O 1
#

Foldseek 3Di:
DVLCVVCLLVFVDWDDQAPPDPTGGRPLLLLLDCPAPNVVVVLPDPAAEFEDALDQAPPQDPCRRFLHQWRLCVLVVPPPRQKAFDADPQQRQWTPDIAGDDPPDDHDDRPVVVVVVVVLVPPPPNDVVVPPPDDDPDDPVLDDDPPVNVVCVVCVVVCVVVVVVVVVVVCVVVSVVVVVVVVCCCPDPVVCVPSSVVSHVVVVVVVVVVVCVVPDDDDDDDDDDDDDDDDDDDDDDDDDDDDDDDDDDDDDDDDDDDDDDDDDDDDDDDDDDDDDDDDDDDDDPDPDPRPDRPPDDPPPPPVGDDDDPSSVSSSVSSVVSPNYHYMYGYDVPDNHCNCLLCLNCCPVPVNSVSNVSNVVVCVVPDDD

Mean predicted aligned error: 16.48 Å

pLDDT: mean 72.06, std 24.59, range [24.97, 97.12]